Protein AF-0000000072272170 (afdb_homodimer)

InterPro domains:
  IPR011664 Abortive infection system protein AbiD/AbiF-like [PF07751] (44-247)

Nearest PDB structures (foldseek):
  5y6p-assembly1_iC  TM=2.190E-01  e=8.201E+00  Griffithsia pacifica

Organism: Corynebacterium diphtheriae (strain ATCC 700971 / NCTC 13129 / Biotype gravis) (NCBI:txid257309)

Structure (mmCIF, N/CA/C/O backbone):
data_AF-0000000072272170-model_v1
#
loop_
_entity.id
_entity.type
_entity.pdbx_description
1 polymer 'Abi family protein'
#
loop_
_atom_site.group_PDB
_atom_site.id
_atom_site.type_symbol
_atom_site.label_atom_id
_atom_site.label_alt_id
_atom_site.label_comp_id
_atom_site.label_asym_id
_atom_site.label_entity_id
_atom_site.label_seq_id
_atom_site.pdbx_PDB_ins_code
_atom_site.Cartn_x
_atom_site.Cartn_y
_atom_site.Cartn_z
_atom_site.occupancy
_atom_site.B_iso_or_equiv
_atom_site.auth_seq_id
_atom_site.auth_comp_id
_atom_site.auth_asym_id
_atom_site.auth_atom_id
_atom_site.pdbx_PDB_model_num
ATOM 1 N N . MET A 1 1 ? -13.836 -42.906 25.719 1 28.52 1 MET A N 1
ATOM 2 C CA . MET A 1 1 ? -12.555 -42.75 25.016 1 28.52 1 MET A CA 1
ATOM 3 C C . MET A 1 1 ? -12.773 -42.281 23.578 1 28.52 1 MET A C 1
ATOM 5 O O . MET A 1 1 ? -13.242 -43.062 22.734 1 28.52 1 MET A O 1
ATOM 9 N N . VAL A 1 2 ? -13.203 -41.062 23.328 1 31.36 2 VAL A N 1
ATOM 10 C CA . VAL A 1 2 ? -13.391 -40.406 22.047 1 31.36 2 VAL A CA 1
ATOM 11 C C . VAL A 1 2 ? -12.078 -40.375 21.281 1 31.36 2 VAL A C 1
ATOM 13 O O . VAL A 1 2 ? -11.086 -39.812 21.734 1 31.36 2 VAL A O 1
ATOM 16 N N . PHE A 1 3 ? -11.773 -41.438 20.578 1 33.62 3 PHE A N 1
ATOM 17 C CA . PHE A 1 3 ? -10.688 -41.406 19.609 1 33.62 3 PHE A CA 1
ATOM 18 C C . PHE A 1 3 ? -10.852 -40.219 18.656 1 33.62 3 PHE A C 1
ATOM 20 O O . PHE A 1 3 ? -11.828 -40.156 17.906 1 33.62 3 PHE A O 1
ATOM 27 N N . MET A 1 4 ? -10.57 -39.031 19.094 1 33.72 4 MET A N 1
ATOM 28 C CA . MET A 1 4 ? -10.367 -37.969 18.109 1 33.72 4 MET A CA 1
ATOM 29 C C . MET A 1 4 ? -9.477 -38.469 16.969 1 33.72 4 MET A C 1
ATOM 31 O O . MET A 1 4 ? -8.297 -38.781 17.188 1 33.72 4 MET A O 1
ATOM 35 N N . TYR A 1 5 ? -9.977 -39.25 16.062 1 34.12 5 TYR A N 1
ATOM 36 C CA . TYR A 1 5 ? -9.328 -39.469 14.773 1 34.12 5 TYR A CA 1
ATOM 37 C C . TYR A 1 5 ? -8.75 -38.188 14.227 1 34.12 5 TYR A C 1
ATOM 39 O O . TYR A 1 5 ? -9.492 -37.312 13.789 1 34.12 5 TYR A O 1
ATOM 47 N N . ILE A 1 6 ? -7.848 -37.594 14.938 1 40.59 6 ILE A N 1
ATOM 48 C CA . ILE A 1 6 ? -7.039 -36.625 14.195 1 40.59 6 ILE A CA 1
ATOM 49 C C . ILE A 1 6 ? -6.543 -37.25 12.898 1 40.59 6 ILE A C 1
ATOM 51 O O . ILE A 1 6 ? -5.641 -38.094 12.922 1 40.59 6 ILE A O 1
ATOM 55 N N . GLY A 1 7 ? -7.371 -37.781 12.039 1 39.81 7 GLY A N 1
ATOM 56 C CA . GLY A 1 7 ? -6.906 -38.188 10.727 1 39.81 7 GLY A CA 1
ATOM 57 C C . GLY A 1 7 ? -5.746 -37.344 10.211 1 39.81 7 GLY A C 1
ATOM 58 O O . GLY A 1 7 ? -5.844 -36.125 10.125 1 39.81 7 GLY A O 1
ATOM 59 N N . THR A 1 8 ? -4.562 -37.688 10.469 1 46.31 8 THR A N 1
ATOM 60 C CA . THR A 1 8 ? -3.342 -37.156 9.859 1 46.31 8 THR A CA 1
ATOM 61 C C . THR A 1 8 ? -3.543 -36.938 8.367 1 46.31 8 THR A C 1
ATOM 63 O O . THR A 1 8 ? -3.689 -37.875 7.594 1 46.31 8 THR A O 1
ATOM 66 N N . VAL A 1 9 ? -4.449 -36.156 7.93 1 52.56 9 VAL A N 1
ATOM 67 C CA . VAL A 1 9 ? -4.551 -35.875 6.504 1 52.56 9 VAL A CA 1
ATOM 68 C C . VAL A 1 9 ? -3.158 -35.812 5.883 1 52.56 9 VAL A C 1
ATOM 70 O O . VAL A 1 9 ? -2.311 -35.031 6.297 1 52.56 9 VAL A O 1
ATOM 73 N N . MET A 1 10 ? -2.6 -36.938 5.449 1 64.75 10 MET A N 1
ATOM 74 C CA . MET A 1 10 ? -1.31 -37.125 4.789 1 64.75 10 MET A CA 1
ATOM 75 C C . MET A 1 10 ? -1.121 -36.125 3.666 1 64.75 10 MET A C 1
ATOM 77 O O . MET A 1 10 ? -1.929 -36.062 2.736 1 64.75 10 MET A O 1
ATOM 81 N N . VAL A 1 11 ? -0.426 -35.031 3.918 1 79.62 11 VAL A N 1
ATOM 82 C CA . VAL A 1 11 ? -0.088 -34.031 2.91 1 79.62 11 VAL A CA 1
ATOM 83 C C . VAL A 1 11 ? 0.834 -34.656 1.859 1 79.62 11 VAL A C 1
ATOM 85 O O . VAL A 1 11 ? 1.677 -35.5 2.18 1 79.62 11 VAL A O 1
ATOM 88 N N . GLU A 1 12 ? 0.462 -34.531 0.597 1 90.62 12 GLU A N 1
ATOM 89 C CA . GLU A 1 12 ? 1.255 -34.969 -0.545 1 90.62 12 GLU A CA 1
ATOM 90 C C . GLU A 1 12 ? 2.504 -34.094 -0.717 1 90.62 12 GLU A C 1
ATOM 92 O O . GLU A 1 12 ? 2.494 -32.906 -0.397 1 90.62 12 GLU A O 1
ATOM 97 N N . LYS A 1 13 ? 3.543 -34.75 -1.091 1 92.56 13 LYS A N 1
ATOM 98 C CA . LYS A 1 13 ? 4.754 -34 -1.405 1 92.56 13 LYS A CA 1
ATOM 99 C C . LYS A 1 13 ? 4.586 -33.219 -2.695 1 92.56 13 LYS A C 1
ATOM 101 O O . LYS A 1 13 ? 4.109 -33.75 -3.701 1 92.56 13 LYS A O 1
ATOM 106 N N . TYR A 1 14 ? 4.941 -31.969 -2.629 1 94.44 14 TYR A N 1
ATOM 107 C CA . TYR A 1 14 ? 4.867 -31.125 -3.822 1 94.44 14 TYR A CA 1
ATOM 108 C C . TYR A 1 14 ? 6.055 -31.375 -4.742 1 94.44 14 TYR A C 1
ATOM 110 O O . TYR A 1 14 ? 7.195 -31.062 -4.395 1 94.44 14 TYR A O 1
ATOM 118 N N . ASN A 1 15 ? 5.785 -31.875 -6 1 92.44 15 ASN A N 1
ATOM 119 C CA . ASN A 1 15 ? 6.875 -32.25 -6.891 1 92.44 15 ASN A CA 1
ATOM 120 C C . ASN A 1 15 ? 6.656 -31.719 -8.305 1 92.44 15 ASN A C 1
ATOM 122 O O . ASN A 1 15 ? 7.238 -32.219 -9.266 1 92.44 15 ASN A O 1
ATOM 126 N N . LYS A 1 16 ? 5.812 -30.734 -8.43 1 92.94 16 LYS A N 1
ATOM 127 C CA . LYS A 1 16 ? 5.609 -30.172 -9.766 1 92.94 16 LYS A CA 1
ATOM 128 C C . LYS A 1 16 ? 6.906 -29.578 -10.312 1 92.94 16 LYS A C 1
ATOM 130 O O . LYS A 1 16 ? 7.602 -28.844 -9.602 1 92.94 16 LYS A O 1
ATOM 135 N N . PRO A 1 17 ? 7.23 -29.906 -11.523 1 93.88 17 PRO A N 1
ATOM 136 C CA . PRO A 1 17 ? 8.5 -29.453 -12.094 1 93.88 17 PRO A CA 1
ATOM 137 C C . PRO A 1 17 ? 8.453 -28 -12.562 1 93.88 17 PRO A C 1
ATOM 139 O O . PRO A 1 17 ? 7.367 -27.453 -12.773 1 93.88 17 PRO A O 1
ATOM 142 N N . HIS A 1 18 ? 9.648 -27.375 -12.594 1 96.31 18 HIS A N 1
ATOM 143 C CA . HIS A 1 18 ? 9.797 -26.125 -13.305 1 96.31 18 HIS A CA 1
ATOM 144 C C . HIS A 1 18 ? 9.516 -26.281 -14.797 1 96.31 18 HIS A C 1
ATOM 146 O O . HIS A 1 18 ? 9.938 -27.266 -15.406 1 96.31 18 HIS A O 1
ATOM 152 N N . LEU A 1 19 ? 8.727 -25.453 -15.359 1 97.75 19 LEU A N 1
ATOM 153 C CA . LEU A 1 19 ? 8.445 -25.438 -16.797 1 97.75 19 LEU A CA 1
ATOM 154 C C . LEU A 1 19 ? 8.93 -24.141 -17.438 1 97.75 19 LEU A C 1
ATOM 156 O O . LEU A 1 19 ? 8.789 -23.062 -16.844 1 97.75 19 LEU A O 1
ATOM 160 N N . THR A 1 20 ? 9.539 -24.266 -18.609 1 98.06 20 THR A N 1
ATOM 161 C CA . THR A 1 20 ? 9.828 -23.062 -19.391 1 98.06 20 THR A CA 1
ATOM 162 C C . THR A 1 20 ? 8.539 -22.375 -19.828 1 98.06 20 THR A C 1
ATOM 164 O O . THR A 1 20 ? 7.457 -22.969 -19.75 1 98.06 20 THR A O 1
ATOM 167 N N . PHE A 1 21 ? 8.688 -21.156 -20.266 1 98.19 21 PHE A N 1
ATOM 168 C CA . PHE A 1 21 ? 7.504 -20.453 -20.719 1 98.19 21 PHE A CA 1
ATOM 169 C C . PHE A 1 21 ? 6.875 -21.172 -21.906 1 98.19 21 PHE A C 1
ATOM 171 O O . PHE A 1 21 ? 5.648 -21.203 -22.031 1 98.19 21 PHE A O 1
ATOM 178 N N . GLY A 1 22 ? 7.734 -21.672 -22.766 1 98.19 22 GLY A N 1
ATOM 179 C CA . GLY A 1 22 ? 7.223 -22.484 -23.875 1 98.19 22 GLY A CA 1
ATOM 180 C C . GLY A 1 22 ? 6.484 -23.719 -23.406 1 98.19 22 GLY A C 1
ATOM 181 O O . GLY A 1 22 ? 5.406 -24.031 -23.906 1 98.19 22 GLY A O 1
ATOM 182 N N . ASP A 1 23 ? 7.055 -24.406 -22.438 1 98.38 23 ASP A N 1
ATOM 183 C CA . ASP A 1 23 ? 6.426 -25.609 -21.891 1 98.38 23 ASP A CA 1
ATOM 184 C C . ASP A 1 23 ? 5.109 -25.266 -21.203 1 98.38 23 ASP A C 1
ATOM 186 O O . ASP A 1 23 ? 4.164 -26.062 -21.234 1 98.38 23 ASP A O 1
ATOM 190 N N . GLN A 1 24 ? 5.047 -24.141 -20.516 1 98.5 24 GLN A N 1
ATOM 191 C CA . GLN A 1 24 ? 3.816 -23.672 -19.875 1 98.5 24 GLN A CA 1
ATOM 192 C C . GLN A 1 24 ? 2.703 -23.484 -20.906 1 98.5 24 GLN A C 1
ATOM 194 O O . GLN A 1 24 ? 1.579 -23.953 -20.688 1 98.5 24 GLN A O 1
ATOM 199 N N . ALA A 1 25 ? 3.064 -22.828 -21.984 1 98.56 25 ALA A N 1
ATOM 200 C CA . ALA A 1 25 ? 2.096 -22.609 -23.062 1 98.56 25 ALA A CA 1
ATOM 201 C C . ALA A 1 25 ? 1.614 -23.938 -23.625 1 98.56 25 ALA A C 1
ATOM 203 O O . ALA A 1 25 ? 0.417 -24.125 -23.859 1 98.56 25 ALA A O 1
ATOM 204 N N . ALA A 1 26 ? 2.545 -24.859 -23.859 1 98.31 26 ALA A N 1
ATOM 205 C CA . ALA A 1 26 ? 2.209 -26.172 -24.406 1 98.31 26 ALA A CA 1
ATOM 206 C C . ALA A 1 26 ? 1.273 -26.922 -23.469 1 98.31 26 ALA A C 1
ATOM 208 O O . ALA A 1 26 ? 0.347 -27.609 -23.922 1 98.31 26 ALA A O 1
ATOM 209 N N . GLN A 1 27 ? 1.529 -26.828 -22.203 1 98.12 27 GLN A N 1
ATOM 210 C CA . GLN A 1 27 ? 0.688 -27.484 -21.219 1 98.12 27 GLN A CA 1
ATOM 211 C C . GLN A 1 27 ? -0.739 -26.953 -21.25 1 98.12 27 GLN A C 1
ATOM 213 O O . GLN A 1 27 ? -1.701 -27.703 -21.141 1 98.12 27 GLN A O 1
ATOM 218 N N . LEU A 1 28 ? -0.874 -25.625 -21.344 1 98.38 28 LEU A N 1
ATOM 219 C CA . LEU A 1 28 ? -2.191 -25 -21.438 1 98.38 28 LEU A CA 1
ATOM 220 C C . LEU A 1 28 ? -2.951 -25.531 -22.656 1 98.38 28 LEU A C 1
ATOM 222 O O . LEU A 1 28 ? -4.141 -25.844 -22.562 1 98.38 28 LEU A O 1
ATOM 226 N N . GLN A 1 29 ? -2.256 -25.609 -23.719 1 97.81 29 GLN A N 1
ATOM 227 C CA . GLN A 1 29 ? -2.861 -26.125 -24.938 1 97.81 29 GLN A CA 1
ATOM 228 C C . GLN A 1 29 ? -3.264 -27.594 -24.781 1 97.81 29 GLN A C 1
ATOM 230 O O . GLN A 1 29 ? -4.348 -27.984 -25.219 1 97.81 29 GLN A O 1
ATOM 235 N N . LEU A 1 30 ? -2.377 -28.359 -24.234 1 97.62 30 LEU A N 1
ATOM 236 C CA . LEU A 1 30 ? -2.637 -29.781 -24.016 1 97.62 30 LEU A CA 1
ATOM 237 C C . LEU A 1 30 ? -3.881 -29.969 -23.156 1 97.62 30 LEU A C 1
ATOM 239 O O . LEU A 1 30 ? -4.629 -30.938 -23.344 1 97.62 30 LEU A O 1
ATOM 243 N N . ARG A 1 31 ? -4.109 -29.047 -22.266 1 98.06 31 ARG A N 1
ATOM 244 C CA . ARG A 1 31 ? -5.23 -29.109 -21.344 1 98.06 31 ARG A CA 1
ATOM 245 C C . ARG A 1 31 ? -6.496 -28.531 -21.953 1 98.06 31 ARG A C 1
ATOM 247 O O . ARG A 1 31 ? -7.543 -28.469 -21.312 1 98.06 31 ARG A O 1
ATOM 254 N N . GLY A 1 32 ? -6.379 -28 -23.156 1 98.06 32 GLY A N 1
ATOM 255 C CA . GLY A 1 32 ? -7.574 -27.672 -23.922 1 98.06 32 GLY A CA 1
ATOM 256 C C . GLY A 1 32 ? -7.801 -26.188 -24.062 1 98.06 32 GLY A C 1
ATOM 257 O O . GLY A 1 32 ? -8.828 -25.75 -24.594 1 98.06 32 GLY A O 1
ATOM 258 N N . LEU A 1 33 ? -6.906 -25.344 -23.578 1 98.5 33 LEU A N 1
ATOM 259 C CA . LEU A 1 33 ? -7.062 -23.906 -23.75 1 98.5 33 LEU A CA 1
ATOM 260 C C . LEU A 1 33 ? -6.652 -23.484 -25.141 1 98.5 33 LEU A C 1
ATOM 262 O O . LEU A 1 33 ? -5.562 -23.828 -25.609 1 98.5 33 LEU A O 1
ATOM 266 N N . ILE A 1 34 ? -7.52 -22.797 -25.844 1 98.5 34 ILE A N 1
ATOM 267 C CA . ILE A 1 34 ? -7.215 -22.312 -27.188 1 98.5 34 ILE A CA 1
ATOM 268 C C . ILE A 1 34 ? -6.219 -21.156 -27.109 1 98.5 34 ILE A C 1
ATOM 270 O O . ILE A 1 34 ? -6.406 -20.219 -26.344 1 98.5 34 ILE A O 1
ATOM 274 N N . ILE A 1 35 ? -5.129 -21.281 -27.859 1 98.38 35 ILE A N 1
ATOM 275 C CA . ILE A 1 35 ? -4.133 -20.219 -27.984 1 98.38 35 ILE A CA 1
ATOM 276 C C . ILE A 1 35 ? -4.035 -19.766 -29.438 1 98.38 35 ILE A C 1
ATOM 278 O O . ILE A 1 35 ? -3.492 -20.484 -30.281 1 98.38 35 ILE A O 1
ATOM 282 N N . ASN A 1 36 ? -4.551 -18.594 -29.703 1 97.88 36 ASN A N 1
ATOM 283 C CA . ASN A 1 36 ? -4.59 -18.094 -31.078 1 97.88 36 ASN A CA 1
ATOM 284 C C . ASN A 1 36 ? -3.217 -17.625 -31.547 1 97.88 36 ASN A C 1
ATOM 286 O O . ASN A 1 36 ? -2.885 -17.719 -32.719 1 97.88 36 ASN A O 1
ATOM 290 N N . ASN A 1 37 ? -2.463 -17.047 -30.688 1 97.81 37 ASN A N 1
ATOM 291 C CA . ASN A 1 37 ? -1.122 -16.547 -30.953 1 97.81 37 ASN A CA 1
ATOM 292 C C . ASN A 1 37 ? -0.114 -17.031 -29.922 1 97.81 37 ASN A C 1
ATOM 294 O O . ASN A 1 37 ? 0.056 -16.422 -28.875 1 97.81 37 ASN A O 1
ATOM 298 N N . PRO A 1 38 ? 0.562 -18.031 -30.234 1 97.25 38 PRO A N 1
ATOM 299 C CA . PRO A 1 38 ? 1.494 -18.625 -29.281 1 97.25 38 PRO A CA 1
ATOM 300 C C . PRO A 1 38 ? 2.562 -17.656 -28.797 1 97.25 38 PRO A C 1
ATOM 302 O O . PRO A 1 38 ? 2.947 -17.672 -27.625 1 97.25 38 PRO A O 1
ATOM 305 N N . ASP A 1 39 ? 3.049 -16.812 -29.672 1 97.5 39 ASP A N 1
ATOM 306 C CA . ASP A 1 39 ? 4.078 -15.844 -29.281 1 97.5 39 ASP A CA 1
ATOM 307 C C . ASP A 1 39 ? 3.551 -14.852 -28.25 1 97.5 39 ASP A C 1
ATOM 309 O O . ASP A 1 39 ? 4.246 -14.523 -27.297 1 97.5 39 ASP A O 1
ATOM 313 N N . ASP A 1 40 ? 2.357 -14.43 -28.469 1 98 40 ASP A N 1
ATOM 314 C CA . ASP A 1 40 ? 1.729 -13.531 -27.5 1 98 40 ASP A CA 1
ATOM 315 C C . ASP A 1 40 ? 1.498 -14.234 -26.172 1 98 40 ASP A C 1
ATOM 317 O O . ASP A 1 40 ? 1.616 -13.617 -25.109 1 98 40 ASP A O 1
ATOM 321 N N . CYS A 1 41 ? 1.111 -15.438 -26.281 1 98.62 41 CYS A N 1
ATOM 322 C CA . CYS A 1 41 ? 0.917 -16.234 -25.062 1 98.62 41 CYS A CA 1
ATOM 323 C C . CYS A 1 41 ? 2.203 -16.312 -24.25 1 98.62 41 CYS A C 1
ATOM 325 O O . CYS A 1 41 ? 2.209 -16 -23.062 1 98.62 41 CYS A O 1
ATOM 327 N N . ILE A 1 42 ? 3.283 -16.641 -24.922 1 98.56 42 ILE A N 1
ATOM 328 C CA . ILE A 1 42 ? 4.578 -16.75 -24.25 1 98.56 42 ILE A CA 1
ATOM 329 C C . ILE A 1 42 ? 4.98 -15.391 -23.672 1 98.56 42 ILE A C 1
ATOM 331 O O . ILE A 1 42 ? 5.449 -15.312 -22.531 1 98.56 42 ILE A O 1
ATOM 335 N N . GLY A 1 43 ? 4.754 -14.367 -24.438 1 98.25 43 GLY A N 1
ATOM 336 C CA . GLY A 1 43 ? 5.043 -13.031 -23.953 1 98.25 43 GLY A CA 1
ATOM 337 C C . GLY A 1 43 ? 4.277 -12.672 -22.688 1 98.25 43 GLY A C 1
ATOM 338 O O . GLY A 1 43 ? 4.84 -12.094 -21.75 1 98.25 43 GLY A O 1
ATOM 339 N N . ALA A 1 44 ? 3.018 -13.008 -22.641 1 98.69 44 ALA A N 1
ATOM 340 C CA . ALA A 1 44 ? 2.188 -12.734 -21.469 1 98.69 44 ALA A CA 1
ATOM 341 C C . ALA A 1 44 ? 2.66 -13.539 -20.266 1 98.69 44 ALA A C 1
ATOM 343 O O . ALA A 1 44 ? 2.721 -13.023 -19.156 1 98.69 44 ALA A O 1
ATOM 344 N N . LEU A 1 45 ? 3.008 -14.789 -20.516 1 98.75 45 LEU A N 1
ATOM 345 C CA . LEU A 1 45 ? 3.514 -15.633 -19.453 1 98.75 45 LEU A CA 1
ATOM 346 C C . LEU A 1 45 ? 4.82 -15.078 -18.891 1 98.75 45 LEU A C 1
ATOM 348 O O . LEU A 1 45 ? 5.051 -15.125 -17.672 1 98.75 45 LEU A O 1
ATOM 352 N N . GLU A 1 46 ? 5.613 -14.516 -19.719 1 98 46 GLU A N 1
ATOM 353 C CA . GLU A 1 46 ? 6.895 -13.945 -19.312 1 98 46 GLU A CA 1
ATOM 354 C C . GLU A 1 46 ? 6.703 -12.68 -18.484 1 98 46 GLU A C 1
ATOM 356 O O . GLU A 1 46 ? 7.496 -12.398 -17.578 1 98 46 GLU A O 1
ATOM 361 N N . LYS A 1 47 ? 5.707 -11.961 -18.75 1 97.56 47 LYS A N 1
ATOM 362 C CA . LYS A 1 47 ? 5.516 -10.648 -18.141 1 97.56 47 LYS A CA 1
ATOM 363 C C . LYS A 1 47 ? 4.613 -10.742 -16.906 1 97.56 47 LYS A C 1
ATOM 365 O O . LYS A 1 47 ? 4.812 -10.023 -15.93 1 97.56 47 LYS A O 1
ATOM 370 N N . ILE A 1 48 ? 3.625 -11.625 -16.938 1 98.19 48 ILE A N 1
ATOM 371 C CA . ILE A 1 48 ? 2.592 -11.664 -15.914 1 98.19 48 ILE A CA 1
ATOM 372 C C . ILE A 1 48 ? 2.807 -12.883 -15.008 1 98.19 48 ILE A C 1
ATOM 374 O O . ILE A 1 48 ? 2.631 -12.797 -13.797 1 98.19 48 ILE A O 1
ATOM 378 N N . GLY A 1 49 ? 3.297 -13.93 -15.609 1 98.06 49 GLY A N 1
ATOM 379 C CA . GLY A 1 49 ? 3.512 -15.156 -14.852 1 98.06 49 GLY A CA 1
ATOM 380 C C . GLY A 1 49 ? 2.375 -16.141 -14.992 1 98.06 49 GLY A C 1
ATOM 381 O O . GLY A 1 49 ? 1.209 -15.758 -15.078 1 98.06 49 GLY A O 1
ATOM 382 N N . TYR A 1 50 ? 2.738 -17.422 -15 1 98.25 50 TYR A N 1
ATOM 383 C CA . TYR A 1 50 ? 1.791 -18.516 -15.18 1 98.25 50 TYR A CA 1
ATOM 384 C C . TYR A 1 50 ? 0.821 -18.578 -14.008 1 98.25 50 TYR A C 1
ATOM 386 O O . TYR A 1 50 ? -0.396 -18.625 -14.203 1 98.25 50 TYR A O 1
ATOM 394 N N . TYR A 1 51 ? 1.367 -18.562 -12.82 1 97.25 51 TYR A N 1
ATOM 395 C CA . TYR A 1 51 ? 0.522 -18.766 -11.648 1 97.25 51 TYR A CA 1
ATOM 396 C C . TYR A 1 51 ? -0.465 -17.609 -11.477 1 97.25 51 TYR A C 1
ATOM 398 O O . TYR A 1 51 ? -1.639 -17.828 -11.172 1 97.25 51 TYR A O 1
ATOM 406 N N . ARG A 1 52 ? -0.032 -16.422 -11.633 1 97.25 52 ARG A N 1
ATOM 407 C CA . ARG A 1 52 ? -0.907 -15.258 -11.539 1 97.25 52 ARG A CA 1
ATOM 408 C C . ARG A 1 52 ? -2.021 -15.328 -12.578 1 97.25 52 ARG A C 1
ATOM 410 O O . ARG A 1 52 ? -3.193 -15.125 -12.258 1 97.25 52 ARG A O 1
ATOM 417 N N . LEU A 1 53 ? -1.688 -15.648 -13.797 1 97.94 53 LEU A N 1
ATOM 418 C CA . LEU A 1 53 ? -2.67 -15.719 -14.875 1 97.94 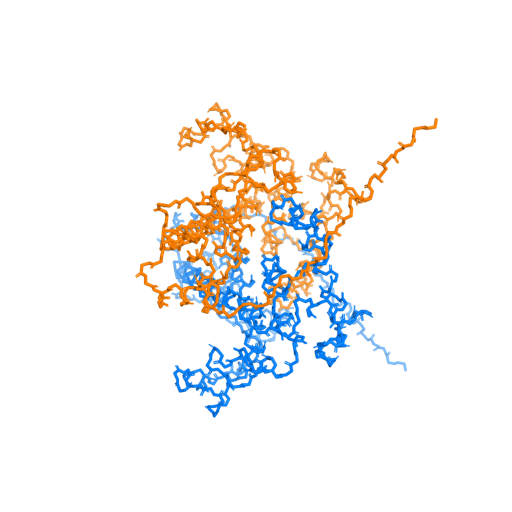53 LEU A CA 1
ATOM 419 C C . LEU A 1 53 ? -3.639 -16.875 -14.648 1 97.94 53 LEU A C 1
ATOM 421 O O . LEU A 1 53 ? -4.785 -16.828 -15.094 1 97.94 53 LEU A O 1
ATOM 425 N N . SER A 1 54 ? -3.145 -17.859 -13.945 1 97.06 54 SER A N 1
ATOM 426 C CA . SER A 1 54 ? -3.969 -19.047 -13.734 1 97.06 54 SER A CA 1
ATOM 427 C C . SER A 1 54 ? -5.258 -18.703 -12.992 1 97.06 54 SER A C 1
ATOM 429 O O . SER A 1 54 ? -6.281 -19.375 -13.172 1 97.06 54 SER A O 1
ATOM 431 N N . ALA A 1 55 ? -5.219 -17.672 -12.117 1 94.75 55 ALA A N 1
ATOM 432 C CA . ALA A 1 55 ? -6.422 -17.25 -11.414 1 94.75 55 ALA A CA 1
ATOM 433 C C . ALA A 1 55 ? -7.477 -16.734 -12.398 1 94.75 55 ALA A C 1
ATOM 435 O O . ALA A 1 55 ? -8.68 -16.812 -12.117 1 94.75 55 ALA A O 1
ATOM 436 N N . TYR A 1 56 ? -7.066 -16.312 -13.555 1 96.25 56 TYR A N 1
ATOM 437 C CA . TYR A 1 56 ? -7.98 -15.672 -14.484 1 96.25 56 TYR A CA 1
ATOM 438 C C . TYR A 1 56 ? -8.492 -16.656 -15.523 1 96.25 56 TYR A C 1
ATOM 440 O O . TYR A 1 56 ? -9.508 -16.422 -16.188 1 96.25 56 TYR A O 1
ATOM 448 N N . TRP A 1 57 ? -7.762 -17.766 -15.734 1 97.06 57 TRP A N 1
ATOM 449 C CA . TRP A 1 57 ? -8.328 -18.781 -16.594 1 97.06 57 TRP A CA 1
ATOM 450 C C . TRP A 1 57 ? -8.922 -19.922 -15.773 1 97.06 57 TRP A C 1
ATOM 452 O O . TRP A 1 57 ? -9.5 -20.859 -16.328 1 97.06 57 TRP A O 1
ATOM 462 N N . TYR A 1 58 ? -8.875 -19.828 -14.461 1 95 58 TYR A N 1
ATOM 463 C CA . TYR A 1 58 ? -9.43 -20.844 -13.578 1 95 58 TYR A CA 1
ATOM 464 C C . TYR A 1 58 ? -10.898 -21.094 -13.898 1 95 58 TYR A C 1
ATOM 466 O O . TYR A 1 58 ? -11.336 -22.25 -13.992 1 95 58 TYR A O 1
ATOM 474 N N . PRO A 1 59 ? -11.742 -20 -14.086 1 93.75 59 PRO A N 1
ATOM 475 C CA . PRO A 1 59 ? -13.164 -20.219 -14.383 1 93.75 59 PRO A CA 1
ATOM 476 C C . PRO A 1 59 ? -13.391 -20.906 -15.727 1 93.75 59 PRO A C 1
ATOM 478 O O . PRO A 1 59 ? -14.5 -21.359 -16 1 93.75 59 PRO A O 1
ATOM 481 N N . PHE A 1 60 ? -12.391 -20.969 -16.562 1 97.06 60 PHE A N 1
ATOM 482 C CA . PHE A 1 60 ? -12.523 -21.562 -17.891 1 97.06 60 PHE A CA 1
ATOM 483 C C . PHE A 1 60 ? -12.383 -23.078 -17.812 1 97.06 60 PHE A C 1
ATOM 485 O O . PHE A 1 60 ? -12.68 -23.781 -18.781 1 97.06 60 PHE A O 1
ATOM 492 N N . ARG A 1 61 ? -11.898 -23.625 -16.688 1 96.56 61 ARG A N 1
ATOM 493 C CA . ARG A 1 61 ? -11.656 -25.047 -16.516 1 96.56 61 ARG A CA 1
ATOM 494 C C . ARG A 1 61 ? -12.961 -25.812 -16.281 1 96.56 61 ARG A C 1
ATOM 496 O O . ARG A 1 61 ? -13.945 -25.219 -15.82 1 96.56 61 ARG A O 1
ATOM 503 N N . LYS A 1 62 ? -12.922 -27.062 -16.578 1 96.19 62 LYS A N 1
ATOM 504 C CA . LYS A 1 62 ? -14.094 -27.906 -16.359 1 96.19 62 LYS A CA 1
ATOM 505 C C . LYS A 1 62 ? -14.391 -28.047 -14.867 1 96.19 62 LYS A C 1
ATOM 507 O O . LYS A 1 62 ? -13.469 -28.188 -14.062 1 96.19 62 LYS A O 1
ATOM 512 N N . LYS A 1 63 ? -15.648 -28.047 -14.484 1 94 63 LYS A N 1
ATOM 513 C CA . LYS A 1 63 ? -16.062 -28.203 -13.094 1 94 63 LYS A CA 1
ATOM 514 C C . LYS A 1 63 ? -15.68 -29.578 -12.562 1 94 63 LYS A C 1
ATOM 516 O O . LYS A 1 63 ? -15.797 -30.578 -13.281 1 94 63 LYS A O 1
ATOM 521 N N . LYS A 1 64 ? -15.258 -29.578 -11.406 1 92.94 64 LYS A N 1
ATOM 522 C CA . LYS A 1 64 ? -14.938 -30.828 -10.719 1 92.94 64 LYS A CA 1
ATOM 523 C C . LYS A 1 64 ? -16.078 -31.234 -9.789 1 92.94 64 LYS A C 1
ATOM 525 O O . LYS A 1 64 ? -16.5 -30.469 -8.922 1 92.94 64 LYS A O 1
ATOM 530 N N . PRO A 1 65 ? -16.609 -32.438 -9.984 1 91.25 65 PRO A N 1
ATOM 531 C CA . PRO A 1 65 ? -17.625 -32.906 -9.047 1 91.25 65 PRO A CA 1
ATOM 532 C C . PRO A 1 65 ? -17.141 -32.938 -7.605 1 91.25 65 PRO A C 1
ATOM 534 O O . PRO A 1 65 ? -15.977 -33.281 -7.352 1 91.25 65 PRO A O 1
ATOM 537 N N . LYS A 1 66 ? -18 -32.5 -6.695 1 88.44 66 LYS A N 1
ATOM 538 C CA . LYS A 1 66 ? -17.672 -32.406 -5.277 1 88.44 66 LYS A CA 1
ATOM 539 C C . LYS A 1 66 ? -17 -33.719 -4.793 1 88.44 66 LYS A C 1
ATOM 541 O O . LYS A 1 66 ? -16.031 -33.656 -4.035 1 88.44 66 LYS A O 1
ATOM 546 N N . ALA A 1 67 ? -17.406 -34.875 -5.344 1 90.69 67 ALA A N 1
ATOM 547 C CA . ALA A 1 67 ? -16.938 -36.188 -4.914 1 90.69 67 ALA A CA 1
ATOM 548 C C . ALA A 1 67 ? -15.508 -36.406 -5.367 1 90.69 67 ALA A C 1
ATOM 550 O O . ALA A 1 67 ? -14.789 -37.219 -4.762 1 90.69 67 ALA A O 1
ATOM 551 N N . SER A 1 68 ? -15.102 -35.688 -6.332 1 90.5 68 SER A N 1
ATOM 552 C CA . SER A 1 68 ? -13.797 -35.938 -6.926 1 90.5 68 SER A CA 1
ATOM 553 C C . SER A 1 68 ? -12.789 -34.875 -6.516 1 90.5 68 SER A C 1
ATOM 555 O O . SER A 1 68 ? -11.656 -34.844 -7.008 1 90.5 68 SER A O 1
ATOM 557 N N . ARG A 1 69 ? -13.195 -34.031 -5.582 1 88.88 69 ARG A N 1
ATOM 558 C CA . ARG A 1 69 ? -12.312 -32.938 -5.199 1 88.88 69 ARG A CA 1
ATOM 559 C C . ARG A 1 69 ? -11.195 -33.406 -4.281 1 88.88 69 ARG A C 1
ATOM 561 O O . ARG A 1 69 ? -11.438 -34.219 -3.369 1 88.88 69 ARG A O 1
ATOM 568 N N . THR A 1 70 ? -9.977 -33 -4.57 1 88.81 70 THR A N 1
ATOM 569 C CA . THR A 1 70 ? -8.82 -33.375 -3.77 1 88.81 70 THR A CA 1
ATOM 570 C C . THR A 1 70 ? -8.797 -32.594 -2.449 1 88.81 70 THR A C 1
ATOM 572 O O . THR A 1 70 ? -8.25 -33.094 -1.455 1 88.81 70 THR A O 1
ATOM 575 N N . THR A 1 71 ? -9.273 -31.359 -2.424 1 90.69 71 THR A N 1
ATOM 576 C CA . THR A 1 71 ? -9.508 -30.531 -1.242 1 90.69 71 THR A CA 1
ATOM 577 C C . THR A 1 71 ? -10.859 -29.844 -1.329 1 90.69 71 THR A C 1
ATOM 579 O O . THR A 1 71 ? -11.453 -29.75 -2.408 1 90.69 71 THR A O 1
ATOM 582 N N . PRO A 1 72 ? -11.32 -29.344 -0.178 1 89.44 72 PRO A N 1
ATOM 583 C CA . PRO A 1 72 ? -12.602 -28.625 -0.214 1 89.44 72 PRO A CA 1
ATOM 584 C C . PRO A 1 72 ? -12.562 -27.375 -1.086 1 89.44 72 PRO A C 1
ATOM 586 O O . PRO A 1 72 ? -13.609 -26.812 -1.412 1 89.44 72 PRO A O 1
ATOM 589 N N . PHE A 1 73 ? -11.398 -27.016 -1.521 1 88.31 73 PHE A N 1
ATOM 590 C CA . PHE A 1 73 ? -11.25 -25.75 -2.23 1 88.31 73 PHE A CA 1
ATOM 591 C C . PHE A 1 73 ? -10.875 -25.984 -3.689 1 88.31 73 PHE A C 1
ATOM 593 O O . PHE A 1 73 ? -10.523 -25.047 -4.406 1 88.31 73 PHE A O 1
ATOM 600 N N . ASN A 1 74 ? -10.852 -27.219 -4.137 1 89.31 74 ASN A N 1
ATOM 601 C CA . ASN A 1 74 ? -10.531 -27.594 -5.512 1 89.31 74 ASN A CA 1
ATOM 602 C C . ASN A 1 74 ? -11.789 -27.766 -6.359 1 89.31 74 ASN A C 1
ATOM 604 O O . ASN A 1 74 ? -12.266 -28.875 -6.551 1 89.31 74 ASN A O 1
ATOM 608 N N . TYR A 1 75 ? -12.195 -26.688 -7.047 1 90.94 75 TYR A N 1
ATOM 609 C CA . TYR A 1 75 ? -13.531 -26.656 -7.637 1 90.94 75 TYR A CA 1
ATOM 610 C C . TYR A 1 75 ? -13.484 -27.047 -9.109 1 90.94 75 TYR A C 1
ATOM 612 O O . TYR A 1 75 ? -14.523 -27.312 -9.719 1 90.94 75 TYR A O 1
ATOM 620 N N . ARG A 1 76 ? -12.273 -27.078 -9.695 1 94.19 76 ARG A N 1
ATOM 621 C CA . ARG A 1 76 ? -12.188 -27.266 -11.141 1 94.19 76 ARG A CA 1
ATOM 622 C C . ARG A 1 76 ? -11.086 -28.25 -11.492 1 94.19 76 ARG A C 1
ATOM 624 O O . ARG A 1 76 ? -10.094 -28.375 -10.773 1 94.19 76 ARG A O 1
ATOM 631 N N . LEU A 1 77 ? -11.242 -28.953 -12.594 1 95.75 77 LEU A N 1
ATOM 632 C CA . LEU A 1 77 ? -10.234 -29.844 -13.148 1 95.75 77 LEU A CA 1
ATOM 633 C C . LEU A 1 77 ? -9.125 -29.047 -13.828 1 95.75 77 LEU A C 1
ATOM 635 O O . LEU A 1 77 ? -9.188 -27.812 -13.898 1 95.75 77 LEU A O 1
ATOM 639 N N . ASP A 1 78 ? -8.047 -29.734 -14.266 1 95.25 78 ASP A N 1
ATOM 640 C CA . ASP A 1 78 ? -6.961 -29.078 -14.984 1 95.25 78 ASP A CA 1
ATOM 641 C C . ASP A 1 78 ? -7.352 -28.812 -16.438 1 95.25 78 ASP A C 1
ATOM 643 O O . ASP A 1 78 ? -6.824 -27.891 -17.062 1 95.25 78 ASP A O 1
ATOM 647 N N . GLU A 1 79 ? -8.305 -29.578 -16.938 1 97.44 79 GLU A N 1
ATOM 648 C CA . GLU A 1 79 ? -8.75 -29.469 -18.312 1 97.44 79 GLU A CA 1
ATOM 649 C C . GLU A 1 79 ? -9.672 -28.266 -18.5 1 97.44 79 GLU A C 1
ATOM 651 O O . GLU A 1 79 ? -10.492 -27.969 -17.625 1 97.44 79 GLU A O 1
ATOM 656 N N . PHE A 1 80 ? -9.57 -27.672 -19.641 1 97.88 80 PHE A N 1
ATOM 657 C CA . PHE A 1 80 ? -10.383 -26.5 -19.953 1 97.88 80 PHE A CA 1
ATOM 658 C C . PHE A 1 80 ? -11.656 -26.906 -20.688 1 97.88 80 PHE A C 1
ATOM 660 O O . PHE A 1 80 ? -11.68 -27.938 -21.375 1 97.88 80 PHE A O 1
ATOM 667 N N . GLU A 1 81 ? -12.719 -26.094 -20.516 1 95.81 81 GLU A N 1
ATOM 668 C CA . GLU A 1 81 ? -13.852 -26.172 -21.438 1 95.81 81 GLU A CA 1
ATOM 669 C C . GLU A 1 81 ? -13.43 -25.797 -22.859 1 95.81 81 GLU A C 1
ATOM 671 O O . GLU A 1 81 ? -12.633 -24.891 -23.047 1 95.81 81 GLU A O 1
ATOM 676 N N . PRO A 1 82 ? -13.93 -26.531 -23.859 1 92 82 PRO A N 1
ATOM 677 C CA . PRO A 1 82 ? -13.438 -26.375 -25.219 1 92 82 PRO A CA 1
ATOM 678 C C . PRO A 1 82 ? -13.906 -25.078 -25.875 1 92 82 PRO A C 1
ATOM 680 O O . PRO A 1 82 ? -14.383 -25.094 -27.016 1 92 82 PRO A O 1
ATOM 683 N N . LYS A 1 83 ? -13.977 -23.938 -25.234 1 94.12 83 LYS A N 1
ATOM 684 C CA . LYS A 1 83 ? -14.508 -22.734 -25.875 1 94.12 83 LYS A CA 1
ATOM 685 C C . LYS A 1 83 ? -13.688 -21.516 -25.5 1 94.12 83 LYS A C 1
ATOM 687 O O . LYS A 1 83 ? -13.781 -20.469 -26.156 1 94.12 83 LYS A O 1
ATOM 692 N N . HIS A 1 84 ? -12.859 -21.625 -24.516 1 96.56 84 HIS A N 1
ATOM 693 C CA . HIS A 1 84 ? -12.188 -20.438 -24 1 96.56 84 HIS A CA 1
ATOM 694 C C . HIS A 1 84 ? -10.797 -20.281 -24.594 1 96.56 84 HIS A C 1
ATOM 696 O O . HIS A 1 84 ? -10.18 -21.281 -25 1 96.56 84 HIS A O 1
ATOM 702 N N . THR A 1 85 ? -10.344 -19.047 -24.75 1 98.44 85 THR A N 1
ATOM 703 C CA . THR A 1 85 ? -9.023 -18.734 -25.312 1 98.44 85 THR A CA 1
ATOM 704 C C . THR A 1 85 ? -8.117 -18.141 -24.234 1 98.44 85 THR A C 1
ATOM 706 O O . THR A 1 85 ? -8.602 -17.578 -23.25 1 98.44 85 THR A O 1
ATOM 709 N N . PHE A 1 86 ? -6.797 -18.266 -24.469 1 98.44 86 PHE A N 1
ATOM 710 C CA . PHE A 1 86 ? -5.812 -17.625 -23.609 1 98.44 86 PHE A CA 1
ATOM 711 C C . PHE A 1 86 ? -6.008 -16.109 -23.609 1 98.44 86 PHE A C 1
ATOM 713 O O . PHE A 1 86 ? -5.891 -15.477 -22.562 1 98.44 86 PHE A O 1
ATOM 720 N N . GLU A 1 87 ? -6.344 -15.594 -24.75 1 98.31 87 GLU A N 1
ATOM 721 C CA . GLU A 1 87 ? -6.543 -14.156 -24.922 1 98.31 87 GLU A CA 1
ATOM 722 C C . GLU A 1 87 ? -7.68 -13.656 -24.031 1 98.31 87 GLU A C 1
ATOM 724 O O . GLU A 1 87 ? -7.617 -12.539 -23.5 1 98.31 87 GLU A O 1
ATOM 729 N N . GLU A 1 88 ? -8.664 -14.469 -23.859 1 98 88 GLU A N 1
ATOM 730 C CA . GLU A 1 88 ? -9.766 -14.109 -22.953 1 98 88 GLU A CA 1
ATOM 731 C C . GLU A 1 88 ? -9.281 -13.977 -21.516 1 98 88 GLU A C 1
ATOM 733 O O . GLU A 1 88 ? -9.727 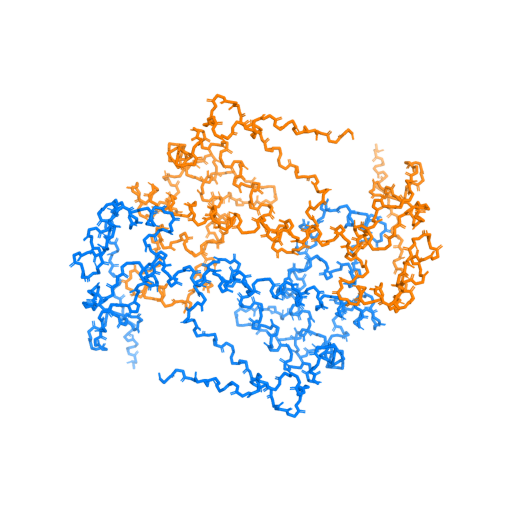-13.094 -20.781 1 98 88 GLU A O 1
ATOM 738 N N . ALA A 1 89 ? -8.422 -14.867 -21.094 1 97.56 89 ALA A N 1
ATOM 739 C CA . ALA A 1 89 ? -7.871 -14.82 -19.75 1 97.56 89 ALA A CA 1
ATOM 740 C C . ALA A 1 89 ? -7.039 -13.555 -19.531 1 97.56 89 ALA A C 1
ATOM 742 O O . ALA A 1 89 ? -7.141 -12.906 -18.5 1 97.56 89 ALA A O 1
ATOM 743 N N . VAL A 1 90 ? -6.242 -13.234 -20.531 1 98.56 90 VAL A N 1
ATOM 744 C CA . VAL A 1 90 ? -5.422 -12.031 -20.453 1 98.56 90 VAL A CA 1
ATOM 745 C C . VAL A 1 90 ? -6.316 -10.797 -20.406 1 98.56 90 VAL A C 1
ATOM 747 O O . VAL A 1 90 ? -6.039 -9.844 -19.672 1 98.56 90 VAL A O 1
ATOM 750 N N . ALA A 1 91 ? -7.363 -10.859 -21.188 1 98 91 ALA A N 1
ATOM 751 C CA . ALA A 1 91 ? -8.312 -9.75 -21.188 1 98 91 ALA A CA 1
ATOM 752 C C . ALA A 1 91 ? -8.945 -9.578 -19.797 1 98 91 ALA A C 1
ATOM 754 O O . ALA A 1 91 ? -9.125 -8.453 -19.328 1 98 91 ALA A O 1
ATOM 755 N N . LEU A 1 92 ? -9.305 -10.656 -19.172 1 97.38 92 LEU A N 1
ATOM 756 C CA . LEU A 1 92 ? -9.859 -10.609 -17.828 1 97.38 92 LEU A CA 1
ATOM 757 C C . LEU A 1 92 ? -8.844 -10.047 -16.844 1 97.38 92 LEU A C 1
ATOM 759 O O . LEU A 1 92 ? -9.195 -9.242 -15.977 1 97.38 92 LEU A O 1
ATOM 763 N N . TYR A 1 93 ? -7.625 -10.469 -17 1 97.69 93 TYR A N 1
ATOM 764 C CA . TYR A 1 93 ? -6.539 -9.953 -16.188 1 97.69 93 TYR A CA 1
ATOM 765 C C . TYR A 1 93 ? -6.406 -8.438 -16.344 1 97.69 93 TYR A C 1
ATOM 767 O O . TYR A 1 93 ? -6.32 -7.711 -15.352 1 97.69 93 TYR A O 1
ATOM 775 N N . ARG A 1 94 ? -6.434 -7.984 -17.547 1 98.12 94 ARG A N 1
ATOM 776 C CA . ARG A 1 94 ? -6.289 -6.562 -17.844 1 98.12 94 ARG A CA 1
ATOM 777 C C . ARG A 1 94 ? -7.48 -5.77 -17.312 1 98.12 94 ARG A C 1
ATOM 779 O O . ARG A 1 94 ? -7.324 -4.641 -16.844 1 98.12 94 ARG A O 1
ATOM 786 N N . PHE A 1 95 ? -8.625 -6.34 -17.469 1 97.56 95 PHE A N 1
ATOM 787 C CA . PHE A 1 95 ? -9.82 -5.723 -16.891 1 97.56 95 PHE A CA 1
ATOM 788 C C . PHE A 1 95 ? -9.656 -5.523 -15.391 1 97.56 95 PHE A C 1
ATOM 790 O O . PHE A 1 95 ? -9.93 -4.438 -14.875 1 97.56 95 PHE A O 1
ATOM 797 N N . ASP A 1 96 ? -9.234 -6.613 -14.711 1 96.88 96 ASP A N 1
ATOM 798 C CA . ASP A 1 96 ? -9.047 -6.566 -13.266 1 96.88 96 ASP A CA 1
ATOM 799 C C . ASP A 1 96 ? -8 -5.52 -12.883 1 96.88 96 ASP A C 1
ATOM 801 O O . ASP A 1 96 ? -8.156 -4.82 -11.883 1 96.88 96 ASP A O 1
ATOM 805 N N . GLU A 1 97 ? -6.949 -5.441 -13.625 1 97.38 97 GLU A N 1
ATOM 806 C CA . GLU A 1 97 ? -5.914 -4.434 -13.414 1 97.38 97 GLU A CA 1
ATOM 807 C C . GLU A 1 97 ? -6.492 -3.025 -13.5 1 97.38 97 GLU A C 1
ATOM 809 O O . GLU A 1 97 ? -6.191 -2.172 -12.664 1 97.38 97 GLU A O 1
ATOM 814 N N . SER A 1 98 ? -7.309 -2.842 -14.516 1 97.19 98 SER A N 1
ATOM 815 C CA . SER A 1 98 ? -7.941 -1.54 -14.695 1 97.19 98 SER A CA 1
ATOM 816 C C . SER A 1 98 ? -8.891 -1.224 -13.547 1 97.19 98 SER A C 1
ATOM 818 O O . SER A 1 98 ? -8.953 -0.082 -13.086 1 97.19 98 SER A O 1
ATOM 820 N N . LEU A 1 99 ? -9.609 -2.232 -13.141 1 96.81 99 LEU A N 1
ATOM 821 C CA . LEU A 1 99 ? -10.523 -2.07 -12.016 1 96.81 99 LEU A CA 1
ATOM 822 C C . LEU A 1 99 ? -9.766 -1.668 -10.758 1 96.81 99 LEU A C 1
ATOM 824 O O . LEU A 1 99 ? -10.164 -0.729 -10.062 1 96.81 99 LEU A O 1
ATOM 828 N N . ARG A 1 100 ? -8.672 -2.344 -10.422 1 96.94 100 ARG A N 1
ATOM 829 C CA . ARG A 1 100 ? -7.852 -2.035 -9.258 1 96.94 100 ARG A CA 1
ATOM 830 C C . ARG A 1 100 ? -7.305 -0.612 -9.336 1 96.94 100 ARG A C 1
ATOM 832 O O . ARG A 1 100 ? -7.289 0.105 -8.328 1 96.94 100 ARG A O 1
ATOM 839 N N . ARG A 1 101 ? -6.91 -0.208 -10.531 1 96.5 101 ARG A N 1
ATOM 840 C CA . ARG A 1 101 ? -6.379 1.139 -10.727 1 96.5 101 ARG A CA 1
ATOM 841 C C . ARG A 1 101 ? -7.441 2.191 -10.43 1 96.5 101 ARG A C 1
ATOM 843 O O . ARG A 1 101 ? -7.176 3.174 -9.734 1 96.5 101 ARG A O 1
ATOM 850 N N . LEU A 1 102 ? -8.602 1.974 -10.977 1 96.62 102 LEU A N 1
ATOM 851 C CA . LEU A 1 102 ? -9.711 2.904 -10.773 1 96.62 102 LEU A CA 1
ATOM 852 C C . LEU A 1 102 ? -10.086 2.994 -9.297 1 96.62 102 LEU A C 1
ATOM 854 O O . LEU A 1 102 ? -10.32 4.086 -8.773 1 96.62 102 LEU A O 1
ATOM 858 N N . LEU A 1 103 ? -10.102 1.872 -8.641 1 96.38 103 LEU A N 1
ATOM 859 C CA . LEU A 1 103 ? -10.461 1.836 -7.23 1 96.38 103 LEU A CA 1
ATOM 860 C C . LEU A 1 103 ? -9.398 2.518 -6.379 1 96.38 103 LEU A C 1
ATOM 862 O O . LEU A 1 103 ? -9.719 3.24 -5.434 1 96.38 103 LEU A O 1
ATOM 866 N N . LEU A 1 104 ? -8.117 2.297 -6.691 1 97.12 104 LEU A N 1
ATOM 867 C CA . LEU A 1 104 ? -7.039 2.945 -5.949 1 97.12 104 LEU A CA 1
ATOM 868 C C . LEU A 1 104 ? -7.133 4.465 -6.074 1 97.12 104 LEU A C 1
ATOM 870 O O . LEU A 1 104 ? -6.922 5.184 -5.098 1 97.12 104 LEU A O 1
ATOM 874 N N . GLU A 1 105 ? -7.484 4.883 -7.223 1 96.31 105 GLU A N 1
ATOM 875 C CA . GLU A 1 105 ? -7.641 6.32 -7.445 1 96.31 105 GLU A CA 1
ATOM 876 C C . GLU A 1 105 ? -8.781 6.887 -6.605 1 96.31 105 GLU A C 1
ATOM 878 O O . GLU A 1 105 ? -8.602 7.887 -5.906 1 96.31 105 GLU A O 1
ATOM 883 N N . ALA A 1 106 ? -9.898 6.238 -6.66 1 96.56 106 ALA A N 1
ATOM 884 C CA . ALA A 1 106 ? -11.078 6.691 -5.922 1 96.56 106 ALA A CA 1
ATOM 885 C C . ALA A 1 106 ? -10.836 6.633 -4.418 1 96.56 106 ALA A C 1
ATOM 887 O O . ALA A 1 106 ? -11.18 7.57 -3.689 1 96.56 106 ALA A O 1
ATOM 888 N N . LEU A 1 107 ? -10.258 5.582 -3.996 1 97.25 107 LEU A N 1
ATOM 889 C CA . LEU A 1 107 ? -10.031 5.391 -2.568 1 97.25 107 LEU A CA 1
ATOM 890 C C . LEU A 1 107 ? -8.977 6.363 -2.049 1 97.25 107 LEU A C 1
ATOM 892 O O . LEU A 1 107 ? -9.008 6.746 -0.877 1 97.25 107 LEU A O 1
ATOM 896 N N . GLY A 1 108 ? -8.039 6.75 -2.918 1 97.38 108 GLY A N 1
ATOM 897 C CA . GLY A 1 108 ? -7.102 7.793 -2.535 1 97.38 108 GLY A CA 1
ATOM 898 C C . GLY A 1 108 ? -7.777 9.102 -2.174 1 97.38 108 GLY A C 1
ATOM 899 O O . GLY A 1 108 ? -7.422 9.742 -1.182 1 97.38 108 GLY A O 1
ATOM 900 N N . VAL A 1 109 ? -8.742 9.469 -2.912 1 96.5 109 VAL A N 1
ATOM 901 C CA . VAL A 1 109 ? -9.508 10.688 -2.654 1 96.5 109 VAL A CA 1
ATOM 902 C C . VAL A 1 109 ? -10.258 10.562 -1.328 1 96.5 109 VAL A C 1
ATOM 904 O O . VAL A 1 109 ? -10.227 11.477 -0.502 1 96.5 109 VAL A O 1
ATOM 907 N N . ILE A 1 110 ? -10.844 9.422 -1.14 1 96.62 110 ILE A N 1
ATOM 908 C CA . ILE A 1 110 ? -11.609 9.172 0.074 1 96.62 110 ILE A CA 1
ATOM 909 C C . ILE A 1 110 ? -10.688 9.219 1.289 1 96.62 110 ILE A C 1
ATOM 911 O O . ILE A 1 110 ? -11.031 9.805 2.316 1 96.62 110 ILE A O 1
ATOM 915 N N . GLU A 1 111 ? -9.594 8.586 1.156 1 97.88 111 GLU A N 1
ATOM 916 C CA . GLU A 1 111 ? -8.641 8.523 2.258 1 97.88 111 GLU A CA 1
ATOM 917 C C . GLU A 1 111 ? -8.211 9.922 2.695 1 97.88 111 GLU A C 1
ATOM 919 O O . GLU A 1 111 ? -8.219 10.234 3.887 1 97.88 111 GLU A O 1
ATOM 924 N N . ILE A 1 112 ? -7.875 10.773 1.762 1 98.19 112 ILE A N 1
ATOM 925 C CA . ILE A 1 112 ? -7.398 12.117 2.061 1 98.19 112 ILE A CA 1
ATOM 926 C C . ILE A 1 112 ? -8.516 12.93 2.705 1 98.19 112 ILE A C 1
ATOM 928 O O . ILE A 1 112 ? -8.289 13.641 3.689 1 98.19 112 ILE A O 1
ATOM 932 N N . GLN A 1 113 ? -9.68 12.805 2.18 1 97.88 113 GLN A N 1
ATOM 933 C CA . GLN A 1 113 ? -10.805 13.523 2.762 1 97.88 113 GLN A CA 1
ATOM 934 C C . GLN A 1 113 ? -11.102 13.039 4.18 1 97.88 113 GLN A C 1
ATOM 936 O O . GLN A 1 113 ? -11.406 13.836 5.066 1 97.88 113 GLN A O 1
ATOM 941 N N . LEU A 1 114 ? -11.031 11.766 4.336 1 98.19 114 LEU A N 1
ATOM 942 C CA . LEU A 1 114 ? -11.258 11.203 5.664 1 98.19 114 LEU A CA 1
ATOM 943 C C . LEU A 1 114 ? -10.234 11.742 6.66 1 98.19 114 LEU A C 1
ATOM 945 O O . LEU A 1 114 ? -10.594 12.133 7.773 1 98.19 114 LEU A O 1
ATOM 949 N N . ARG A 1 115 ? -8.977 11.75 6.25 1 98.56 115 ARG A N 1
ATOM 950 C CA . ARG A 1 115 ? -7.934 12.328 7.082 1 98.56 115 ARG A CA 1
ATOM 951 C C . ARG A 1 115 ? -8.281 13.766 7.477 1 98.56 115 ARG A C 1
ATOM 953 O O . ARG A 1 115 ? -8.211 14.125 8.656 1 98.56 115 ARG A O 1
ATOM 960 N N . THR A 1 116 ? -8.672 14.492 6.512 1 98.56 116 THR A N 1
ATOM 961 C CA . THR A 1 116 ? -8.953 15.914 6.703 1 98.56 116 THR A CA 1
ATOM 962 C C . THR A 1 116 ? -10.141 16.109 7.645 1 98.56 116 THR A C 1
ATOM 964 O O . THR A 1 116 ? -10.086 16.922 8.562 1 98.56 116 THR A O 1
ATOM 967 N N . LYS A 1 117 ? -11.172 15.32 7.457 1 98.44 117 LYS A N 1
ATOM 968 C CA . LYS A 1 117 ? -12.367 15.453 8.289 1 98.44 117 LYS A CA 1
ATOM 969 C C . LYS A 1 117 ? -12.094 15.016 9.719 1 98.44 117 LYS A C 1
ATOM 971 O O . LYS A 1 117 ? -12.547 15.656 10.672 1 98.44 117 LYS A O 1
ATOM 976 N N . ILE A 1 118 ? -11.359 13.945 9.883 1 98.69 118 ILE A N 1
ATOM 977 C CA . ILE A 1 118 ? -10.984 13.508 11.219 1 98.69 118 ILE A CA 1
ATOM 978 C C . ILE A 1 118 ? -10.172 14.602 11.914 1 98.69 118 ILE A C 1
ATOM 980 O O . ILE A 1 118 ? -10.477 14.984 13.039 1 98.69 118 ILE A O 1
ATOM 984 N N . ALA A 1 119 ? -9.172 15.102 11.211 1 98.56 119 ALA A N 1
ATOM 985 C CA . ALA A 1 119 ? -8.32 16.156 11.758 1 98.56 119 ALA A CA 1
ATOM 986 C C . ALA A 1 119 ? -9.148 17.375 12.164 1 98.56 119 ALA A C 1
ATOM 988 O O . ALA A 1 119 ? -8.953 17.922 13.242 1 98.56 119 ALA A O 1
ATOM 989 N N . TYR A 1 120 ? -10.086 17.734 11.352 1 98.38 120 TYR A N 1
ATOM 990 C CA . TYR A 1 120 ? -10.867 18.938 11.562 1 98.38 120 TYR A CA 1
ATOM 991 C C . TYR A 1 120 ? -11.852 18.766 12.719 1 98.38 120 TYR A C 1
ATOM 993 O O . TYR A 1 120 ? -11.812 19.531 13.695 1 98.38 120 TYR A O 1
ATOM 1001 N N . PHE A 1 121 ? -12.656 17.766 12.703 1 98.25 121 PHE A N 1
ATOM 1002 C CA . PHE A 1 121 ? -13.742 17.625 13.672 1 98.25 121 PHE A CA 1
ATOM 1003 C C . PHE A 1 121 ? -13.211 17.109 15.008 1 98.25 121 PHE A C 1
ATOM 1005 O O . PHE A 1 121 ? -13.602 17.609 16.062 1 98.25 121 PHE A O 1
ATOM 1012 N N . ALA A 1 122 ? -12.336 16.109 14.961 1 98.31 122 ALA A N 1
ATOM 1013 C CA . ALA A 1 122 ? -11.773 15.594 16.203 1 98.31 122 ALA A CA 1
ATOM 1014 C C . ALA A 1 122 ? -10.805 16.594 16.828 1 98.31 122 ALA A C 1
ATOM 1016 O O . ALA A 1 122 ? -10.75 16.734 18.047 1 98.31 122 ALA A O 1
ATOM 1017 N N . GLY A 1 123 ? -10.039 17.281 15.938 1 97.94 123 GLY A N 1
ATOM 1018 C CA . GLY A 1 123 ? -9.125 18.297 16.422 1 97.94 123 GLY A CA 1
ATOM 1019 C C . GLY A 1 123 ? -9.828 19.438 17.125 1 97.94 123 GLY A C 1
ATOM 1020 O O . GLY A 1 123 ? -9.266 20.047 18.047 1 97.94 123 GLY A O 1
ATOM 1021 N N . LYS A 1 124 ? -11.023 19.75 16.672 1 97.88 124 LYS A N 1
ATOM 1022 C CA . LYS A 1 124 ? -11.812 20.781 17.328 1 97.88 124 LYS A CA 1
ATOM 1023 C C . LYS A 1 124 ? -12.117 20.406 18.781 1 97.88 124 LYS A C 1
ATOM 1025 O O . LYS A 1 124 ? -12.133 21.266 19.656 1 97.88 124 LYS A O 1
ATOM 1030 N N . GLN A 1 125 ? -12.32 19.156 19.031 1 97.44 125 GLN A N 1
ATOM 1031 C CA . GLN A 1 125 ? -12.586 18.672 20.375 1 97.44 125 GLN A CA 1
ATOM 1032 C C . GLN A 1 125 ? -11.32 18.672 21.234 1 97.44 125 GLN A C 1
ATOM 1034 O O . GLN A 1 125 ? -11.336 19.109 22.375 1 97.44 125 GLN A O 1
ATOM 1039 N N . ASP A 1 126 ? -10.281 18.125 20.672 1 98.06 126 ASP A N 1
ATOM 1040 C CA . ASP A 1 126 ? -8.977 18.094 21.344 1 98.06 126 ASP A CA 1
ATOM 1041 C C . ASP A 1 126 ? -7.863 17.812 20.328 1 98.06 126 ASP A C 1
ATOM 1043 O O . ASP A 1 126 ? -7.922 16.828 19.594 1 98.06 126 ASP A O 1
ATOM 1047 N N . ARG A 1 127 ? -6.793 18.625 20.375 1 97.5 127 ARG A N 1
ATOM 1048 C CA . ARG A 1 127 ? -5.715 18.531 19.391 1 97.5 127 ARG A CA 1
ATOM 1049 C C . ARG A 1 127 ? -4.938 17.219 19.547 1 97.5 127 ARG A C 1
ATOM 1051 O O . ARG A 1 127 ? -4.219 16.812 18.641 1 97.5 127 ARG A O 1
ATOM 1058 N N . PHE A 1 128 ? -5.062 16.531 20.75 1 98.31 128 PHE A N 1
ATOM 1059 C CA . PHE A 1 128 ? -4.352 15.289 21.016 1 98.31 128 PHE A CA 1
ATOM 1060 C C . PHE A 1 128 ? -5.332 14.156 21.312 1 98.31 128 PHE A C 1
ATOM 1062 O O . PHE A 1 128 ? -5.008 13.227 22.062 1 98.31 128 PHE A O 1
ATOM 1069 N N . ILE A 1 129 ? -6.484 14.227 20.734 1 98.62 129 ILE A N 1
ATOM 1070 C CA . ILE A 1 129 ? -7.574 13.32 21.078 1 98.62 129 ILE A CA 1
ATOM 1071 C C . ILE A 1 129 ? -7.148 11.883 20.828 1 98.62 129 ILE A C 1
ATOM 1073 O O . ILE A 1 129 ? -7.5 10.977 21.594 1 98.62 129 ILE A O 1
ATOM 1077 N N . HIS A 1 130 ? -6.391 11.617 19.812 1 98.69 130 HIS A N 1
ATOM 1078 C CA . HIS A 1 130 ? -6 10.266 19.438 1 98.69 130 HIS A CA 1
ATOM 1079 C C . HIS A 1 130 ? -5.055 9.656 20.469 1 98.69 130 HIS A C 1
ATOM 1081 O O . HIS A 1 130 ? -4.848 8.438 20.484 1 98.69 130 HIS A O 1
ATOM 1087 N N . LEU A 1 131 ? -4.492 10.508 21.328 1 98.56 131 LEU A N 1
ATOM 1088 C CA . LEU A 1 131 ? -3.57 10.039 22.359 1 98.56 131 LEU A CA 1
ATOM 1089 C C . LEU A 1 131 ? -4.262 9.969 23.719 1 98.56 131 LEU A C 1
ATOM 1091 O O . LEU A 1 131 ? -3.66 9.539 24.703 1 98.56 131 LEU A O 1
ATOM 1095 N N . LYS A 1 132 ? -5.449 10.406 23.781 1 98.56 132 LYS A N 1
ATOM 1096 C CA . LYS A 1 132 ? -6.207 10.445 25.031 1 98.56 132 LYS A CA 1
ATOM 1097 C C . LYS A 1 132 ? -7.355 9.445 25.016 1 98.56 132 LYS A C 1
ATOM 1099 O O . LYS A 1 132 ? -8.492 9.797 24.703 1 98.56 132 LYS A O 1
ATOM 1104 N N . ARG A 1 133 ? -7.098 8.336 25.469 1 97.94 133 ARG A N 1
ATOM 1105 C CA . ARG A 1 133 ? -8.023 7.207 25.422 1 97.94 133 ARG A CA 1
ATOM 1106 C C . ARG A 1 133 ? -9.359 7.566 26.062 1 97.94 133 ARG A C 1
ATOM 1108 O O . ARG A 1 133 ? -10.414 7.098 25.625 1 97.94 133 ARG A O 1
ATOM 1115 N N . GLU A 1 134 ? -9.352 8.367 27.078 1 98 134 GLU A N 1
ATOM 1116 C CA . GLU A 1 134 ? -10.547 8.727 27.844 1 98 134 GLU A CA 1
ATOM 1117 C C . GLU A 1 134 ? -11.516 9.539 26.984 1 98 134 GLU A C 1
ATOM 1119 O O . GLU A 1 134 ? -12.695 9.672 27.328 1 98 134 GLU A O 1
ATOM 1124 N N . LEU A 1 135 ? -11.07 10.086 25.891 1 98.5 135 LEU A N 1
ATOM 1125 C CA . LEU A 1 135 ? -11.914 10.898 25.016 1 98.5 135 LEU A CA 1
ATOM 1126 C C . LEU A 1 135 ? -12.453 10.07 23.859 1 98.5 135 LEU A C 1
ATOM 1128 O O . LEU A 1 135 ? -13.234 10.562 23.031 1 98.5 135 LEU A O 1
ATOM 1132 N N . LEU A 1 136 ? -12.062 8.789 23.797 1 98.69 136 LEU A N 1
ATOM 1133 C CA . LEU A 1 136 ? -12.414 7.922 22.672 1 98.69 136 LEU A CA 1
ATOM 1134 C C . LEU A 1 136 ? -13.523 6.953 23.062 1 98.69 136 LEU A C 1
ATOM 1136 O O . LEU A 1 136 ? -13.938 6.91 24.219 1 98.69 136 LEU A O 1
ATOM 1140 N N . ASP A 1 137 ? -14.062 6.289 22.094 1 98.19 137 ASP A N 1
ATOM 1141 C CA . ASP A 1 137 ? -15.109 5.297 22.312 1 98.19 137 ASP A CA 1
ATOM 1142 C C . ASP A 1 137 ? -14.57 4.105 23.109 1 98.19 137 ASP A C 1
ATOM 1144 O O . ASP A 1 137 ? -13.781 3.312 22.594 1 98.19 137 ASP A O 1
ATOM 1148 N N . PRO A 1 138 ? -15.023 3.941 24.344 1 97.62 138 PRO A N 1
ATOM 1149 C CA . PRO A 1 138 ? -14.453 2.883 25.172 1 97.62 138 PRO A CA 1
ATOM 1150 C C . PRO A 1 138 ? -14.727 1.485 24.625 1 97.62 138 PRO A C 1
ATOM 1152 O O . PRO A 1 138 ? -13.891 0.589 24.766 1 97.62 138 PRO A O 1
ATOM 1155 N N . ILE A 1 139 ? -15.828 1.309 24.047 1 96.94 139 ILE A N 1
ATOM 1156 C CA . ILE A 1 139 ? -16.188 -0.011 23.547 1 96.94 139 ILE A CA 1
ATOM 1157 C C . ILE A 1 139 ? -15.242 -0.41 22.422 1 96.94 139 ILE A C 1
ATOM 1159 O O . ILE A 1 139 ? -14.672 -1.506 22.438 1 96.94 139 ILE A O 1
ATOM 1163 N N . ALA A 1 140 ? -15.047 0.487 21.5 1 97 140 ALA A N 1
ATOM 1164 C CA . ALA A 1 140 ? -14.164 0.207 20.375 1 97 140 ALA A CA 1
ATOM 1165 C C . ALA A 1 140 ? -12.719 0.034 20.844 1 97 140 ALA A C 1
ATOM 1167 O O . ALA A 1 140 ? -12.016 -0.861 20.375 1 97 140 ALA A O 1
ATOM 1168 N N . CYS A 1 141 ? -12.32 0.864 21.734 1 98.06 141 CYS A N 1
ATOM 1169 C CA . CYS A 1 141 ? -10.953 0.852 22.234 1 98.06 141 CYS A CA 1
ATOM 1170 C C . CYS A 1 141 ? -10.656 -0.43 23 1 98.06 141 CYS A C 1
ATOM 1172 O O . CYS A 1 141 ? -9.562 -0.981 22.906 1 98.06 141 CYS A O 1
ATOM 1174 N N . CYS A 1 142 ? -11.617 -0.99 23.641 1 97.44 142 CYS A N 1
ATOM 1175 C CA . CYS A 1 142 ? -11.398 -2.088 24.578 1 97.44 142 CYS A CA 1
ATOM 1176 C C . CYS A 1 142 ? -11.57 -3.436 23.891 1 97.44 142 CYS A C 1
ATOM 1178 O O . CYS A 1 142 ? -11.305 -4.48 24.484 1 97.44 142 CYS A O 1
ATOM 1180 N N . ARG A 1 143 ? -11.992 -3.371 22.672 1 96.38 143 ARG A N 1
ATOM 1181 C CA . ARG A 1 143 ? -12.109 -4.629 21.938 1 96.38 143 ARG A CA 1
ATOM 1182 C C . ARG A 1 143 ? -10.773 -5.363 21.891 1 96.38 143 ARG A C 1
ATOM 1184 O O . ARG A 1 143 ? -9.742 -4.766 21.594 1 96.38 143 ARG A O 1
ATOM 1191 N N . VAL A 1 144 ? -10.836 -6.652 22.172 1 95.69 144 VAL A N 1
ATOM 1192 C CA . VAL A 1 144 ? -9.625 -7.469 22.125 1 95.69 144 VAL A CA 1
ATOM 1193 C C . VAL A 1 144 ? -9.703 -8.445 20.953 1 95.69 144 VAL A C 1
ATOM 1195 O O . VAL A 1 144 ? -10.508 -9.383 20.984 1 95.69 144 VAL A O 1
ATOM 1198 N N . PRO A 1 145 ? -8.961 -8.188 19.891 1 91.25 145 PRO A N 1
ATOM 1199 C CA . PRO A 1 145 ? -8.953 -9.141 18.781 1 91.25 145 PRO A CA 1
ATOM 1200 C C . PRO A 1 145 ? -8.609 -10.562 19.219 1 91.25 145 PRO A C 1
ATOM 1202 O O . PRO A 1 145 ? -7.969 -10.75 20.25 1 91.25 145 PRO A O 1
ATOM 1205 N N . LYS A 1 146 ? -8.938 -11.469 18.25 1 84.12 146 LYS A N 1
ATOM 1206 C CA . LYS A 1 146 ? -8.648 -12.867 18.516 1 84.12 146 LYS A CA 1
ATOM 1207 C C . LYS A 1 146 ? -7.145 -13.117 18.609 1 84.12 146 LYS A C 1
ATOM 1209 O O . LYS A 1 146 ? -6.371 -12.555 17.844 1 84.12 146 LYS A O 1
ATOM 1214 N N . ASN A 1 147 ? -6.617 -13.656 19.656 1 84.44 147 ASN A N 1
ATOM 1215 C CA . ASN A 1 147 ? -5.242 -14.094 19.859 1 84.44 147 ASN A CA 1
ATOM 1216 C C . ASN A 1 147 ? -4.34 -12.945 20.297 1 84.44 147 ASN A C 1
ATOM 1218 O O . ASN A 1 147 ? -3.178 -12.867 19.906 1 84.44 147 ASN A O 1
ATOM 1222 N N . SER A 1 148 ? -4.992 -11.898 20.781 1 89.75 148 SER A N 1
ATOM 1223 C CA . SER A 1 148 ? -4.203 -10.805 21.328 1 89.75 148 SER A CA 1
ATOM 1224 C C . SER A 1 148 ? -4.473 -10.617 22.812 1 89.75 148 SER A C 1
ATOM 1226 O O . SER A 1 148 ? -5.539 -10.984 23.312 1 89.75 148 SER A O 1
ATOM 1228 N N . THR A 1 149 ? -3.48 -10.188 23.531 1 94.38 149 THR A N 1
ATOM 1229 C CA . THR A 1 149 ? -3.658 -9.82 24.922 1 94.38 149 THR A CA 1
ATOM 1230 C C . THR A 1 149 ? -3.842 -8.312 25.078 1 94.38 149 THR A C 1
ATOM 1232 O O . THR A 1 149 ? -4.172 -7.828 26.156 1 94.38 149 THR A O 1
ATOM 1235 N N . GLN A 1 150 ? -3.611 -7.621 24.062 1 97.25 150 GLN A N 1
ATOM 1236 C CA . GLN A 1 150 ? -3.779 -6.172 24.047 1 97.25 150 GLN A CA 1
ATOM 1237 C C . GLN A 1 150 ? -5.109 -5.781 23.406 1 97.25 150 GLN A C 1
ATOM 1239 O O . GLN A 1 150 ? -5.617 -6.488 22.531 1 97.25 150 GLN A O 1
ATOM 1244 N N . ASP A 1 151 ? -5.656 -4.727 23.906 1 97.38 151 ASP A N 1
ATOM 1245 C CA . ASP A 1 151 ? -6.906 -4.277 23.297 1 97.38 151 ASP A CA 1
ATOM 1246 C C . ASP A 1 151 ? -6.641 -3.477 22.016 1 97.38 151 ASP A C 1
ATOM 1248 O O . ASP A 1 151 ? -5.484 -3.223 21.672 1 97.38 151 ASP A O 1
ATOM 1252 N N . SER A 1 152 ? -7.648 -3.129 21.312 1 97.81 152 SER A N 1
ATOM 1253 C CA . SER A 1 152 ? -7.559 -2.518 20 1 97.81 152 SER A CA 1
ATOM 1254 C C . SER A 1 152 ? -6.828 -1.18 20.047 1 97.81 152 SER A C 1
ATOM 1256 O O . SER A 1 152 ? -6.066 -0.843 19.141 1 97.81 152 SER A O 1
ATOM 1258 N N . TYR A 1 153 ? -7.051 -0.422 21.062 1 98.56 153 TYR A N 1
ATOM 1259 C CA . TYR A 1 153 ? -6.387 0.872 21.188 1 98.56 153 TYR A CA 1
ATOM 1260 C C . TYR A 1 153 ? -4.895 0.697 21.438 1 98.56 153 TYR A C 1
ATOM 1262 O O . TYR A 1 153 ? -4.07 1.398 20.844 1 98.56 153 TYR A O 1
ATOM 1270 N N . GLN A 1 154 ? -4.547 -0.196 22.297 1 98.38 154 GLN A N 1
ATOM 1271 C CA . GLN A 1 154 ? -3.141 -0.466 22.578 1 98.38 154 GLN A CA 1
ATOM 1272 C C . GLN A 1 154 ? -2.408 -0.914 21.312 1 98.38 154 GLN A C 1
ATOM 1274 O O . GLN A 1 154 ? -1.292 -0.463 21.047 1 98.38 154 GLN A O 1
ATOM 1279 N N . ILE A 1 155 ? -3.051 -1.765 20.625 1 97.94 155 ILE A N 1
ATOM 1280 C CA . ILE A 1 155 ? -2.471 -2.26 19.375 1 97.94 155 ILE A CA 1
ATOM 1281 C C . ILE A 1 155 ? -2.287 -1.103 18.406 1 97.94 155 ILE A C 1
ATOM 1283 O O . ILE A 1 155 ? -1.222 -0.958 17.797 1 97.94 155 ILE A O 1
ATOM 1287 N N . TRP A 1 156 ? -3.309 -0.287 18.281 1 98.44 156 TRP A N 1
ATOM 1288 C CA . TRP A 1 156 ? -3.264 0.867 17.391 1 98.44 156 TRP A CA 1
ATOM 1289 C C . TRP A 1 156 ? -2.16 1.834 17.812 1 98.44 156 TRP A C 1
ATOM 1291 O O . TRP A 1 156 ? -1.405 2.324 16.969 1 98.44 156 TRP A O 1
ATOM 1301 N N . LEU A 1 157 ? -2.061 2.082 19.078 1 98.5 157 LEU A N 1
ATOM 1302 C CA . LEU A 1 157 ? -1.088 3.033 19.594 1 98.5 157 LEU A CA 1
ATOM 1303 C C . LEU A 1 157 ? 0.336 2.57 19.312 1 98.5 157 LEU A C 1
ATOM 1305 O O . LEU A 1 157 ? 1.201 3.383 18.969 1 98.5 157 LEU A O 1
ATOM 1309 N N . HIS A 1 158 ? 0.552 1.298 19.484 1 97.69 158 HIS A N 1
ATOM 1310 C CA . HIS A 1 158 ? 1.858 0.736 19.156 1 97.69 158 HIS A CA 1
ATOM 1311 C C . HIS A 1 158 ? 2.199 0.957 17.688 1 97.69 158 HIS A C 1
ATOM 1313 O O . HIS A 1 158 ? 3.314 1.372 17.359 1 97.69 158 HIS A O 1
ATOM 1319 N N . LYS A 1 159 ? 1.272 0.654 16.828 1 97.31 159 LYS A N 1
ATOM 1320 C CA . LYS A 1 159 ? 1.466 0.851 15.391 1 97.31 159 LYS A CA 1
ATOM 1321 C C . LYS A 1 159 ? 1.66 2.328 15.062 1 97.31 159 LYS A C 1
ATOM 1323 O O . LYS A 1 159 ? 2.477 2.676 14.203 1 97.31 159 LYS A O 1
ATOM 1328 N N . TYR A 1 160 ? 0.92 3.156 15.734 1 98 160 TYR A N 1
ATOM 1329 C CA . TYR A 1 160 ? 1.03 4.602 15.57 1 98 160 TYR A CA 1
ATOM 1330 C C . TYR A 1 160 ? 2.443 5.078 15.883 1 98 160 TYR A C 1
ATOM 1332 O O . TYR A 1 160 ? 3.059 5.785 15.078 1 98 160 TYR A O 1
ATOM 1340 N N . HIS A 1 161 ? 2.973 4.652 16.969 1 97.5 161 HIS A N 1
ATOM 1341 C CA . HIS A 1 161 ? 4.309 5.07 17.359 1 97.5 161 HIS A CA 1
ATOM 1342 C C . HIS A 1 161 ? 5.367 4.539 16.406 1 97.5 161 HIS A C 1
ATOM 1344 O O . HIS A 1 161 ? 6.371 5.207 16.141 1 97.5 161 HIS A O 1
ATOM 1350 N N . LYS A 1 162 ? 5.121 3.365 15.93 1 96 162 LYS A N 1
ATOM 1351 C CA . LYS A 1 162 ? 6.031 2.816 14.922 1 96 162 LYS A CA 1
ATOM 1352 C C . LYS A 1 162 ? 6.027 3.662 13.656 1 96 162 LYS A C 1
ATOM 1354 O O . LYS A 1 162 ? 7.078 3.902 13.062 1 96 162 LYS A O 1
ATOM 1359 N N . 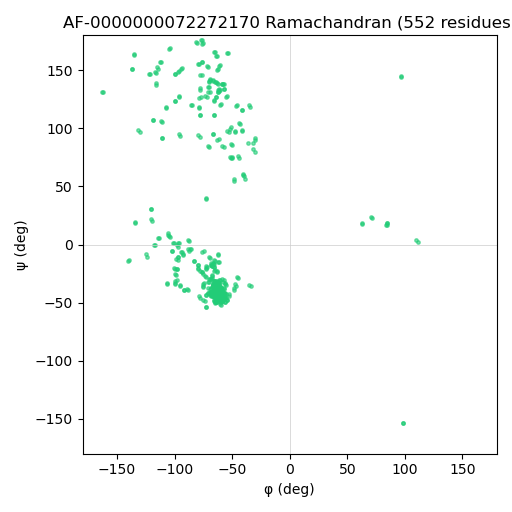GLN A 1 163 ? 4.867 4.113 13.242 1 96.38 163 GLN A N 1
ATOM 1360 C CA . GLN A 1 163 ? 4.758 4.938 12.047 1 96.38 163 GLN A CA 1
ATOM 1361 C C . GLN A 1 163 ? 5.41 6.305 12.25 1 96.38 163 GLN A C 1
ATOM 1363 O O . GLN A 1 163 ? 6.043 6.84 11.344 1 96.38 163 GLN A O 1
ATOM 1368 N N . ILE A 1 164 ? 5.281 6.852 13.445 1 96.06 164 ILE A N 1
ATOM 1369 C CA . ILE A 1 164 ? 5.941 8.109 13.758 1 96.06 164 ILE A CA 1
ATOM 1370 C C . ILE A 1 164 ? 7.453 7.941 13.672 1 96.06 164 ILE A C 1
ATOM 1372 O O . ILE A 1 164 ? 8.148 8.797 13.125 1 96.06 164 ILE A O 1
ATOM 1376 N N . LYS A 1 165 ? 7.91 6.832 14.234 1 94.12 165 LYS A N 1
ATOM 1377 C CA . LYS A 1 165 ? 9.344 6.551 14.195 1 94.12 165 LYS A CA 1
ATOM 1378 C C . LYS A 1 165 ? 9.836 6.426 12.758 1 94.12 165 LYS A C 1
ATOM 1380 O O . LYS A 1 165 ? 10.906 6.941 12.414 1 94.12 165 LYS A O 1
ATOM 1385 N N . ARG A 1 166 ? 9.078 5.797 11.945 1 92 166 ARG A N 1
ATOM 1386 C CA . ARG A 1 166 ? 9.438 5.625 10.539 1 92 166 ARG A CA 1
ATOM 1387 C C . ARG A 1 166 ? 9.484 6.965 9.82 1 92 166 ARG A C 1
ATOM 1389 O O . ARG A 1 166 ? 10.305 7.168 8.922 1 92 166 ARG A O 1
ATOM 1396 N N . ALA A 1 167 ? 8.656 7.875 10.258 1 92.62 167 ALA A N 1
ATOM 1397 C CA . ALA A 1 167 ? 8.562 9.188 9.617 1 92.62 167 ALA A CA 1
ATOM 1398 C C . ALA A 1 167 ? 9.57 10.164 10.219 1 92.62 167 ALA A C 1
ATOM 1400 O O . ALA A 1 167 ? 9.602 11.344 9.859 1 92.62 167 ALA A O 1
ATOM 1401 N N . GLY A 1 168 ? 10.383 9.703 11.117 1 90.69 168 GLY A N 1
ATOM 1402 C CA . GLY A 1 168 ? 11.258 10.555 11.906 1 90.69 168 GLY A CA 1
ATOM 1403 C C . GLY A 1 168 ? 12.273 11.305 11.07 1 90.69 168 GLY A C 1
ATOM 1404 O O . GLY A 1 168 ? 12.867 12.289 11.531 1 90.69 168 GLY A O 1
ATOM 1405 N N . ARG A 1 169 ? 12.484 10.922 9.812 1 87.69 169 ARG A N 1
ATOM 1406 C CA . ARG A 1 169 ? 13.453 11.602 8.961 1 87.69 169 ARG A CA 1
ATOM 1407 C C . ARG A 1 169 ? 12.789 12.703 8.141 1 87.69 169 ARG A C 1
ATOM 1409 O O . ARG A 1 169 ? 13.469 13.492 7.48 1 87.69 169 ARG A O 1
ATOM 1416 N N . GLU A 1 170 ? 11.516 12.742 8.195 1 89.69 170 GLU A N 1
ATOM 1417 C CA . GLU A 1 170 ? 10.797 13.82 7.512 1 89.69 170 GLU A CA 1
ATOM 1418 C C . GLU A 1 170 ? 11 15.156 8.219 1 89.69 170 GLU A C 1
ATOM 1420 O O . GLU A 1 170 ? 10.859 15.242 9.438 1 89.69 170 GLU A O 1
ATOM 1425 N N . ASP A 1 171 ? 11.25 16.188 7.477 1 88.31 171 ASP A N 1
ATOM 1426 C CA . ASP A 1 171 ? 11.578 17.5 8.023 1 88.31 171 ASP A CA 1
ATOM 1427 C C . ASP A 1 171 ? 10.453 18.016 8.922 1 88.31 171 ASP A C 1
ATOM 1429 O O . ASP A 1 171 ? 10.711 18.594 9.977 1 88.31 171 ASP A O 1
ATOM 1433 N N . PHE A 1 172 ? 9.188 17.844 8.492 1 91.62 172 PHE A N 1
ATOM 1434 C CA . PHE A 1 172 ? 8.086 18.391 9.273 1 91.62 172 PHE A CA 1
ATOM 1435 C C . PHE A 1 172 ? 7.969 17.688 10.617 1 91.62 172 PHE A C 1
ATOM 1437 O O . PHE A 1 172 ? 7.625 18.312 11.625 1 91.62 172 PHE A O 1
ATOM 1444 N N . ILE A 1 173 ? 8.273 16.375 10.68 1 94.62 173 ILE A N 1
ATOM 1445 C CA . ILE A 1 173 ? 8.242 15.633 11.945 1 94.62 173 ILE A CA 1
ATOM 1446 C C . I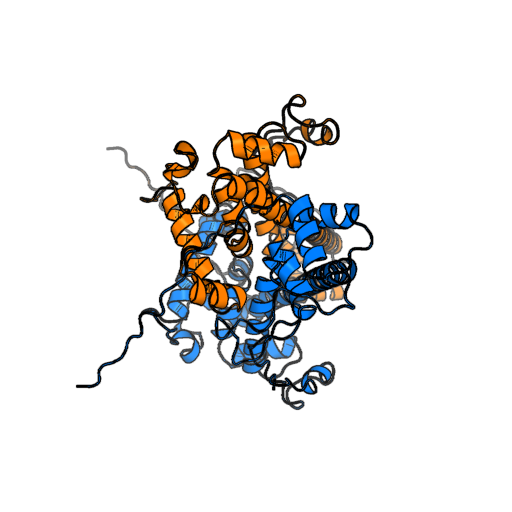LE A 1 173 ? 9.438 16.047 12.805 1 94.62 173 ILE A C 1
ATOM 1448 O O . ILE A 1 173 ? 9.281 16.312 14 1 94.62 173 ILE A O 1
ATOM 1452 N N . ARG A 1 174 ? 10.625 16.156 12.164 1 93.44 174 ARG A N 1
ATOM 1453 C CA . ARG A 1 174 ? 11.82 16.578 12.883 1 93.44 174 ARG A CA 1
ATOM 1454 C C . ARG A 1 174 ? 11.641 17.969 13.477 1 93.44 174 ARG A C 1
ATOM 1456 O O . ARG A 1 174 ? 11.992 18.219 14.633 1 93.44 174 ARG A O 1
ATOM 1463 N N . HIS A 1 175 ? 11.117 18.828 12.688 1 93.5 175 HIS A N 1
ATOM 1464 C CA . HIS A 1 175 ? 10.867 20.188 13.156 1 93.5 175 HIS A CA 1
ATOM 1465 C C . HIS A 1 175 ? 9.898 20.203 14.336 1 93.5 175 HIS A C 1
ATOM 1467 O O . HIS A 1 175 ? 10.164 20.828 15.359 1 93.5 175 HIS A O 1
ATOM 1473 N N . TYR A 1 176 ? 8.812 19.516 14.195 1 95.56 176 TYR A N 1
ATOM 1474 C CA . TYR A 1 176 ? 7.805 19.5 15.242 1 95.56 176 TYR A CA 1
ATOM 1475 C C . TYR A 1 176 ? 8.375 18.953 16.547 1 95.56 176 TYR A C 1
ATOM 1477 O O . TYR A 1 176 ? 8.227 19.562 17.609 1 95.56 176 TYR A O 1
ATOM 1485 N N . GLN A 1 177 ? 8.992 17.781 16.422 1 95.75 177 GLN A N 1
ATOM 1486 C CA . GLN A 1 177 ? 9.477 17.109 17.625 1 95.75 177 GLN A CA 1
ATOM 1487 C C . GLN A 1 177 ? 10.578 17.922 18.297 1 95.75 177 GLN A C 1
ATOM 1489 O O . GLN A 1 177 ? 10.664 17.969 19.531 1 95.75 177 GLN A O 1
ATOM 1494 N N . ALA A 1 178 ? 11.414 18.562 17.5 1 94.19 178 ALA A N 1
ATOM 1495 C CA . ALA A 1 178 ? 12.461 19.422 18.062 1 94.19 178 ALA A CA 1
ATOM 1496 C C . ALA A 1 178 ? 11.852 20.609 18.812 1 94.19 178 ALA A C 1
ATOM 1498 O O . ALA A 1 178 ? 12.391 21.031 19.828 1 94.19 178 ALA A O 1
ATOM 1499 N N . ARG A 1 179 ? 10.789 21.062 18.344 1 94.25 179 ARG A N 1
ATOM 1500 C CA . ARG A 1 179 ? 10.195 22.281 18.891 1 94.25 179 ARG A CA 1
ATOM 1501 C C . ARG A 1 179 ? 9.195 21.953 20 1 94.25 179 ARG A C 1
ATOM 1503 O O . ARG A 1 179 ? 9.125 22.656 21.016 1 94.25 179 ARG A O 1
ATOM 1510 N N . TYR A 1 180 ? 8.406 20.891 19.828 1 95.69 180 TYR A N 1
ATOM 1511 C CA . TYR A 1 180 ? 7.234 20.719 20.688 1 95.69 180 TYR A CA 1
ATOM 1512 C C . TYR A 1 180 ? 7.277 19.359 21.375 1 95.69 180 TYR A C 1
ATOM 1514 O O . TYR A 1 180 ? 6.434 19.062 22.234 1 95.69 180 TYR A O 1
ATOM 1522 N N . GLY A 1 181 ? 8.195 18.484 21.016 1 94.25 181 GLY A N 1
ATOM 1523 C CA . GLY A 1 181 ? 8.281 17.188 21.656 1 94.25 181 GLY A CA 1
ATOM 1524 C C . GLY A 1 181 ? 7.598 16.094 20.859 1 94.25 181 GLY A C 1
ATOM 1525 O O . GLY A 1 181 ? 7.512 16.156 19.641 1 94.25 181 GLY A O 1
ATOM 1526 N N . ASN A 1 182 ? 7.156 15.062 21.594 1 94.25 182 ASN A N 1
ATOM 1527 C CA . ASN A 1 182 ? 6.84 13.82 20.891 1 94.25 182 ASN A CA 1
ATOM 1528 C C . ASN A 1 182 ? 5.336 13.672 20.672 1 94.25 182 ASN A C 1
ATOM 1530 O O . ASN A 1 182 ? 4.906 12.867 19.844 1 94.25 182 ASN A O 1
ATOM 1534 N N . ASP A 1 183 ? 4.535 14.383 21.453 1 95.75 183 ASP A N 1
ATOM 1535 C CA . ASP A 1 183 ? 3.094 14.297 21.25 1 95.75 183 ASP A CA 1
ATOM 1536 C C . ASP A 1 183 ? 2.654 15.133 20.047 1 95.75 183 ASP A C 1
ATOM 1538 O O . ASP A 1 183 ? 2.645 16.359 20.109 1 95.75 183 ASP A O 1
ATOM 1542 N N . ILE A 1 184 ? 2.238 14.453 19.047 1 97.5 184 ILE A N 1
ATOM 1543 C CA . ILE A 1 184 ? 1.919 15.078 17.766 1 97.5 184 ILE A CA 1
ATOM 1544 C C . ILE A 1 184 ? 0.419 15.352 17.688 1 97.5 184 ILE A C 1
ATOM 1546 O O . ILE A 1 184 ? -0.396 14.477 18 1 97.5 184 ILE A O 1
ATOM 1550 N N . PRO A 1 185 ? 0.03 16.562 17.391 1 98.06 185 PRO A N 1
ATOM 1551 C CA . PRO A 1 185 ? -1.403 16.844 17.266 1 98.06 185 PRO A CA 1
ATOM 1552 C C . PRO A 1 185 ? -2.064 16.078 16.125 1 98.06 185 PRO A C 1
ATOM 1554 O O . PRO A 1 185 ? -1.384 15.656 15.195 1 98.06 185 PRO A O 1
ATOM 1557 N N . ILE A 1 186 ? -3.357 15.984 16.156 1 98.31 186 ILE A N 1
ATOM 1558 C CA . ILE A 1 186 ? -4.102 15.047 15.312 1 98.31 186 ILE A CA 1
ATOM 1559 C C . ILE A 1 186 ? -3.969 15.453 13.844 1 98.31 186 ILE A C 1
ATOM 1561 O O . ILE A 1 186 ? -3.949 14.602 12.961 1 98.31 186 ILE A O 1
ATOM 1565 N N . TRP A 1 187 ? -3.904 16.797 13.492 1 97.94 187 TRP A N 1
ATOM 1566 C CA . TRP A 1 187 ? -3.861 17.203 12.094 1 97.94 187 TRP A CA 1
ATOM 1567 C C . TRP A 1 187 ? -2.506 16.891 11.477 1 97.94 187 TRP A C 1
ATOM 1569 O O . TRP A 1 187 ? -2.379 16.812 10.25 1 97.94 187 TRP A O 1
ATOM 1579 N N . ILE A 1 188 ? -1.426 16.672 12.281 1 97.75 188 ILE A N 1
ATOM 1580 C CA . ILE A 1 188 ? -0.146 16.172 11.789 1 97.75 188 ILE A CA 1
ATOM 1581 C C . ILE A 1 188 ? -0.145 14.641 11.82 1 97.75 188 ILE A C 1
ATOM 1583 O O . ILE A 1 188 ? 0.328 13.992 10.875 1 97.75 188 ILE A O 1
ATOM 1587 N N . ALA A 1 189 ? -0.745 14.047 12.875 1 98.31 189 ALA A N 1
ATOM 1588 C CA . ALA A 1 189 ? -0.773 12.594 13.07 1 98.31 189 ALA A CA 1
ATOM 1589 C C . ALA A 1 189 ? -1.446 11.898 11.898 1 98.31 189 ALA A C 1
ATOM 1591 O O . ALA A 1 189 ? -0.973 10.859 11.43 1 98.31 189 ALA A O 1
ATOM 1592 N N . THR A 1 190 ? -2.568 12.461 11.383 1 98 190 THR A N 1
ATOM 1593 C CA . THR A 1 190 ? -3.324 11.828 10.305 1 98 190 THR A CA 1
ATOM 1594 C C . THR A 1 190 ? -2.504 11.781 9.023 1 98 190 THR A C 1
ATOM 1596 O O . THR A 1 190 ? -2.789 10.984 8.125 1 98 190 THR A O 1
ATOM 1599 N N . GLU A 1 191 ? -1.457 12.617 8.898 1 96.5 191 GLU A N 1
ATOM 1600 C CA . GLU A 1 191 ? -0.614 12.641 7.711 1 96.5 191 GLU A CA 1
ATOM 1601 C C . GLU A 1 191 ? 0.404 11.508 7.734 1 96.5 191 GLU A C 1
ATOM 1603 O O . GLU A 1 191 ? 0.983 11.164 6.703 1 96.5 191 GLU A O 1
ATOM 1608 N N . ILE A 1 192 ? 0.604 10.969 8.883 1 96 192 ILE A N 1
ATOM 1609 C CA . ILE A 1 192 ? 1.614 9.93 9.055 1 96 192 ILE A CA 1
ATOM 1610 C C . ILE A 1 192 ? 0.95 8.555 9.039 1 96 192 ILE A C 1
ATOM 1612 O O . ILE A 1 192 ? 1.557 7.566 8.617 1 96 192 ILE A O 1
ATOM 1616 N N . LEU A 1 193 ? -0.315 8.5 9.406 1 97.56 193 LEU A N 1
ATOM 1617 C CA . LEU A 1 193 ? -1.047 7.242 9.508 1 97.56 193 LEU A CA 1
ATOM 1618 C C . LEU A 1 193 ? -1.297 6.648 8.125 1 97.56 193 LEU A C 1
ATOM 1620 O O . LEU A 1 193 ? -1.591 7.383 7.172 1 97.56 193 LEU A O 1
ATOM 1624 N N . ASP A 1 194 ? -1.169 5.344 7.98 1 96.5 194 ASP A N 1
ATOM 1625 C CA . ASP A 1 194 ? -1.67 4.684 6.777 1 96.5 194 ASP A CA 1
ATOM 1626 C C . ASP A 1 194 ? -3.189 4.539 6.824 1 96.5 194 ASP A C 1
ATOM 1628 O O . ASP A 1 194 ? -3.824 4.918 7.812 1 96.5 194 ASP A O 1
ATOM 1632 N N . PHE A 1 195 ? -3.74 4.062 5.809 1 97.31 195 PHE A N 1
ATOM 1633 C CA . PHE A 1 195 ? -5.191 4.016 5.703 1 97.31 195 PHE A CA 1
ATOM 1634 C C . PHE A 1 195 ? -5.789 3.137 6.797 1 97.31 195 PHE A C 1
ATOM 1636 O O . PHE A 1 195 ? -6.859 3.436 7.328 1 97.31 195 PHE A O 1
ATOM 1643 N N . GLY A 1 196 ? -5.129 2.012 7.113 1 97.06 196 GLY A N 1
ATOM 1644 C CA . GLY A 1 196 ? -5.582 1.17 8.211 1 97.06 196 GLY A CA 1
ATOM 1645 C C . GLY A 1 196 ? -5.602 1.887 9.547 1 97.06 196 GLY A C 1
ATOM 1646 O O . GLY A 1 196 ? -6.551 1.743 10.32 1 97.06 196 GLY A O 1
ATOM 1647 N N . GLY A 1 197 ? -4.562 2.656 9.797 1 98.12 197 GLY A N 1
ATOM 1648 C CA . GLY A 1 197 ? -4.508 3.459 11.008 1 98.12 197 GLY A CA 1
ATOM 1649 C C . GLY A 1 197 ? -5.605 4.504 11.086 1 98.12 197 GLY A C 1
ATOM 1650 O O . GLY A 1 197 ? -6.203 4.707 12.141 1 98.12 197 GLY A O 1
ATOM 1651 N N . VAL A 1 198 ? -5.879 5.121 9.961 1 98.44 198 VAL A N 1
ATOM 1652 C CA . VAL A 1 198 ? -6.934 6.133 9.891 1 98.44 198 VAL A CA 1
ATOM 1653 C C . VAL A 1 198 ? -8.297 5.473 10.102 1 98.44 198 VAL A C 1
ATOM 1655 O O . VAL A 1 198 ? -9.148 6.012 10.812 1 98.44 198 VAL A O 1
ATOM 1658 N N . SER A 1 199 ? -8.469 4.363 9.469 1 97.75 199 SER A N 1
ATOM 1659 C CA . SER A 1 199 ? -9.711 3.6 9.602 1 97.75 199 SER A CA 1
ATOM 1660 C C . SER A 1 199 ? -9.984 3.252 11.062 1 97.75 199 SER A C 1
ATOM 1662 O O . SER A 1 199 ? -11.094 3.473 11.555 1 97.75 199 SER A O 1
ATOM 1664 N N . LYS A 1 200 ? -8.984 2.787 11.781 1 98 200 LYS A N 1
ATOM 1665 C CA . LYS A 1 200 ? -9.141 2.412 13.18 1 98 200 LYS A CA 1
ATOM 1666 C C . LYS A 1 200 ? -9.391 3.641 14.055 1 98 200 LYS A C 1
ATOM 1668 O O . LYS A 1 200 ? -10.203 3.598 14.977 1 98 200 LYS A O 1
ATOM 1673 N N . LEU A 1 201 ? -8.633 4.688 13.758 1 98.69 201 LEU A N 1
ATOM 1674 C CA . LEU A 1 201 ? -8.836 5.93 14.492 1 98.69 201 LEU A CA 1
ATOM 1675 C C . LEU A 1 201 ? -10.281 6.406 14.367 1 98.69 201 LEU A C 1
ATOM 1677 O O . LEU A 1 201 ? -10.898 6.801 15.359 1 98.69 201 LEU A O 1
ATOM 1681 N N . PHE A 1 202 ? -10.82 6.383 13.156 1 98.62 202 PHE A N 1
ATOM 1682 C CA . PHE A 1 202 ? -12.227 6.738 12.961 1 98.62 202 PHE A CA 1
ATOM 1683 C C . PHE A 1 202 ? -13.133 5.863 13.828 1 98.62 202 PHE A C 1
ATOM 1685 O O . PHE A 1 202 ? -14.062 6.363 14.461 1 98.62 202 PHE A O 1
ATOM 1692 N N . ASP A 1 203 ? -12.781 4.605 13.852 1 97.88 203 ASP A N 1
ATOM 1693 C CA . ASP A 1 203 ? -13.562 3.65 14.625 1 97.88 203 ASP A CA 1
ATOM 1694 C C . ASP A 1 203 ? -13.523 3.982 16.109 1 97.88 203 ASP A C 1
ATOM 1696 O O . ASP A 1 203 ? -14.484 3.725 16.844 1 97.88 203 ASP A O 1
ATOM 1700 N N . PHE A 1 204 ? -12.461 4.535 16.594 1 98.5 204 PHE A N 1
ATOM 1701 C CA . PHE A 1 204 ? -12.266 4.832 18 1 98.5 204 PHE A CA 1
ATOM 1702 C C . PHE A 1 204 ? -12.992 6.113 18.391 1 98.5 204 PHE A C 1
ATOM 1704 O O . PHE A 1 204 ? -13.164 6.402 19.578 1 98.5 204 PHE A O 1
ATOM 1711 N N . LEU A 1 205 ? -13.305 6.957 17.453 1 98.62 205 LEU A N 1
ATOM 1712 C CA . LEU A 1 205 ? -13.906 8.242 17.781 1 98.62 205 LEU A CA 1
ATOM 1713 C C . LEU A 1 205 ? -15.258 8.047 18.469 1 98.62 205 LEU A C 1
ATOM 1715 O O . LEU A 1 205 ? -15.961 7.066 18.203 1 98.62 205 LEU A O 1
ATOM 1719 N N . PRO A 1 206 ? -15.656 9 19.344 1 97.69 206 PRO A N 1
ATOM 1720 C CA . PRO A 1 206 ? -17 8.938 19.938 1 97.69 206 PRO A CA 1
ATOM 1721 C C . PRO A 1 206 ? -18.109 9.016 18.891 1 97.69 206 PRO A C 1
ATOM 1723 O O . PRO A 1 206 ? -17.922 9.617 17.828 1 97.69 206 PRO A O 1
ATOM 1726 N N . LYS A 1 207 ? -19.203 8.453 19.266 1 96.56 207 LYS A N 1
ATOM 1727 C CA . LYS A 1 207 ? -20.328 8.328 18.344 1 96.56 207 LYS A CA 1
ATOM 1728 C C . LYS A 1 207 ? -20.703 9.68 17.734 1 96.56 207 LYS A C 1
ATOM 1730 O O . LYS A 1 207 ? -20.938 9.781 16.531 1 96.56 207 LYS A O 1
ATOM 1735 N N . GLN A 1 208 ? -20.719 10.688 18.5 1 96.12 208 GLN A N 1
ATOM 1736 C CA . GLN A 1 208 ? -21.125 12.016 18.031 1 96.12 208 GLN A CA 1
ATOM 1737 C C . GLN A 1 208 ? -20.172 12.523 16.953 1 96.12 208 GLN A C 1
ATOM 1739 O O . GLN A 1 208 ? -20.609 13.086 15.953 1 96.12 208 GLN A O 1
ATOM 1744 N N . LEU A 1 209 ? -18.891 12.328 17.156 1 97.62 209 LEU A N 1
ATOM 1745 C CA . LEU A 1 209 ? -17.891 12.758 16.172 1 97.62 209 LEU A CA 1
ATOM 1746 C C . LEU A 1 209 ? -17.984 11.93 14.898 1 97.62 209 LEU A C 1
ATOM 1748 O O . LEU A 1 209 ? -17.875 12.461 13.797 1 97.62 209 LEU A O 1
ATOM 1752 N N . LYS A 1 210 ? -18.188 10.602 15.07 1 97.69 210 LYS A N 1
ATOM 1753 C CA . LYS A 1 210 ? -18.375 9.742 13.898 1 97.69 210 LYS A CA 1
ATOM 1754 C C . LYS A 1 210 ? -19.562 10.211 13.055 1 97.69 210 LYS A C 1
ATOM 1756 O O . LYS A 1 210 ? -19.469 10.273 11.828 1 97.69 210 LYS A O 1
ATOM 1761 N N . ASN A 1 211 ? -20.594 10.547 13.75 1 97.12 211 ASN A N 1
ATOM 1762 C CA . ASN A 1 211 ? -21.797 11 13.047 1 97.12 211 ASN A CA 1
ATOM 1763 C C . ASN A 1 211 ? -21.562 12.32 12.32 1 97.12 211 ASN A C 1
ATOM 1765 O O . ASN A 1 211 ? -22 12.5 11.188 1 97.12 211 ASN A O 1
ATOM 1769 N N . GLN A 1 212 ? -20.859 13.172 12.984 1 96.69 212 GLN A N 1
ATOM 1770 C CA . GLN A 1 212 ? -20.562 14.461 12.383 1 96.69 212 GLN A CA 1
ATOM 1771 C C . GLN A 1 212 ? -19.719 14.297 11.117 1 96.69 212 GLN A C 1
ATOM 1773 O O . GLN A 1 212 ? -20 14.922 10.094 1 96.69 212 GLN A O 1
ATOM 1778 N N . ILE A 1 213 ? -18.75 13.469 11.141 1 97.19 213 ILE A N 1
ATOM 1779 C CA . ILE A 1 213 ? -17.891 13.211 9.992 1 97.19 213 ILE A CA 1
ATOM 1780 C C . ILE A 1 213 ? -18.688 12.508 8.898 1 97.19 213 ILE A C 1
ATOM 1782 O O . ILE A 1 213 ? -18.562 12.836 7.719 1 97.19 213 ILE A O 1
ATOM 1786 N N . ALA A 1 214 ? -19.5 11.555 9.32 1 95.5 214 ALA A N 1
ATOM 1787 C CA . ALA A 1 214 ? -20.328 10.82 8.383 1 95.5 214 ALA A CA 1
ATOM 1788 C C . ALA A 1 214 ? -21.219 11.766 7.582 1 95.5 214 ALA A C 1
ATOM 1790 O O . ALA A 1 214 ? -21.422 11.578 6.383 1 95.5 214 ALA A O 1
ATOM 1791 N N . LEU A 1 215 ? -21.719 12.805 8.211 1 93.88 215 LEU A N 1
ATOM 1792 C CA . LEU A 1 215 ? -22.578 13.781 7.562 1 93.88 215 LEU A CA 1
ATOM 1793 C C . LEU A 1 215 ? -21.844 14.484 6.422 1 93.88 215 LEU A C 1
ATOM 1795 O O . LEU A 1 215 ? -22.453 14.812 5.398 1 93.88 215 LEU A O 1
ATOM 1799 N N . SER A 1 216 ? -20.578 14.664 6.605 1 90.44 216 SER A N 1
ATOM 1800 C CA . SER A 1 216 ? -19.781 15.32 5.566 1 90.44 216 SER A CA 1
ATOM 1801 C C . SER A 1 216 ? -19.656 14.438 4.328 1 90.44 216 SER A C 1
ATOM 1803 O O . SER A 1 216 ? -19.328 14.922 3.246 1 90.44 216 SER A O 1
ATOM 1805 N N . PHE A 1 217 ? -19.938 13.172 4.484 1 90.56 217 PHE A N 1
ATOM 1806 C CA . PHE A 1 217 ? -19.906 12.234 3.367 1 90.56 217 PHE A CA 1
ATOM 1807 C C . PHE A 1 217 ? -21.312 11.883 2.902 1 90.56 217 PHE A C 1
ATOM 1809 O O . PHE A 1 217 ? -21.484 10.945 2.117 1 90.56 217 PHE A O 1
ATOM 1816 N N . GLY A 1 218 ? -22.266 12.531 3.447 1 87.69 218 GLY A N 1
ATOM 1817 C CA . GLY A 1 218 ? -23.641 12.32 3.031 1 87.69 218 GLY A CA 1
ATOM 1818 C C . GLY A 1 218 ? -24.297 11.141 3.73 1 87.69 218 GLY A C 1
ATOM 1819 O O . GLY A 1 218 ? -25.297 10.617 3.254 1 87.69 218 GLY A O 1
ATOM 1820 N N . ALA A 1 219 ? -23.766 10.672 4.781 1 88 219 ALA A N 1
ATOM 1821 C CA . ALA A 1 219 ? -24.312 9.594 5.586 1 88 219 ALA A CA 1
ATOM 1822 C C . ALA A 1 219 ? -24.703 10.086 6.977 1 88 219 ALA A C 1
ATOM 1824 O O . ALA A 1 219 ? -24.109 11.031 7.496 1 88 219 ALA A O 1
ATOM 1825 N N . LYS A 1 220 ? -25.672 9.477 7.57 1 85.69 220 LYS A N 1
ATOM 1826 C CA . LYS A 1 220 ? -26.156 9.953 8.867 1 85.69 220 LYS A CA 1
ATOM 1827 C C . LYS A 1 220 ? -25.547 9.148 10.008 1 85.69 220 LYS A C 1
ATOM 1829 O O . LYS A 1 220 ? -25.3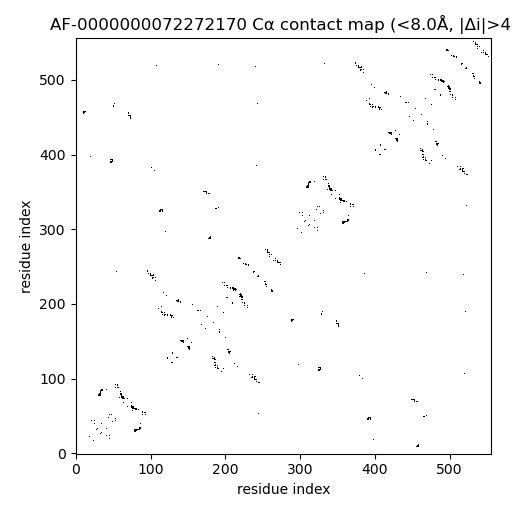59 9.672 11.109 1 85.69 220 LYS A O 1
ATOM 1834 N N . GLU A 1 221 ? -25.266 7.938 9.758 1 90.94 221 GLU A N 1
ATOM 1835 C CA . GLU A 1 221 ? -24.797 7.082 10.852 1 90.94 221 GLU A CA 1
ATOM 1836 C C . GLU A 1 221 ? -23.312 6.785 10.711 1 90.94 221 GLU A C 1
ATOM 1838 O O . GLU A 1 221 ? -22.891 6.098 9.781 1 90.94 221 GLU A O 1
ATOM 1843 N N . GLY A 1 222 ? -22.578 7.219 11.688 1 93.5 222 GLY A N 1
ATOM 1844 C CA . GLY A 1 222 ? -21.141 7.023 11.703 1 93.5 222 GLY A CA 1
ATOM 1845 C C . GLY A 1 222 ? -20.734 5.562 11.734 1 93.5 222 GLY A C 1
ATOM 1846 O O . GLY A 1 222 ? -19.703 5.184 11.172 1 93.5 222 GLY A O 1
ATOM 1847 N N . THR A 1 223 ? -21.531 4.723 12.375 1 90.38 223 THR A N 1
ATOM 1848 C CA . THR A 1 223 ? -21.234 3.301 12.492 1 90.38 223 THR A CA 1
ATOM 1849 C C . THR A 1 223 ? -21.266 2.621 11.133 1 90.38 223 THR A C 1
ATOM 1851 O O . THR A 1 223 ? -20.453 1.739 10.844 1 90.38 223 THR A O 1
ATOM 1854 N N . VAL A 1 224 ? -22.188 3.039 10.344 1 89.69 224 VAL A N 1
ATOM 1855 C CA . VAL A 1 224 ? -22.297 2.504 8.984 1 89.69 224 VAL A CA 1
ATOM 1856 C C . VAL A 1 224 ? -21.078 2.914 8.172 1 89.69 224 VAL A C 1
ATOM 1858 O O . VAL A 1 224 ? -20.484 2.086 7.477 1 89.69 224 VAL A O 1
ATOM 1861 N N . VAL A 1 225 ? -20.719 4.156 8.305 1 94.06 225 VAL A N 1
ATOM 1862 C CA . VAL A 1 225 ? -19.578 4.68 7.578 1 94.06 225 VAL A CA 1
ATOM 1863 C C . VAL A 1 225 ? -18.297 3.957 8.023 1 94.06 225 VAL A C 1
ATOM 1865 O O . VAL A 1 225 ? -17.422 3.662 7.203 1 94.06 225 VAL A O 1
ATOM 1868 N N . ALA A 1 226 ? -18.234 3.668 9.305 1 94.69 226 ALA A N 1
ATOM 1869 C CA . ALA A 1 226 ? -17.094 2.902 9.812 1 94.69 226 ALA A CA 1
ATOM 1870 C C . ALA A 1 226 ? -16.984 1.554 9.102 1 94.69 226 ALA A C 1
ATOM 1872 O O . ALA A 1 226 ? -15.883 1.103 8.781 1 94.69 226 ALA A O 1
ATOM 1873 N N . GLY A 1 227 ? -18.125 0.927 8.898 1 92 227 GLY A N 1
ATOM 1874 C CA . GLY A 1 227 ? -18.141 -0.323 8.156 1 92 227 GLY A CA 1
ATOM 1875 C C . GLY A 1 227 ? -17.656 -0.175 6.727 1 92 227 GLY A C 1
ATOM 1876 O O . GLY A 1 227 ? -16.891 -1.004 6.234 1 92 227 GLY A O 1
ATOM 1877 N N . TRP A 1 228 ? -18.094 0.919 6.035 1 93.62 228 TRP A N 1
ATOM 1878 C CA . TRP A 1 228 ? -17.641 1.196 4.676 1 93.62 228 TRP 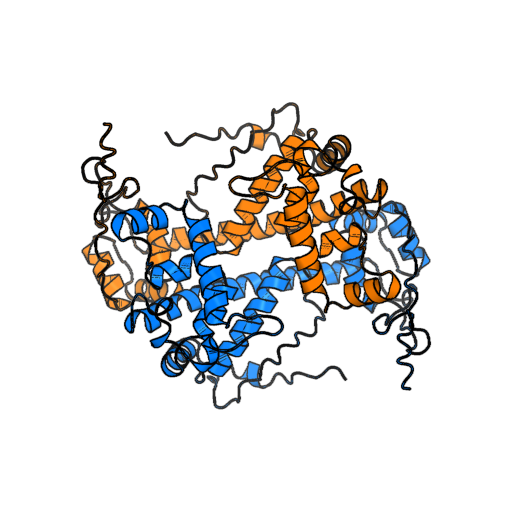A CA 1
ATOM 1879 C C . TRP A 1 228 ? -16.125 1.392 4.637 1 93.62 228 TRP A C 1
ATOM 1881 O O . TRP A 1 228 ? -15.445 0.852 3.762 1 93.62 228 TRP A O 1
ATOM 1891 N N . ILE A 1 229 ? -15.625 2.15 5.598 1 96.38 229 ILE A N 1
ATOM 1892 C CA . ILE A 1 229 ? -14.203 2.494 5.633 1 96.38 229 ILE A CA 1
ATOM 1893 C C . ILE A 1 229 ? -13.367 1.227 5.809 1 96.38 229 ILE A C 1
ATOM 1895 O O . ILE A 1 229 ? -12.32 1.076 5.18 1 96.38 229 ILE A O 1
ATOM 1899 N N . ARG A 1 230 ? -13.844 0.343 6.625 1 95.12 230 ARG A N 1
ATOM 1900 C CA . ARG A 1 230 ? -13.156 -0.93 6.801 1 95.12 230 ARG A CA 1
ATOM 1901 C C . ARG A 1 230 ? -13.094 -1.704 5.488 1 95.12 230 ARG A C 1
ATOM 1903 O O . ARG A 1 230 ? -12.055 -2.277 5.145 1 95.12 230 ARG A O 1
ATOM 1910 N N . ASN A 1 231 ? -14.148 -1.724 4.805 1 93.44 231 ASN A N 1
ATOM 1911 C CA . ASN A 1 231 ? -14.188 -2.385 3.504 1 93.44 231 ASN A CA 1
ATOM 1912 C C . ASN A 1 231 ? -13.273 -1.695 2.496 1 93.44 231 ASN A C 1
ATOM 1914 O O . ASN A 1 231 ? -12.594 -2.359 1.713 1 93.44 231 ASN A O 1
ATOM 1918 N N . PHE A 1 232 ? -13.312 -0.356 2.506 1 96.44 232 PHE A N 1
ATOM 1919 C CA . PHE A 1 232 ? -12.422 0.406 1.635 1 96.44 232 PHE A CA 1
ATOM 1920 C C . PHE A 1 232 ? -10.969 0.051 1.901 1 96.44 232 PHE A C 1
ATOM 1922 O O . PHE A 1 232 ? -10.18 -0.097 0.966 1 96.44 232 PHE A O 1
ATOM 1929 N N . ASN A 1 233 ? -10.648 -0.057 3.191 1 96.19 233 ASN A N 1
ATOM 1930 C CA . ASN A 1 233 ? -9.281 -0.431 3.549 1 96.19 233 ASN A CA 1
ATOM 1931 C C . ASN A 1 233 ? -8.898 -1.788 2.963 1 96.19 233 ASN A C 1
ATOM 1933 O O . ASN A 1 233 ? -7.801 -1.955 2.434 1 96.19 233 ASN A O 1
ATOM 1937 N N . TYR A 1 234 ? -9.82 -2.709 3.006 1 94 234 TYR A N 1
ATOM 1938 C CA . TYR A 1 234 ? -9.586 -4.039 2.457 1 94 234 TYR A CA 1
ATOM 1939 C C . TYR A 1 234 ? -9.367 -3.979 0.951 1 94 234 TYR A C 1
ATOM 1941 O O . TYR A 1 234 ? -8.383 -4.52 0.438 1 94 234 TYR A O 1
ATOM 1949 N N . ILE A 1 235 ? -10.234 -3.303 0.259 1 95.69 235 ILE A N 1
ATOM 1950 C CA . ILE A 1 235 ? -10.164 -3.201 -1.194 1 95.69 235 ILE A CA 1
ATOM 1951 C C . ILE A 1 235 ? -8.875 -2.479 -1.598 1 95.69 235 ILE A C 1
ATOM 1953 O O . ILE A 1 235 ? -8.211 -2.873 -2.559 1 95.69 235 ILE A O 1
ATOM 1957 N N . ARG A 1 236 ? -8.578 -1.469 -0.851 1 96.44 236 ARG A N 1
ATOM 1958 C CA . ARG A 1 236 ? -7.359 -0.714 -1.113 1 96.44 236 ARG A CA 1
ATOM 1959 C C . ARG A 1 236 ? -6.129 -1.61 -1.01 1 96.44 236 ARG A C 1
ATOM 1961 O O . ARG A 1 236 ? -5.246 -1.563 -1.869 1 96.44 236 ARG A O 1
ATOM 1968 N N . ASN A 1 237 ? -6.074 -2.395 0.004 1 94.44 237 ASN A N 1
ATOM 1969 C CA . ASN A 1 237 ? -4.941 -3.291 0.213 1 94.44 237 ASN A CA 1
ATOM 1970 C C . ASN A 1 237 ? -4.859 -4.355 -0.878 1 94.44 237 ASN A C 1
ATOM 1972 O O . ASN A 1 237 ? -3.779 -4.629 -1.402 1 94.44 237 ASN A O 1
ATOM 1976 N N . VAL A 1 238 ? -6.016 -4.934 -1.202 1 94.81 238 VAL A N 1
ATOM 1977 C CA . VAL A 1 238 ? -6.074 -5.93 -2.268 1 94.81 238 VAL A CA 1
ATOM 1978 C C . VAL A 1 238 ? -5.551 -5.324 -3.568 1 94.81 238 VAL A C 1
ATOM 1980 O O . VAL A 1 238 ? -4.734 -5.938 -4.262 1 94.81 238 VAL A O 1
ATOM 1983 N N . SER A 1 239 ? -5.977 -4.109 -3.844 1 96.62 239 SER A N 1
ATOM 1984 C CA . SER A 1 239 ? -5.613 -3.432 -5.086 1 96.62 239 SER A CA 1
ATOM 1985 C C . SER A 1 239 ? -4.141 -3.033 -5.09 1 96.62 239 SER A C 1
ATOM 1987 O O . SER A 1 239 ? -3.449 -3.209 -6.094 1 96.62 239 SER A O 1
ATOM 1989 N N . ALA A 1 240 ? -3.686 -2.537 -3.967 1 96.31 240 ALA A N 1
ATOM 1990 C CA . ALA A 1 240 ? -2.312 -2.049 -3.855 1 96.31 240 ALA A CA 1
ATOM 1991 C C . ALA A 1 240 ? -1.312 -3.197 -3.955 1 96.31 240 ALA A C 1
ATOM 1993 O O . ALA A 1 240 ? -0.186 -3.008 -4.422 1 96.31 240 ALA A O 1
ATOM 1994 N N . HIS A 1 241 ? -1.674 -4.328 -3.57 1 95.12 241 HIS A N 1
ATOM 1995 C CA . HIS A 1 241 ? -0.792 -5.492 -3.605 1 95.12 241 HIS A CA 1
ATOM 1996 C C . HIS A 1 241 ? -1.03 -6.324 -4.859 1 95.12 241 HIS A C 1
ATOM 1998 O O . HIS A 1 241 ? -0.428 -7.391 -5.023 1 95.12 241 HIS A O 1
ATOM 2004 N N . HIS A 1 242 ? -1.905 -5.922 -5.723 1 96.06 242 HIS A N 1
ATOM 2005 C CA . HIS A 1 242 ? -2.162 -6.484 -7.047 1 96.06 242 HIS A CA 1
ATOM 2006 C C . HIS A 1 242 ? -2.834 -7.852 -6.941 1 96.06 242 HIS A C 1
ATOM 2008 O O . HIS A 1 242 ? -2.648 -8.703 -7.812 1 96.06 242 HIS A O 1
ATOM 2014 N N . SER A 1 243 ? -3.484 -8.117 -5.855 1 94.5 243 SER A N 1
ATOM 2015 C CA . SER A 1 243 ? -4.27 -9.344 -5.734 1 94.5 243 SER A CA 1
ATOM 2016 C C . SER A 1 243 ? -5.531 -9.273 -6.586 1 94.5 243 SER A C 1
ATOM 2018 O O . SER A 1 243 ? -6.035 -8.188 -6.875 1 94.5 243 SER A O 1
ATOM 2020 N N . ARG A 1 244 ? -6.008 -10.414 -6.992 1 93.56 244 ARG A N 1
ATOM 2021 C CA . ARG A 1 244 ? -7.215 -10.492 -7.812 1 93.56 244 ARG A CA 1
ATOM 2022 C C . ARG A 1 244 ? -8.414 -9.906 -7.078 1 93.56 244 ARG A C 1
ATOM 2024 O O . ARG A 1 244 ? -8.758 -10.352 -5.98 1 93.56 244 ARG A O 1
ATOM 2031 N N . LEU A 1 245 ? -8.969 -8.914 -7.68 1 93.06 245 LEU A N 1
ATOM 2032 C CA . LEU A 1 245 ? -10.156 -8.273 -7.137 1 93.06 245 LEU A CA 1
ATOM 2033 C C . LEU A 1 245 ? -11.414 -8.781 -7.836 1 93.06 245 LEU A C 1
ATOM 2035 O O . LEU A 1 245 ? -12.461 -8.93 -7.199 1 93.06 245 LEU A O 1
ATOM 2039 N N . TRP A 1 246 ? -11.195 -9.062 -9.07 1 85.19 246 TRP A N 1
ATOM 2040 C CA . TRP A 1 246 ? -12.281 -9.602 -9.875 1 85.19 246 TRP A CA 1
ATOM 2041 C C . TRP A 1 246 ? -12.781 -10.922 -9.305 1 85.19 246 TRP A C 1
ATOM 2043 O O . TRP A 1 246 ? -11.977 -11.789 -8.938 1 85.19 246 TRP A O 1
ATOM 2053 N N . ASN A 1 247 ? -14.203 -11.055 -9.195 1 76.31 247 ASN A N 1
ATOM 2054 C CA . ASN A 1 247 ? -14.828 -12.289 -8.734 1 76.31 247 ASN A CA 1
ATOM 2055 C C . ASN A 1 247 ? -14.422 -12.625 -7.301 1 76.31 247 ASN A C 1
ATOM 2057 O O . ASN A 1 247 ? -14.281 -13.797 -6.949 1 76.31 247 ASN A O 1
ATOM 2061 N N . ARG A 1 248 ? -13.906 -11.641 -6.574 1 80 248 ARG A N 1
ATOM 2062 C CA . ARG A 1 248 ? -13.609 -11.812 -5.156 1 80 248 ARG A CA 1
ATOM 2063 C C . ARG A 1 248 ? -14.844 -11.555 -4.301 1 80 248 ARG A C 1
ATOM 2065 O O . ARG A 1 248 ? -15.609 -10.625 -4.574 1 80 248 ARG A O 1
ATOM 2072 N N . LEU A 1 249 ? -15.234 -12.586 -3.557 1 61.19 249 LEU A N 1
ATOM 2073 C CA . LEU A 1 249 ? -16.328 -12.359 -2.609 1 61.19 249 LEU A CA 1
ATOM 2074 C C . LEU A 1 249 ? -15.883 -11.398 -1.504 1 61.19 249 LEU A C 1
ATOM 2076 O O . LEU A 1 249 ? -14.945 -11.695 -0.759 1 61.19 249 LEU A O 1
ATOM 2080 N N . VAL A 1 250 ? -16.156 -10.164 -1.662 1 56.31 250 VAL A N 1
ATOM 2081 C CA . VAL A 1 250 ? -15.797 -9.219 -0.611 1 56.31 250 VAL A CA 1
ATOM 2082 C C . VAL A 1 250 ? -16.688 -9.438 0.607 1 56.31 250 VAL A C 1
ATOM 2084 O O . VAL A 1 250 ? -17.906 -9.32 0.516 1 56.31 250 VAL A O 1
ATOM 2087 N N . ILE A 1 251 ? -16.359 -10.359 1.449 1 47.25 251 ILE A N 1
ATOM 2088 C CA . ILE A 1 251 ? -17.125 -10.781 2.625 1 47.25 251 ILE A CA 1
ATOM 2089 C C . ILE A 1 251 ? -17.547 -9.547 3.42 1 47.25 251 ILE A C 1
ATOM 2091 O O . ILE A 1 251 ? -18.469 -9.625 4.238 1 47.25 251 ILE A O 1
ATOM 2095 N N . THR A 1 252 ? -16.766 -8.508 3.551 1 46.91 252 THR A N 1
ATOM 2096 C CA . THR A 1 252 ? -17.344 -7.602 4.539 1 46.91 252 THR A CA 1
ATOM 2097 C C . THR A 1 252 ? -18.688 -7.07 4.07 1 46.91 252 THR A C 1
ATOM 2099 O O . THR A 1 252 ? -18.797 -6.48 2.994 1 46.91 252 THR A O 1
ATOM 2102 N N . ARG A 1 253 ? -19.781 -7.797 4.406 1 43.31 253 ARG A N 1
ATOM 2103 C CA . ARG A 1 253 ? -21.156 -7.395 4.188 1 43.31 253 ARG A CA 1
ATOM 2104 C C . ARG A 1 253 ? -21.312 -5.879 4.281 1 43.31 253 ARG A C 1
ATOM 2106 O O . ARG A 1 253 ? -21.031 -5.285 5.32 1 43.31 253 ARG A O 1
ATOM 2113 N N . ILE A 1 254 ? -21.016 -5.246 3.248 1 45.41 254 ILE A N 1
ATOM 2114 C CA . ILE A 1 254 ? -21.391 -3.84 3.27 1 45.41 254 ILE A CA 1
ATOM 2115 C C . ILE A 1 254 ? -22.859 -3.705 3.67 1 45.41 254 ILE A C 1
ATOM 2117 O O . ILE A 1 254 ? -23.75 -4.281 3.025 1 45.41 254 ILE A O 1
ATOM 2121 N N . GLN A 1 255 ? -23.156 -3.66 4.859 1 42.97 255 GLN A N 1
ATOM 2122 C CA . GLN A 1 255 ? -24.547 -3.365 5.188 1 42.97 255 GLN A CA 1
ATOM 2123 C C . GLN A 1 255 ? -25.094 -2.27 4.285 1 42.97 255 GLN A C 1
ATOM 2125 O O . GLN A 1 255 ? -24.547 -1.174 4.207 1 42.97 255 GLN A O 1
ATOM 2130 N N . ALA A 1 256 ? -25.766 -2.738 3.311 1 45.38 256 ALA A N 1
ATOM 2131 C CA . ALA A 1 256 ? -26.5 -1.742 2.529 1 45.38 256 ALA A CA 1
ATOM 2132 C C . ALA A 1 256 ? -27.156 -0.705 3.439 1 45.38 256 ALA A C 1
ATOM 2134 O O . ALA A 1 256 ? -27.734 -1.051 4.469 1 45.38 256 ALA A O 1
ATOM 2135 N N . PRO A 1 257 ? -26.719 0.523 3.318 1 43.28 257 PRO A N 1
ATOM 2136 C CA . PRO A 1 257 ? -27.391 1.495 4.184 1 43.28 257 PRO A CA 1
ATOM 2137 C C . PRO A 1 257 ? -28.906 1.495 4 1 43.28 257 PRO A C 1
ATOM 2139 O O . PRO A 1 257 ? -29.406 1.148 2.926 1 43.28 257 PRO A O 1
ATOM 2142 N N . ASN A 1 258 ? -29.562 1.355 5.086 1 41.88 258 ASN A N 1
ATOM 2143 C CA . ASN A 1 258 ? -30.984 1.678 5.004 1 41.88 258 ASN A CA 1
ATOM 2144 C C . ASN A 1 258 ? -31.219 2.996 4.27 1 41.88 258 ASN A C 1
ATOM 2146 O O . ASN A 1 258 ? -30.469 3.959 4.465 1 41.88 258 ASN A O 1
ATOM 2150 N N . ARG A 1 259 ? -31.938 2.898 3.203 1 45.81 259 ARG A N 1
ATOM 2151 C CA . ARG A 1 259 ? -32.281 4.078 2.424 1 45.81 259 ARG A CA 1
ATOM 2152 C C . ARG A 1 259 ? -32.5 5.289 3.326 1 45.81 259 ARG A C 1
ATOM 2154 O O . ARG A 1 259 ? -32.25 6.422 2.922 1 45.81 259 ARG A O 1
ATOM 2161 N N . ASN A 1 260 ? -33 5.07 4.414 1 46.91 260 ASN A N 1
ATOM 2162 C CA . ASN A 1 260 ? -33.406 6.176 5.27 1 46.91 260 ASN A CA 1
ATOM 2163 C C . ASN A 1 260 ? -32.219 6.867 5.922 1 46.91 260 ASN A C 1
ATOM 2165 O O . ASN A 1 260 ? -32.375 7.949 6.492 1 46.91 260 ASN A O 1
ATOM 2169 N N . VAL A 1 261 ? -31.078 6.312 5.723 1 47.22 261 VAL A N 1
ATOM 2170 C CA . VAL A 1 261 ? -29.969 6.855 6.508 1 47.22 261 VAL A CA 1
ATOM 2171 C C . VAL A 1 261 ? -28.922 7.457 5.582 1 47.22 261 VAL A C 1
ATOM 2173 O O . VAL A 1 261 ? -27.828 7.832 6.027 1 47.22 261 VAL A O 1
ATOM 2176 N N . VAL A 1 262 ? -29.188 7.371 4.297 1 51.84 262 VAL A N 1
ATOM 2177 C CA . VAL A 1 262 ? -28.203 7.895 3.346 1 51.84 262 VAL A CA 1
ATOM 2178 C C . VAL A 1 262 ? -28.859 8.961 2.467 1 51.84 262 VAL A C 1
ATOM 2180 O O . VAL A 1 262 ? -30.078 8.953 2.279 1 51.84 262 VAL A O 1
ATOM 2183 N N . ASP A 1 263 ? -28.125 9.953 2.068 1 52.09 263 ASP A N 1
ATOM 2184 C CA . ASP A 1 263 ? -28.609 10.953 1.114 1 52.09 263 ASP A CA 1
ATOM 2185 C C . ASP A 1 263 ? -29.031 10.305 -0.201 1 52.09 263 ASP A C 1
ATOM 2187 O O . ASP A 1 263 ? -28.438 9.305 -0.626 1 52.09 263 ASP A O 1
ATOM 2191 N N . PRO A 1 264 ? -30.062 10.75 -0.686 1 51.56 264 PRO A N 1
ATOM 2192 C CA . PRO A 1 264 ? -30.641 10.219 -1.926 1 51.56 264 PRO A CA 1
ATOM 2193 C C . PRO A 1 264 ? -29.594 10.023 -3.02 1 51.56 264 PRO A C 1
ATOM 2195 O O . PRO A 1 264 ? -29.766 9.172 -3.896 1 51.56 264 PRO A O 1
ATOM 2198 N N . SER A 1 265 ? -28.531 10.781 -3.027 1 50.34 265 SER A N 1
ATOM 2199 C CA . SER A 1 265 ? -27.562 10.719 -4.105 1 50.34 265 SER A CA 1
ATOM 2200 C C . SER A 1 265 ? -26.781 9.406 -4.074 1 50.34 265 SER A C 1
ATOM 2202 O O . SER A 1 265 ? -26.172 9.016 -5.07 1 50.34 265 SER A O 1
ATOM 2204 N N . ILE A 1 266 ? -27 8.797 -3.008 1 50.44 266 ILE A N 1
ATOM 2205 C CA . ILE A 1 266 ? -26.266 7.539 -2.916 1 50.44 266 ILE A CA 1
ATOM 2206 C C . ILE A 1 266 ? -27.25 6.383 -2.76 1 50.44 266 ILE A C 1
ATOM 2208 O O . ILE A 1 266 ? -26.875 5.289 -2.328 1 50.44 266 ILE A O 1
ATOM 2212 N N . PHE A 1 267 ? -28.422 6.508 -3.117 1 48.09 267 PHE A N 1
ATOM 2213 C CA . PHE A 1 267 ?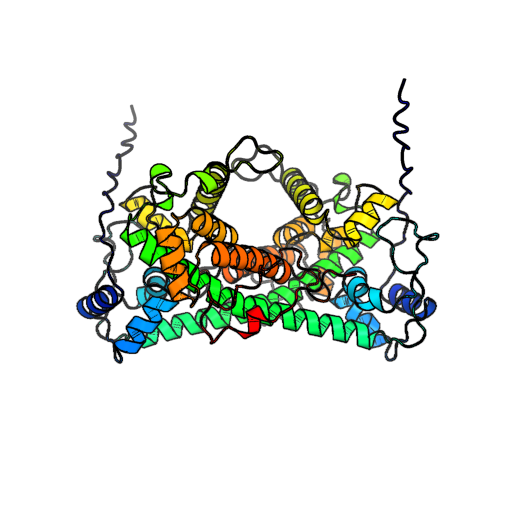 -29.484 5.516 -3.02 1 48.09 267 PHE A CA 1
ATOM 2214 C C . PHE A 1 267 ? -29.125 4.246 -3.777 1 48.09 267 PHE A C 1
ATOM 2216 O O . PHE A 1 267 ? -29.562 3.152 -3.42 1 48.09 267 PHE A O 1
ATOM 2223 N N . HIS A 1 268 ? -28.422 4.422 -4.699 1 49.38 268 HIS A N 1
ATOM 2224 C CA . HIS A 1 268 ? -28.109 3.258 -5.52 1 49.38 268 HIS A CA 1
ATOM 2225 C C . HIS A 1 268 ? -27.297 2.234 -4.742 1 49.38 268 HIS A C 1
ATOM 2227 O O . HIS A 1 268 ? -27.297 1.048 -5.074 1 49.38 268 HIS A O 1
ATOM 2233 N N . LEU A 1 269 ? -26.719 2.66 -3.809 1 51.31 269 LEU A N 1
ATOM 2234 C CA . LEU A 1 269 ? -25.938 1.748 -2.982 1 51.31 269 LEU A CA 1
ATOM 2235 C C . LEU A 1 269 ? -26.844 0.922 -2.074 1 51.31 269 LEU A C 1
ATOM 2237 O O . LEU A 1 269 ? -26.453 -0.157 -1.621 1 51.31 269 LEU A O 1
ATOM 2241 N N . ALA A 1 270 ? -27.938 1.45 -1.849 1 47.25 270 ALA A N 1
ATOM 2242 C CA . ALA A 1 270 ? -28.906 0.757 -0.996 1 47.25 270 ALA A CA 1
ATOM 2243 C C . ALA A 1 270 ? -29.531 -0.428 -1.726 1 47.25 270 ALA A C 1
ATOM 2245 O O . ALA A 1 270 ? -30.016 -1.366 -1.094 1 47.25 270 ALA A O 1
ATOM 2246 N N . ASP A 1 271 ? -29.594 -0.37 -2.977 1 45.81 271 ASP A N 1
ATOM 2247 C CA . ASP A 1 271 ? -30.312 -1.372 -3.756 1 45.81 271 ASP A CA 1
ATOM 2248 C C . ASP A 1 271 ? -29.406 -2.559 -4.09 1 45.81 271 ASP A C 1
ATOM 2250 O O . ASP A 1 271 ? -29.844 -3.504 -4.754 1 45.81 271 ASP A O 1
ATOM 2254 N N . VAL A 1 272 ? -28.219 -2.432 -3.746 1 47.97 272 VAL A N 1
ATOM 2255 C CA . VAL A 1 272 ? -27.359 -3.531 -4.172 1 47.97 272 VAL A CA 1
ATOM 2256 C C . VAL A 1 272 ? -27.562 -4.73 -3.246 1 47.97 272 VAL A C 1
ATOM 2258 O O . VAL A 1 272 ? -27.359 -4.629 -2.035 1 47.97 272 VAL A O 1
ATOM 2261 N N . LYS A 1 273 ? -28.422 -5.566 -3.6 1 41.62 273 LYS A N 1
ATOM 2262 C CA . LYS A 1 273 ? -28.609 -6.867 -2.963 1 41.62 273 LYS A CA 1
ATOM 2263 C C . LYS A 1 273 ? -27.297 -7.641 -2.887 1 41.62 273 LYS A C 1
ATOM 2265 O O . LYS A 1 273 ? -26.594 -7.789 -3.893 1 41.62 273 LYS A O 1
ATOM 2270 N N . ASN A 1 274 ? -26.625 -7.605 -1.811 1 42.47 274 ASN A N 1
ATOM 2271 C CA . ASN A 1 274 ? -25.5 -8.5 -1.587 1 42.47 274 ASN A CA 1
ATOM 2272 C C . ASN A 1 274 ? -25.875 -9.953 -1.877 1 42.47 274 ASN A C 1
ATOM 2274 O O . ASN A 1 274 ? -26.766 -10.516 -1.231 1 42.47 274 ASN A O 1
ATOM 2278 N N . ARG A 1 275 ? -26.031 -10.438 -2.93 1 34.69 275 ARG A N 1
ATOM 2279 C CA . ARG A 1 275 ? -26.281 -11.859 -3.143 1 34.69 275 ARG A CA 1
ATOM 2280 C C . ARG A 1 275 ? -25.234 -12.719 -2.441 1 34.69 275 ARG A C 1
ATOM 2282 O O . ARG A 1 275 ? -24.031 -12.523 -2.637 1 34.69 275 ARG A O 1
ATOM 2289 N N . LYS A 1 276 ? -25.5 -13.266 -1.297 1 37.53 276 LYS A N 1
ATOM 2290 C CA . LYS A 1 276 ? -24.828 -14.438 -0.745 1 37.53 276 LYS A CA 1
ATOM 2291 C C . LYS A 1 276 ? -24.656 -15.516 -1.809 1 37.53 276 LYS A C 1
ATOM 2293 O O . LYS A 1 276 ? -25.562 -15.773 -2.604 1 37.53 276 LYS A O 1
ATOM 2298 N N . SER A 1 277 ? -23.422 -15.664 -2.305 1 28.78 277 SER A N 1
ATOM 2299 C CA . SER A 1 277 ? -23.25 -16.797 -3.199 1 28.78 277 SER A CA 1
ATOM 2300 C C . SER A 1 277 ? -24.109 -17.984 -2.752 1 28.78 277 SER A C 1
ATOM 2302 O O . SER A 1 277 ? -24.141 -18.328 -1.567 1 28.78 277 SER A O 1
ATOM 2304 N N . PRO A 1 278 ? -24.953 -18.359 -3.617 1 28.12 278 PRO A N 1
ATOM 2305 C CA . PRO A 1 278 ? -25.656 -19.594 -3.221 1 28.12 278 PRO A CA 1
ATOM 2306 C C . PRO A 1 278 ? -24.703 -20.703 -2.814 1 28.12 278 PRO A C 1
ATOM 2308 O O . PRO A 1 278 ? -23.562 -20.766 -3.287 1 28.12 278 PRO A O 1
ATOM 2311 N N . MET B 1 1 ? 35.75 15.414 34.219 1 28.95 1 MET B N 1
ATOM 2312 C CA . MET B 1 1 ? 34.312 15.492 34.469 1 28.95 1 MET B CA 1
ATOM 2313 C C . MET B 1 1 ? 33.594 16.25 33.344 1 28.95 1 MET B C 1
ATOM 2315 O O . MET B 1 1 ? 33.719 17.469 33.25 1 28.95 1 MET B O 1
ATOM 2319 N N . VAL B 1 2 ? 33.531 15.742 32.125 1 30.64 2 VAL B N 1
ATOM 2320 C CA . VAL B 1 2 ? 32.844 16.25 30.953 1 30.64 2 VAL B CA 1
ATOM 2321 C C . VAL B 1 2 ? 31.359 16.422 31.25 1 30.64 2 VAL B C 1
ATOM 2323 O O . VAL B 1 2 ? 30.656 15.453 31.562 1 30.64 2 VAL B O 1
ATOM 2326 N N . PHE B 1 3 ? 30.984 17.531 31.828 1 33.66 3 PHE B N 1
ATOM 2327 C CA . PHE B 1 3 ? 29.578 17.891 31.906 1 33.66 3 PHE B CA 1
ATOM 2328 C C . PHE B 1 3 ? 28.922 17.797 30.547 1 33.66 3 PHE B C 1
ATOM 2330 O O . PHE B 1 3 ? 29.266 18.547 29.625 1 33.66 3 PHE B O 1
ATOM 2337 N N . MET B 1 4 ? 28.656 16.625 30.047 1 33.41 4 MET B N 1
ATOM 2338 C CA . MET B 1 4 ? 27.688 16.562 28.953 1 33.41 4 MET B CA 1
ATOM 2339 C C . MET B 1 4 ? 26.469 17.438 29.234 1 33.41 4 MET B C 1
ATOM 2341 O O . MET B 1 4 ? 25.703 17.156 30.156 1 33.41 4 MET B O 1
ATOM 2345 N N . TYR B 1 5 ? 26.594 18.719 29.125 1 33.94 5 TYR B N 1
ATOM 2346 C CA . TYR B 1 5 ? 25.422 19.578 29.016 1 33.94 5 TYR B CA 1
ATOM 2347 C C . TYR B 1 5 ? 24.359 18.953 28.109 1 33.94 5 TYR B C 1
ATOM 2349 O O . TYR B 1 5 ? 24.531 18.891 26.891 1 33.94 5 TYR B O 1
ATOM 2357 N N . ILE B 1 6 ? 23.891 17.797 28.484 1 40.25 6 ILE B N 1
ATOM 2358 C CA . ILE B 1 6 ? 22.625 17.453 27.844 1 40.25 6 ILE B CA 1
ATOM 2359 C C . ILE B 1 6 ? 21.656 18.641 27.953 1 40.25 6 ILE B C 1
ATOM 2361 O O . ILE B 1 6 ? 21.125 18.938 29.016 1 40.25 6 ILE B O 1
ATOM 2365 N N . GLY B 1 7 ? 22 19.828 27.484 1 39.88 7 GLY B N 1
ATOM 2366 C CA . GLY B 1 7 ? 21.016 20.891 27.406 1 39.88 7 GLY B CA 1
ATOM 2367 C C . GLY B 1 7 ? 19.594 20.375 27.172 1 39.88 7 GLY B C 1
ATOM 2368 O O . GLY B 1 7 ? 19.344 19.641 26.234 1 39.88 7 GLY B O 1
ATOM 2369 N N . THR B 1 8 ? 18.859 20.141 28.141 1 46.53 8 THR B N 1
ATOM 2370 C CA . THR B 1 8 ? 17.422 19.891 28.125 1 46.53 8 THR B CA 1
ATOM 2371 C C . THR B 1 8 ? 16.734 20.797 27.109 1 46.53 8 THR B C 1
ATOM 2373 O O . THR B 1 8 ? 16.672 22.016 27.297 1 46.53 8 THR B O 1
ATOM 2376 N N . VAL B 1 9 ? 17.078 20.797 25.891 1 52.72 9 VAL B N 1
ATOM 2377 C CA . VAL B 1 9 ? 16.328 21.609 24.922 1 52.72 9 VAL B CA 1
ATOM 2378 C C . VAL B 1 9 ? 14.867 21.688 25.328 1 52.72 9 VAL B C 1
ATOM 2380 O O . VAL B 1 9 ? 14.203 20.641 25.453 1 52.72 9 VAL B O 1
ATOM 2383 N N . MET B 1 10 ? 14.461 22.609 26.156 1 64.88 10 MET B N 1
ATOM 2384 C CA . MET B 1 10 ? 13.109 22.875 26.641 1 64.88 10 MET B CA 1
ATOM 2385 C C . MET B 1 10 ? 12.117 22.891 25.484 1 64.88 10 MET B C 1
ATOM 2387 O O . MET B 1 10 ? 12.266 23.672 24.547 1 64.88 10 MET B O 1
ATOM 2391 N N . VAL B 1 11 ? 11.43 21.812 25.234 1 79.88 11 VAL B N 1
ATOM 2392 C CA . VAL B 1 11 ? 10.383 21.719 24.234 1 79.88 11 VAL B CA 1
ATOM 2393 C C . VAL B 1 11 ? 9.219 22.641 24.609 1 79.88 11 VAL B C 1
ATOM 2395 O O . VAL B 1 11 ? 8.906 22.797 25.781 1 79.88 11 VAL B O 1
ATOM 2398 N N . GLU B 1 12 ? 8.82 23.5 23.672 1 90.75 12 GLU B N 1
ATOM 2399 C CA . GLU B 1 12 ? 7.672 24.391 23.812 1 90.75 12 GLU B CA 1
ATOM 2400 C C . GLU B 1 12 ? 6.363 23.609 23.812 1 90.75 12 GLU B C 1
ATOM 2402 O O . GLU B 1 12 ? 6.254 22.562 23.156 1 90.75 12 GLU B O 1
ATOM 2407 N N . LYS B 1 13 ? 5.488 24.062 24.641 1 92.69 13 LYS B N 1
ATOM 2408 C CA . LYS B 1 13 ? 4.16 23.453 24.625 1 92.69 13 LYS B CA 1
ATOM 2409 C C . LYS B 1 13 ? 3.408 23.812 23.344 1 92.69 13 LYS B C 1
ATOM 2411 O O . LYS B 1 13 ? 3.377 24.984 22.953 1 92.69 13 LYS B O 1
ATOM 2416 N N . TYR B 1 14 ? 2.848 22.812 22.719 1 94.56 14 TYR B N 1
ATOM 2417 C CA . TYR B 1 14 ? 2.066 23.062 21.516 1 94.56 14 TYR B CA 1
ATOM 2418 C C . TYR B 1 14 ? 0.672 23.578 21.859 1 94.56 14 TYR B C 1
ATOM 2420 O O . TYR B 1 14 ? -0.136 22.844 22.438 1 94.56 14 TYR B O 1
ATOM 2428 N N . ASN B 1 15 ? 0.344 24.812 21.422 1 92.56 15 ASN B N 1
ATOM 2429 C CA . ASN B 1 15 ? -0.923 25.422 21.828 1 92.56 15 ASN B CA 1
ATOM 2430 C C . ASN B 1 15 ? -1.636 26.062 20.641 1 92.56 15 ASN B C 1
ATOM 2432 O O . ASN B 1 15 ? -2.504 26.922 20.812 1 92.56 15 ASN B O 1
ATOM 2436 N N . LYS B 1 16 ? -1.261 25.672 19.438 1 93.12 16 LYS B N 1
ATOM 2437 C CA . LYS B 1 16 ? -1.952 26.234 18.281 1 93.12 16 LYS B CA 1
ATOM 2438 C C . LYS B 1 16 ? -3.434 25.859 18.297 1 93.12 16 LYS B C 1
ATOM 2440 O O . LYS B 1 16 ? -3.789 24.703 18.531 1 93.12 16 LYS B O 1
ATOM 2445 N N . PRO B 1 17 ? -4.273 26.828 18.078 1 94.06 17 PRO B N 1
ATOM 2446 C CA . PRO B 1 17 ? -5.715 26.578 18.172 1 94.06 17 PRO B CA 1
ATOM 2447 C C . PRO B 1 17 ? -6.27 25.906 16.922 1 94.06 17 PRO B C 1
ATOM 2449 O O . PRO B 1 17 ? -5.633 25.938 15.859 1 94.06 17 PRO B O 1
ATOM 2452 N N . HIS B 1 18 ? -7.402 25.203 17.125 1 96.44 18 HIS B N 1
ATOM 2453 C CA . HIS B 1 18 ? -8.203 24.766 15.984 1 96.44 18 HIS B CA 1
ATOM 2454 C C . HIS B 1 18 ? -8.742 25.953 15.195 1 96.44 18 HIS B C 1
ATOM 2456 O O . HIS B 1 18 ? -9.18 26.953 15.789 1 96.44 18 HIS B O 1
ATOM 2462 N N . LEU B 1 19 ? -8.594 25.953 13.922 1 97.81 19 LEU B N 1
ATOM 2463 C CA . LEU B 1 19 ? -9.133 27 13.047 1 97.81 19 LEU B CA 1
ATOM 2464 C C . LEU B 1 19 ? -10.18 26.406 12.102 1 97.81 19 LEU B C 1
ATOM 2466 O O . LEU B 1 19 ? -10.008 25.297 11.586 1 97.81 19 LEU B O 1
ATOM 2470 N N . THR B 1 20 ? -11.273 27.156 11.914 1 98.12 20 THR B N 1
ATOM 2471 C CA . THR B 1 20 ? -12.211 26.766 10.867 1 98.12 20 THR B CA 1
ATOM 2472 C C . THR B 1 20 ? -11.57 26.906 9.492 1 98.12 20 THR B C 1
ATOM 2474 O O . THR B 1 20 ? -10.516 27.531 9.352 1 98.12 20 THR B O 1
ATOM 2477 N N . PHE B 1 21 ? -12.211 26.312 8.531 1 98.19 21 PHE B N 1
ATOM 2478 C CA . PHE B 1 21 ? -11.68 26.406 7.18 1 98.19 21 PHE B CA 1
ATOM 2479 C C . PHE B 1 21 ? -11.633 27.859 6.73 1 98.19 21 PHE B C 1
ATOM 2481 O O . PHE B 1 21 ? -10.703 28.281 6.039 1 98.19 21 PHE B O 1
ATOM 2488 N N . GLY B 1 22 ? -12.664 28.594 7.098 1 98.25 22 GLY B N 1
ATOM 2489 C CA . GLY B 1 22 ? -12.648 30.031 6.82 1 98.25 22 GLY B CA 1
ATOM 2490 C C . GLY B 1 22 ? -11.5 30.75 7.5 1 98.25 22 GLY B C 1
ATOM 2491 O O . GLY B 1 22 ? -10.828 31.578 6.879 1 98.25 22 GLY B O 1
ATOM 2492 N N . ASP B 1 23 ? -11.281 30.438 8.766 1 98.38 23 ASP B N 1
ATOM 2493 C CA . ASP B 1 23 ? -10.188 31.062 9.508 1 98.38 23 ASP B CA 1
ATOM 2494 C C . ASP B 1 23 ? -8.828 30.672 8.93 1 98.38 23 ASP B C 1
ATOM 2496 O O . ASP B 1 23 ? -7.895 31.469 8.938 1 98.38 23 ASP B O 1
ATOM 2500 N N . GLN B 1 24 ? -8.695 29.422 8.469 1 98.5 24 GLN B N 1
ATOM 2501 C CA . GLN B 1 24 ? -7.469 28.969 7.816 1 98.5 24 GLN B CA 1
ATOM 2502 C C . GLN B 1 24 ? -7.164 29.812 6.574 1 98.5 24 GLN B C 1
ATOM 2504 O O . GLN B 1 24 ? -6.031 30.266 6.387 1 98.5 24 GLN B O 1
ATOM 2509 N N . ALA B 1 25 ? -8.195 29.984 5.773 1 98.56 25 ALA B N 1
ATOM 2510 C CA . ALA B 1 25 ? -8.047 30.797 4.57 1 98.56 25 ALA B CA 1
ATOM 2511 C C . ALA B 1 25 ? -7.641 32.219 4.922 1 98.56 25 ALA B C 1
ATOM 2513 O O . ALA B 1 25 ? -6.75 32.812 4.289 1 98.56 25 ALA B O 1
ATOM 2514 N N . ALA B 1 26 ? -8.289 32.781 5.926 1 98.31 26 ALA B N 1
ATOM 2515 C CA . ALA B 1 26 ? -7.992 34.156 6.359 1 98.31 26 ALA B CA 1
ATOM 2516 C C . ALA B 1 26 ? -6.551 34.281 6.844 1 98.31 26 ALA B C 1
ATOM 2518 O O . ALA B 1 26 ? -5.879 35.281 6.578 1 98.31 26 ALA B O 1
ATOM 2519 N N . GLN B 1 27 ? -6.102 33.281 7.547 1 98.12 27 GLN B N 1
ATOM 2520 C CA . GLN B 1 27 ? -4.73 33.281 8.039 1 98.12 27 GLN B CA 1
ATOM 2521 C C . GLN B 1 27 ? -3.73 33.281 6.891 1 98.12 27 GLN B C 1
ATOM 2523 O O . GLN B 1 27 ? -2.707 33.969 6.949 1 98.12 27 GLN B O 1
ATOM 2528 N N . LEU B 1 28 ? -4 32.469 5.875 1 98.38 28 LEU B N 1
ATOM 2529 C CA . LEU B 1 28 ? -3.133 32.406 4.699 1 98.38 28 LEU B CA 1
ATOM 2530 C C . LEU B 1 28 ? -3.049 33.781 4.031 1 98.38 28 LEU B C 1
ATOM 2532 O O . LEU B 1 28 ? -1.962 34.219 3.654 1 98.38 28 LEU B O 1
ATOM 2536 N N . GLN B 1 29 ? -4.152 34.406 3.941 1 97.75 29 GLN B N 1
ATOM 2537 C CA . GLN B 1 29 ? -4.199 35.719 3.348 1 97.75 29 GLN B CA 1
ATOM 2538 C C . GLN B 1 29 ? -3.436 36.75 4.199 1 97.75 29 GLN B C 1
ATOM 2540 O O . GLN B 1 29 ? -2.697 37.562 3.674 1 97.75 29 GLN B O 1
ATOM 2545 N N . LEU B 1 30 ? -3.672 36.688 5.469 1 97.62 30 LEU B N 1
ATOM 2546 C CA . LEU B 1 30 ? -3 37.562 6.402 1 97.62 30 LEU B CA 1
ATOM 2547 C C . LEU B 1 30 ? -1.484 37.438 6.301 1 97.62 30 LEU B C 1
ATOM 2549 O O . LEU B 1 30 ? -0.75 38.406 6.461 1 97.62 30 LEU B O 1
ATOM 2553 N N . ARG B 1 31 ? -1.057 36.25 6 1 98.06 31 ARG B N 1
ATOM 2554 C CA . ARG B 1 31 ? 0.367 35.938 5.914 1 98.06 31 ARG B CA 1
ATOM 2555 C C . ARG B 1 31 ? 0.914 36.25 4.527 1 98.06 31 ARG B C 1
ATOM 2557 O O . ARG B 1 31 ? 2.096 36.031 4.25 1 98.06 31 ARG B O 1
ATOM 2564 N N . GLY B 1 32 ? 0.058 36.656 3.623 1 98.06 32 GLY B N 1
ATOM 2565 C CA . GLY B 1 32 ? 0.536 37.25 2.377 1 98.06 32 GLY B CA 1
ATOM 2566 C C . GLY B 1 32 ? 0.275 36.375 1.17 1 98.06 32 GLY B C 1
ATOM 2567 O O . GLY B 1 32 ? 0.716 36.688 0.062 1 98.06 32 GLY B O 1
ATOM 2568 N N . LEU B 1 33 ? -0.382 35.219 1.337 1 98.44 33 LEU B N 1
ATOM 2569 C CA . LEU B 1 33 ? -0.695 34.375 0.192 1 98.44 33 LEU B CA 1
ATOM 2570 C C . LEU B 1 33 ? -1.884 34.938 -0.586 1 98.44 33 LEU B C 1
ATOM 2572 O O . LEU B 1 33 ? -2.93 35.219 -0.004 1 98.44 33 LEU B O 1
ATOM 2576 N N . ILE B 1 34 ? -1.716 35.125 -1.87 1 98.5 34 ILE B N 1
ATOM 2577 C CA . ILE B 1 34 ? -2.797 35.656 -2.707 1 98.5 34 ILE B CA 1
ATOM 2578 C C . ILE B 1 34 ? -3.844 34.562 -2.918 1 98.5 34 ILE B C 1
ATOM 2580 O O . ILE B 1 34 ? -3.504 33.406 -3.264 1 98.5 34 ILE B O 1
ATOM 2584 N N . ILE B 1 35 ? -5.102 34.875 -2.641 1 98.38 35 ILE B N 1
ATOM 2585 C CA . ILE B 1 35 ? -6.223 33.969 -2.883 1 98.38 35 ILE B CA 1
ATOM 2586 C C . ILE B 1 35 ? -7.191 34.594 -3.877 1 98.38 35 ILE B C 1
ATOM 2588 O O . ILE B 1 35 ? -7.91 35.562 -3.535 1 98.38 35 ILE B O 1
ATOM 2592 N N . ASN B 1 36 ? -7.203 34.094 -5.078 1 97.88 36 ASN B N 1
ATOM 2593 C CA . ASN B 1 36 ? -8.023 34.688 -6.133 1 97.88 36 ASN B CA 1
ATOM 2594 C C . ASN B 1 36 ? -9.5 34.344 -5.949 1 97.88 36 ASN B C 1
ATOM 2596 O O . ASN B 1 36 ? -10.375 35.125 -6.301 1 97.88 36 ASN B O 1
ATOM 2600 N N . ASN B 1 37 ? -9.781 33.188 -5.488 1 97.81 37 ASN B N 1
ATOM 2601 C CA . ASN B 1 37 ? -11.141 32.719 -5.242 1 97.81 37 ASN B CA 1
ATOM 2602 C C . ASN B 1 37 ? -11.281 32.094 -3.848 1 97.81 37 ASN B C 1
ATOM 2604 O O . ASN B 1 37 ? -11.008 30.922 -3.648 1 97.81 37 ASN B O 1
ATOM 2608 N N . PRO B 1 38 ? -11.766 32.844 -2.973 1 97.31 38 PRO B N 1
ATOM 2609 C CA . PRO B 1 38 ? -11.859 32.406 -1.585 1 97.31 38 PRO B CA 1
ATOM 2610 C C . PRO B 1 38 ? -12.703 31.125 -1.438 1 97.31 38 PRO B C 1
ATOM 2612 O O . PRO B 1 38 ? -12.375 30.25 -0.627 1 97.31 38 PRO B O 1
ATOM 2615 N N . ASP B 1 39 ? -13.758 31.016 -2.18 1 97.5 39 ASP B N 1
ATOM 2616 C CA . ASP B 1 39 ? -14.617 29.844 -2.09 1 97.5 39 ASP B CA 1
ATOM 2617 C C . ASP B 1 39 ? -13.875 28.578 -2.523 1 97.5 39 ASP B C 1
ATOM 2619 O O . ASP B 1 39 ? -14.008 27.531 -1.893 1 97.5 39 ASP B O 1
ATOM 2623 N N . ASP B 1 40 ? -13.125 28.719 -3.555 1 98 40 ASP B N 1
ATOM 2624 C CA . ASP B 1 40 ? -12.312 27.594 -4.012 1 98 40 ASP B CA 1
ATOM 2625 C C . ASP B 1 40 ? -11.242 27.234 -2.986 1 98 40 ASP B C 1
ATOM 2627 O O . ASP B 1 40 ? -10.914 26.062 -2.805 1 98 40 ASP B O 1
ATOM 2631 N N . CYS B 1 41 ? -10.703 28.234 -2.438 1 98.62 41 CYS B N 1
ATOM 2632 C CA . CYS B 1 41 ? -9.703 28.016 -1.397 1 98.62 41 CYS B CA 1
ATOM 2633 C C . CYS B 1 41 ? -10.289 27.219 -0.243 1 98.62 41 CYS B C 1
ATOM 2635 O O . CYS B 1 41 ? -9.727 26.188 0.156 1 98.62 41 CYS B O 1
ATOM 2637 N N . ILE B 1 42 ? -11.445 27.625 0.223 1 98.56 42 ILE B N 1
ATOM 2638 C CA . ILE B 1 42 ? -12.109 26.938 1.327 1 98.56 42 ILE B CA 1
ATOM 2639 C C . ILE B 1 42 ? -12.453 25.516 0.916 1 98.56 42 ILE B C 1
ATOM 2641 O O . ILE B 1 42 ? -12.242 24.562 1.685 1 98.56 42 ILE B O 1
ATOM 2645 N N . GLY B 1 43 ? -12.914 25.375 -0.28 1 98.25 43 GLY B N 1
ATOM 2646 C CA . GLY B 1 43 ? -13.211 24.047 -0.788 1 98.25 43 GLY B CA 1
ATOM 2647 C C . GLY B 1 43 ? -12 23.125 -0.803 1 98.25 43 GLY B C 1
ATOM 2648 O O . GLY B 1 43 ? -12.094 21.953 -0.423 1 98.25 43 GLY B O 1
ATOM 2649 N N . ALA B 1 44 ? -10.883 23.625 -1.229 1 98.69 44 ALA B N 1
ATOM 2650 C CA . ALA B 1 44 ? -9.648 22.844 -1.267 1 98.69 44 ALA B CA 1
ATOM 2651 C C . ALA B 1 44 ? -9.188 22.484 0.141 1 98.69 44 ALA B C 1
ATOM 2653 O O . ALA B 1 44 ? -8.758 21.344 0.386 1 98.69 44 ALA B O 1
ATOM 2654 N N . LEU B 1 45 ? -9.305 23.438 1.04 1 98.75 45 LEU B N 1
ATOM 2655 C CA . LEU B 1 45 ? -8.93 23.172 2.426 1 98.75 45 LEU B CA 1
ATOM 2656 C C . LEU B 1 45 ? -9.82 22.094 3.035 1 98.75 45 LEU B C 1
ATOM 2658 O O . LEU B 1 45 ? -9.344 21.25 3.801 1 98.75 45 LEU B O 1
ATOM 2662 N N . GLU B 1 46 ? -11.047 22.062 2.656 1 98 46 GLU B N 1
ATOM 2663 C CA . GLU B 1 46 ? -12.008 21.078 3.16 1 98 46 GLU B CA 1
ATOM 2664 C C . GLU B 1 46 ? -11.703 19.688 2.625 1 98 46 GLU B C 1
ATOM 2666 O O . GLU B 1 46 ? -11.93 18.688 3.314 1 98 46 GLU B O 1
ATOM 2671 N N . LYS B 1 47 ? -11.211 19.609 1.479 1 97.56 47 LYS B N 1
ATOM 2672 C CA . LYS B 1 47 ? -11.047 18.328 0.799 1 97.56 47 LYS B CA 1
ATOM 2673 C C . LYS B 1 47 ? -9.633 17.781 0.997 1 97.56 47 LYS B C 1
ATOM 2675 O O . LYS B 1 47 ? -9.445 16.578 1.122 1 97.56 47 LYS B O 1
ATOM 2680 N N . ILE B 1 48 ? -8.641 18.672 1.045 1 98.19 48 ILE B N 1
ATOM 2681 C CA . ILE B 1 48 ? -7.242 18.25 1.036 1 98.19 48 ILE B CA 1
ATOM 2682 C C . ILE B 1 48 ? -6.641 18.438 2.428 1 98.19 48 ILE B C 1
ATOM 2684 O O . ILE B 1 48 ? -5.863 17.594 2.891 1 98.19 48 ILE B O 1
ATOM 2688 N N . GLY B 1 49 ? -7.105 19.453 3.096 1 98.06 49 GLY B N 1
ATOM 2689 C CA . GLY B 1 49 ? -6.578 19.734 4.422 1 98.06 49 GLY B CA 1
ATOM 2690 C C . GLY B 1 49 ? -5.492 20.797 4.414 1 98.06 49 GLY B C 1
ATOM 2691 O O . GLY B 1 49 ? -4.688 20.859 3.484 1 98.06 49 GLY B O 1
ATOM 2692 N N . TYR B 1 50 ? -5.492 21.594 5.449 1 98.25 50 TYR B N 1
ATOM 2693 C CA . TYR B 1 50 ? -4.555 22.703 5.594 1 98.25 50 TYR B CA 1
ATOM 2694 C C . TYR B 1 50 ? -3.125 22.203 5.715 1 98.25 50 TYR B C 1
ATOM 2696 O O . TYR B 1 50 ? -2.232 22.656 5 1 98.25 50 TYR B O 1
ATOM 2704 N N . TYR B 1 51 ? -2.936 21.25 6.59 1 97.25 51 TYR B N 1
ATOM 2705 C CA . TYR B 1 51 ? -1.576 20.797 6.867 1 97.25 51 TYR B CA 1
ATOM 2706 C C . TYR B 1 51 ? -0.967 20.125 5.641 1 97.25 51 TYR B C 1
ATOM 2708 O O . TYR B 1 51 ? 0.203 20.344 5.32 1 97.25 51 TYR B O 1
ATOM 2716 N N . ARG B 1 52 ? -1.683 19.297 4.988 1 97.25 52 ARG B N 1
ATOM 2717 C CA . ARG B 1 52 ? -1.206 18.641 3.779 1 97.25 52 ARG B CA 1
ATOM 2718 C C . ARG B 1 52 ? -0.847 19.656 2.703 1 97.25 52 ARG B C 1
ATOM 2720 O O . ARG B 1 52 ? 0.226 19.578 2.102 1 97.25 52 ARG B O 1
ATOM 2727 N N . LEU B 1 53 ? -1.69 20.625 2.49 1 97.94 53 LEU B N 1
ATOM 2728 C CA . LEU B 1 53 ? -1.457 21.641 1.469 1 97.94 53 LEU B CA 1
ATOM 2729 C C . LEU B 1 53 ? -0.274 22.531 1.844 1 97.94 53 LEU B C 1
ATOM 2731 O O . LEU B 1 53 ? 0.405 23.062 0.968 1 97.94 53 LEU B O 1
ATOM 2735 N N . SER B 1 54 ? -0.056 22.609 3.137 1 97.06 54 SER B N 1
ATOM 2736 C CA . SER B 1 54 ? 1.011 23.5 3.604 1 97.06 54 SER B CA 1
ATOM 2737 C C . SER B 1 54 ? 2.365 23.062 3.051 1 97.06 54 SER B C 1
ATOM 2739 O O . SER B 1 54 ? 3.258 23.891 2.863 1 97.06 54 SER B O 1
ATOM 2741 N N . ALA B 1 55 ? 2.553 21.75 2.814 1 94.75 55 ALA B N 1
ATOM 2742 C CA . ALA B 1 55 ? 3.799 21.266 2.23 1 94.75 55 ALA B CA 1
ATOM 2743 C C . ALA B 1 55 ? 4.004 21.828 0.828 1 94.75 55 ALA B C 1
ATOM 2745 O O . ALA B 1 55 ? 5.141 21.969 0.372 1 94.75 55 ALA B O 1
ATOM 2746 N N . TYR B 1 56 ? 2.943 22.219 0.182 1 96.25 56 TYR B N 1
ATOM 2747 C CA . TYR B 1 56 ? 3.027 22.625 -1.218 1 96.25 56 TYR B CA 1
ATOM 2748 C C . TYR B 1 56 ? 3.121 24.141 -1.347 1 96.25 56 TYR B C 1
ATOM 2750 O O . TYR B 1 56 ? 3.529 24.656 -2.391 1 96.25 56 TYR B O 1
ATOM 2758 N N . TRP B 1 57 ? 2.697 24.859 -0.314 1 97.06 57 TRP B N 1
ATOM 2759 C CA . TRP B 1 57 ? 2.939 26.297 -0.36 1 97.06 57 TRP B CA 1
ATOM 2760 C C . TRP B 1 57 ? 4.133 26.672 0.51 1 97.06 57 TRP B C 1
ATOM 2762 O O . TRP B 1 57 ? 4.535 27.844 0.552 1 97.06 57 TRP B O 1
ATOM 2772 N N . TYR B 1 58 ? 4.773 25.688 1.131 1 94.94 58 TYR B N 1
ATOM 2773 C CA . TYR B 1 58 ? 5.941 25.953 1.967 1 94.94 58 TYR B CA 1
ATOM 2774 C C . TYR B 1 58 ? 7.02 26.688 1.188 1 94.94 58 TYR B C 1
ATOM 2776 O O . TYR B 1 58 ? 7.598 27.656 1.687 1 94.94 58 TYR B O 1
ATOM 2784 N N . PRO B 1 59 ? 7.332 26.266 -0.104 1 93.69 59 PRO B N 1
ATOM 2785 C CA . PRO B 1 59 ? 8.375 26.953 -0.866 1 93.69 59 PRO B CA 1
ATOM 2786 C C . PRO B 1 59 ? 8 28.406 -1.199 1 93.69 59 PRO B C 1
ATOM 2788 O O . PRO B 1 59 ? 8.859 29.188 -1.624 1 93.69 59 PRO B O 1
ATOM 2791 N N . PHE B 1 60 ? 6.773 28.781 -1.035 1 97.06 60 PHE B N 1
ATOM 2792 C CA . PHE B 1 60 ? 6.309 30.109 -1.369 1 97.06 60 PHE B CA 1
ATOM 2793 C C . PHE B 1 60 ? 6.602 31.094 -0.235 1 97.06 60 PHE B C 1
ATOM 2795 O O . PHE B 1 60 ? 6.484 32.312 -0.408 1 97.06 60 PHE B O 1
ATOM 2802 N N . ARG B 1 61 ? 6.934 30.594 0.954 1 96.5 61 ARG B N 1
ATOM 2803 C CA . ARG B 1 61 ? 7.172 31.406 2.137 1 96.5 61 ARG B CA 1
ATOM 2804 C C . ARG B 1 61 ? 8.539 32.094 2.068 1 96.5 61 ARG B C 1
ATOM 2806 O O . ARG B 1 61 ? 9.438 31.609 1.373 1 96.5 61 ARG B O 1
ATOM 2813 N N . LYS B 1 62 ? 8.648 33.156 2.785 1 96.06 62 LYS B N 1
ATOM 2814 C CA . LYS B 1 62 ? 9.922 33.875 2.844 1 96.06 62 LYS B CA 1
ATOM 2815 C C . LYS B 1 62 ? 10.992 33.031 3.537 1 96.06 62 LYS B C 1
ATOM 2817 O O . LYS B 1 62 ? 10.711 32.375 4.527 1 96.06 62 LYS B O 1
ATOM 2822 N N . LYS B 1 63 ? 12.227 33.062 3.051 1 93.94 63 LYS B N 1
ATOM 2823 C CA . LYS B 1 63 ? 13.336 32.344 3.643 1 93.94 63 LYS B CA 1
ATOM 2824 C C . LYS B 1 63 ? 13.648 32.844 5.047 1 93.94 63 LYS B C 1
ATOM 2826 O O . LYS B 1 63 ? 13.602 34.062 5.297 1 93.94 63 LYS B O 1
ATOM 2831 N N . LYS B 1 64 ? 13.922 31.953 5.844 1 92.56 64 LYS B N 1
ATOM 2832 C CA . LYS B 1 64 ? 14.336 32.281 7.207 1 92.56 64 LYS B CA 1
ATOM 2833 C C . LYS B 1 64 ? 15.852 32.219 7.348 1 92.56 64 LYS B C 1
ATOM 2835 O O . LYS B 1 64 ? 16.469 31.188 7.039 1 92.56 64 LYS B O 1
ATOM 2840 N N . PRO B 1 65 ? 16.469 33.344 7.789 1 90.81 65 PRO B N 1
ATOM 2841 C CA . PRO B 1 65 ? 17.906 33.281 8.031 1 90.81 65 PRO B CA 1
ATOM 2842 C C . PRO B 1 65 ? 18.297 32.188 9.047 1 90.81 65 PRO B C 1
ATOM 2844 O O . PRO B 1 65 ? 17.578 31.984 10.016 1 90.81 65 PRO B O 1
ATOM 2847 N N . LYS B 1 66 ? 19.375 31.484 8.734 1 88.31 66 LYS B N 1
ATOM 2848 C CA . LYS B 1 66 ? 19.859 30.375 9.578 1 88.31 66 LYS B CA 1
ATOM 2849 C C . LYS B 1 66 ? 19.891 30.797 11.047 1 88.31 66 LYS B C 1
ATOM 2851 O O . LYS B 1 66 ? 19.5 30.016 11.922 1 88.31 66 LYS B O 1
ATOM 2856 N N . ALA B 1 67 ? 20.219 32.062 11.328 1 90.44 67 ALA B N 1
ATOM 2857 C CA . ALA B 1 67 ? 20.391 32.562 12.688 1 90.44 67 ALA B CA 1
ATOM 2858 C C . ALA B 1 67 ? 19.047 32.688 13.398 1 90.44 67 ALA B C 1
ATOM 2860 O O . ALA B 1 67 ? 18.969 32.656 14.633 1 90.44 67 ALA B O 1
ATOM 2861 N N . SER B 1 68 ? 18 32.75 12.625 1 90.06 68 SER B N 1
ATOM 2862 C CA . SER B 1 68 ? 16.688 33 13.203 1 90.06 68 SER B CA 1
ATOM 2863 C C . SER B 1 68 ? 15.836 31.734 13.219 1 90.06 68 SER B C 1
ATOM 2865 O O . SER B 1 68 ? 14.656 31.781 13.57 1 90.06 68 SER B O 1
ATOM 2867 N N . ARG B 1 69 ? 16.453 30.625 12.914 1 88.31 69 ARG B N 1
ATOM 2868 C CA . ARG B 1 69 ? 15.68 29.391 12.828 1 88.31 69 ARG B CA 1
ATOM 2869 C C . ARG B 1 69 ? 15.375 28.844 14.219 1 88.31 69 ARG B C 1
ATOM 2871 O O . ARG B 1 69 ? 16.25 28.828 15.094 1 88.31 69 ARG B O 1
ATOM 2878 N N . THR B 1 70 ? 14.133 28.438 14.422 1 88.44 70 THR B N 1
ATOM 2879 C CA . THR B 1 70 ? 13.711 27.891 15.703 1 88.44 70 THR B CA 1
ATOM 2880 C C . THR B 1 70 ? 14.227 26.469 15.867 1 88.44 70 THR B C 1
ATOM 2882 O O . THR B 1 70 ? 14.43 26 16.984 1 88.44 70 THR B O 1
ATOM 2885 N N . THR B 1 71 ? 14.328 25.688 14.773 1 90.38 71 THR B N 1
ATOM 2886 C CA . THR B 1 71 ? 14.953 24.375 14.695 1 90.38 71 THR B CA 1
ATOM 2887 C C . THR B 1 71 ? 15.836 24.266 13.461 1 90.38 71 THR B C 1
ATOM 2889 O O . THR B 1 71 ? 15.711 25.078 12.531 1 90.38 71 THR B O 1
ATOM 2892 N N . PRO B 1 72 ? 16.719 23.25 13.469 1 88.94 72 PRO B N 1
ATOM 2893 C CA . PRO B 1 72 ? 17.562 23.094 12.289 1 88.94 72 PRO B CA 1
ATOM 2894 C C . PRO B 1 72 ? 16.766 22.797 11.016 1 88.94 72 PRO B C 1
ATOM 2896 O O . PRO B 1 72 ? 17.312 22.859 9.914 1 88.94 72 PRO B O 1
ATOM 2899 N N . PHE B 1 73 ? 15.5 22.562 11.164 1 88.06 73 PHE B N 1
ATOM 2900 C CA . PHE B 1 73 ? 14.695 22.109 10.031 1 88.06 73 PHE B CA 1
ATOM 2901 C C . PHE B 1 73 ? 13.664 23.172 9.656 1 88.06 73 PHE B C 1
ATOM 2903 O O . PHE B 1 73 ? 12.773 22.906 8.852 1 88.06 73 PHE B O 1
ATOM 2910 N N . ASN B 1 74 ? 13.703 24.328 10.266 1 88.81 74 ASN B N 1
ATOM 2911 C CA . ASN B 1 74 ? 12.789 25.422 9.992 1 88.81 74 ASN B CA 1
ATOM 2912 C C . ASN B 1 74 ? 13.398 26.422 9.008 1 88.81 74 ASN B C 1
ATOM 2914 O O . ASN B 1 74 ? 13.961 27.438 9.422 1 88.81 74 ASN B O 1
ATOM 2918 N N . TYR B 1 75 ? 13.086 26.266 7.723 1 90.56 75 TYR B N 1
ATOM 2919 C CA . TYR B 1 75 ? 13.836 26.969 6.691 1 90.56 75 TYR B CA 1
ATOM 2920 C C . TYR B 1 75 ? 13.102 28.219 6.234 1 90.56 75 TYR B C 1
ATOM 2922 O O . TYR B 1 75 ? 13.672 29.062 5.539 1 90.56 75 TYR B O 1
ATOM 2930 N N . ARG B 1 76 ? 11.82 28.344 6.621 1 94.12 76 ARG B N 1
ATOM 2931 C CA . ARG B 1 76 ? 11.016 29.422 6.062 1 94.12 76 ARG B CA 1
ATOM 2932 C C . ARG B 1 76 ? 10.172 30.094 7.145 1 94.12 76 ARG B C 1
ATOM 2934 O O . ARG B 1 76 ? 9.781 29.438 8.117 1 94.12 76 ARG B O 1
ATOM 2941 N N . LEU B 1 77 ? 9.883 31.359 6.973 1 95.69 77 LEU B N 1
ATOM 2942 C CA . LEU B 1 77 ? 8.977 32.094 7.836 1 95.69 77 LEU B CA 1
ATOM 2943 C C . LEU B 1 77 ? 7.527 31.75 7.547 1 95.69 77 LEU B C 1
ATOM 2945 O O . LEU B 1 77 ? 7.246 30.969 6.637 1 95.69 77 LEU B O 1
ATOM 2949 N N . ASP B 1 78 ? 6.59 32.25 8.375 1 95.19 78 ASP B N 1
ATOM 2950 C CA . ASP B 1 78 ? 5.164 32.031 8.141 1 95.19 78 ASP B CA 1
ATOM 2951 C C . ASP B 1 78 ? 4.645 32.906 7.016 1 95.19 78 ASP B C 1
ATOM 2953 O O . ASP B 1 78 ? 3.662 32.562 6.352 1 95.19 78 ASP B O 1
ATOM 2957 N N . GLU B 1 79 ? 5.328 34.031 6.785 1 97.38 79 GLU B N 1
ATOM 2958 C CA . GLU B 1 79 ? 4.922 35 5.77 1 97.38 79 GLU B CA 1
ATOM 2959 C C . GLU B 1 79 ? 5.281 34.5 4.367 1 97.38 79 GLU B C 1
ATOM 2961 O O . GLU B 1 79 ? 6.34 33.906 4.168 1 97.38 79 GLU B O 1
ATOM 2966 N N . PHE B 1 80 ? 4.445 34.844 3.449 1 97.88 80 PHE B N 1
ATOM 2967 C CA . PHE B 1 80 ? 4.652 34.438 2.064 1 97.88 80 PHE B CA 1
ATOM 2968 C C . PHE B 1 80 ? 5.383 35.531 1.286 1 97.88 80 PHE B C 1
ATOM 2970 O O . PHE B 1 80 ? 5.285 36.719 1.623 1 97.88 80 PHE B O 1
ATOM 2977 N N . GLU B 1 81 ? 6.145 35.094 0.254 1 95.69 81 GLU B N 1
ATOM 2978 C CA . GLU B 1 81 ? 6.586 36.031 -0.761 1 95.69 81 GLU B CA 1
ATOM 2979 C C . GLU B 1 81 ? 5.395 36.656 -1.502 1 95.69 81 GLU B C 1
ATOM 2981 O O . GLU B 1 81 ? 4.418 35.938 -1.793 1 95.69 81 GLU B O 1
ATOM 2986 N N . PRO B 1 82 ? 5.43 37.938 -1.774 1 91.94 82 PRO B N 1
ATOM 2987 C CA . PRO B 1 82 ? 4.258 38.656 -2.305 1 91.94 82 PRO B CA 1
ATOM 2988 C C . PRO B 1 82 ? 3.979 38.312 -3.768 1 91.94 82 PRO B C 1
ATOM 2990 O O . PRO B 1 82 ? 3.795 39.188 -4.59 1 91.94 82 PRO B O 1
ATOM 2993 N N . LYS B 1 83 ? 4.09 37.094 -4.25 1 94.31 83 LYS B N 1
ATOM 2994 C CA . LYS B 1 83 ? 3.895 36.812 -5.672 1 94.31 83 LYS B CA 1
ATOM 2995 C C . LYS B 1 83 ? 3.127 35.5 -5.875 1 94.31 83 LYS B C 1
ATOM 2997 O O . LYS B 1 83 ? 2.596 35.25 -6.961 1 94.31 83 LYS B O 1
ATOM 3002 N N . HIS B 1 84 ? 3.023 34.719 -4.859 1 96.62 84 HIS B N 1
ATOM 3003 C CA . HIS B 1 84 ? 2.469 33.375 -5.047 1 96.62 84 HIS B CA 1
ATOM 3004 C C . HIS B 1 84 ? 0.983 33.344 -4.707 1 96.62 84 HIS B C 1
ATOM 3006 O O . HIS B 1 84 ? 0.508 34.156 -3.9 1 96.62 84 HIS B O 1
ATOM 3012 N N . THR B 1 85 ? 0.232 32.469 -5.371 1 98.44 85 THR B N 1
ATOM 3013 C CA . THR B 1 85 ? -1.2 32.312 -5.145 1 98.44 85 THR B CA 1
ATOM 3014 C C . THR B 1 85 ? -1.503 30.953 -4.527 1 98.44 85 THR B C 1
ATOM 3016 O O . THR B 1 85 ? -0.714 30.016 -4.664 1 98.44 85 THR B O 1
ATOM 3019 N N . PHE B 1 86 ? -2.66 30.891 -3.852 1 98.44 86 PHE B N 1
ATOM 3020 C CA . PHE B 1 86 ? -3.148 29.625 -3.328 1 98.44 86 PHE B CA 1
ATOM 3021 C C . PHE B 1 86 ? -3.35 28.609 -4.453 1 98.44 86 PHE B C 1
ATOM 3023 O O . PHE B 1 86 ? -3.039 27.438 -4.293 1 98.44 86 PHE B O 1
ATOM 3030 N N . GLU B 1 87 ? -3.814 29.109 -5.559 1 98.38 87 GLU B N 1
ATOM 3031 C CA . GLU B 1 87 ? -4.09 28.281 -6.719 1 98.38 87 GLU B CA 1
ATOM 3032 C C . GLU B 1 87 ? -2.814 27.609 -7.227 1 98.38 87 GLU B C 1
ATOM 3034 O O . GLU B 1 87 ? -2.85 26.453 -7.684 1 98.38 87 GLU B O 1
ATOM 3039 N N . GLU B 1 88 ? -1.724 28.281 -7.109 1 98 88 GLU B N 1
ATOM 3040 C CA . GLU B 1 88 ? -0.443 27.703 -7.492 1 98 88 GLU B CA 1
ATOM 3041 C C . GLU B 1 88 ? -0.091 26.516 -6.598 1 98 88 GLU B C 1
ATOM 3043 O O . GLU B 1 88 ? 0.446 25.516 -7.07 1 98 88 GLU B O 1
ATOM 3048 N N . ALA B 1 89 ? -0.345 26.641 -5.324 1 97.56 89 ALA B N 1
ATOM 3049 C CA . ALA B 1 89 ? -0.075 25.562 -4.383 1 97.56 89 ALA B CA 1
ATOM 3050 C C . ALA B 1 89 ? -0.942 24.344 -4.688 1 97.56 89 ALA B C 1
ATOM 3052 O O . ALA B 1 89 ? -0.46 23.203 -4.656 1 97.56 89 ALA B O 1
ATOM 3053 N N . VAL B 1 90 ? -2.199 24.594 -4.977 1 98.56 90 VAL B N 1
ATOM 3054 C CA . VAL B 1 90 ? -3.111 23.516 -5.312 1 98.56 90 VAL B CA 1
ATOM 3055 C C . VAL B 1 90 ? -2.658 22.828 -6.605 1 98.56 90 VAL B C 1
ATOM 3057 O O . VAL B 1 90 ? -2.713 21.609 -6.727 1 98.56 90 VAL B O 1
ATOM 3060 N N . ALA B 1 91 ? -2.219 23.672 -7.516 1 98.06 91 ALA B N 1
ATOM 3061 C CA . ALA B 1 91 ? -1.714 23.125 -8.773 1 98.06 91 ALA B CA 1
ATOM 3062 C C . ALA B 1 91 ? -0.505 22.219 -8.531 1 98.06 91 ALA B C 1
ATOM 3064 O O . ALA B 1 91 ? -0.378 21.156 -9.156 1 98.06 91 ALA B O 1
ATOM 3065 N N . LEU B 1 92 ? 0.375 22.625 -7.672 1 97.44 92 LEU B N 1
ATOM 3066 C CA . LEU B 1 92 ? 1.534 21.812 -7.316 1 97.44 92 LEU B CA 1
ATOM 3067 C C . LEU B 1 92 ? 1.103 20.516 -6.66 1 97.44 92 LEU B C 1
ATOM 3069 O O . LEU B 1 92 ? 1.66 19.453 -6.949 1 97.44 92 LEU B O 1
ATOM 3073 N N . TYR B 1 93 ? 0.14 20.609 -5.801 1 97.75 93 TYR B N 1
ATOM 3074 C CA . TYR B 1 93 ? -0.424 19.438 -5.156 1 97.75 93 TYR B CA 1
ATOM 3075 C C . TYR B 1 93 ? -0.979 18.453 -6.191 1 97.75 93 TYR B C 1
ATOM 3077 O O . TYR B 1 93 ? -0.698 17.25 -6.137 1 97.75 93 TYR B O 1
ATOM 3085 N N . ARG B 1 94 ? -1.719 18.969 -7.129 1 98.19 94 ARG B N 1
ATOM 3086 C CA . ARG B 1 94 ? -2.334 18.141 -8.164 1 98.19 94 ARG B CA 1
ATOM 3087 C C . ARG B 1 94 ? -1.278 17.531 -9.07 1 98.19 94 ARG B C 1
ATOM 3089 O O . ARG B 1 94 ? -1.425 16.391 -9.516 1 98.19 94 ARG B O 1
ATOM 3096 N N . PHE B 1 95 ? -0.29 18.312 -9.375 1 97.56 95 PHE B N 1
ATOM 3097 C CA . PHE B 1 95 ? 0.833 17.781 -10.141 1 97.56 95 PHE B CA 1
ATOM 3098 C C . PHE B 1 95 ? 1.46 16.578 -9.438 1 97.56 95 PHE B C 1
ATOM 3100 O O . PHE B 1 95 ? 1.691 15.547 -10.055 1 97.56 95 PHE B O 1
ATOM 3107 N N . ASP B 1 96 ? 1.739 16.766 -8.125 1 97 96 ASP B N 1
ATOM 3108 C CA . ASP B 1 96 ? 2.35 15.719 -7.328 1 97 96 ASP B CA 1
ATOM 3109 C C . ASP B 1 96 ? 1.459 14.477 -7.285 1 97 96 ASP B C 1
ATOM 3111 O O . ASP B 1 96 ? 1.953 13.344 -7.336 1 97 96 ASP B O 1
ATOM 3115 N N . GLU B 1 97 ? 0.193 14.664 -7.141 1 97.38 97 GLU B N 1
ATOM 3116 C CA . GLU B 1 97 ? -0.774 13.57 -7.16 1 97.38 97 GLU B CA 1
ATOM 3117 C C . GLU B 1 97 ? -0.697 12.789 -8.469 1 97.38 97 GLU B C 1
ATOM 3119 O O . GLU B 1 97 ? -0.694 11.555 -8.461 1 97.38 97 GLU B O 1
ATOM 3124 N N . SER B 1 98 ? -0.635 13.547 -9.547 1 97.19 98 SER B N 1
ATOM 3125 C CA . SER B 1 98 ? -0.535 12.914 -10.852 1 97.19 98 SER B CA 1
ATOM 3126 C C . SER B 1 98 ? 0.774 12.148 -11 1 97.19 98 SER B C 1
ATOM 3128 O O . SER B 1 98 ? 0.798 11.055 -11.57 1 97.19 98 SER B O 1
ATOM 3130 N N . LEU B 1 99 ? 1.818 12.75 -10.508 1 96.81 99 LEU B N 1
ATOM 3131 C CA . LEU B 1 99 ? 3.123 12.102 -10.547 1 96.81 99 LEU B CA 1
ATOM 3132 C C . LEU B 1 99 ? 3.096 10.781 -9.773 1 96.81 99 LEU B C 1
ATOM 3134 O O . LEU B 1 99 ? 3.564 9.758 -10.273 1 96.81 99 LEU B O 1
ATOM 3138 N N . ARG B 1 100 ? 2.555 10.766 -8.562 1 96.94 100 ARG B N 1
ATOM 3139 C CA . ARG B 1 100 ? 2.445 9.562 -7.742 1 96.94 100 ARG B CA 1
ATOM 3140 C C . ARG B 1 100 ? 1.618 8.492 -8.445 1 96.94 100 ARG B C 1
ATOM 3142 O O . ARG B 1 100 ? 1.967 7.309 -8.414 1 96.94 100 ARG B O 1
ATOM 3149 N N . ARG B 1 101 ? 0.56 8.93 -9.102 1 96.5 101 ARG B N 1
ATOM 3150 C CA . ARG B 1 101 ? -0.296 7.992 -9.82 1 96.5 101 ARG B CA 1
ATOM 3151 C C . ARG B 1 101 ? 0.464 7.316 -10.961 1 96.5 101 ARG B C 1
ATOM 3153 O O . ARG B 1 101 ? 0.385 6.098 -11.133 1 96.5 101 ARG B O 1
ATOM 3160 N N . LEU B 1 102 ? 1.162 8.117 -11.711 1 96.69 102 LEU B N 1
ATOM 3161 C CA . LEU B 1 102 ? 1.939 7.602 -12.836 1 96.69 102 LEU B CA 1
ATOM 3162 C C . LEU B 1 102 ? 3.012 6.629 -12.352 1 96.69 102 LEU B C 1
ATOM 3164 O O . LEU B 1 102 ? 3.219 5.574 -12.953 1 96.69 102 LEU B O 1
ATOM 3168 N N . LEU B 1 103 ? 3.654 6.969 -11.273 1 96.44 103 LEU B N 1
ATOM 3169 C CA . LEU B 1 103 ? 4.715 6.129 -10.734 1 96.44 103 LEU B CA 1
ATOM 3170 C C . LEU B 1 103 ? 4.148 4.82 -10.188 1 96.44 103 LEU B C 1
ATOM 3172 O O . LEU B 1 103 ? 4.742 3.756 -10.375 1 96.44 103 LEU B O 1
ATOM 3176 N N . LEU B 1 104 ? 2.992 4.871 -9.508 1 97.19 104 LEU B N 1
ATOM 3177 C CA . LEU B 1 104 ? 2.365 3.658 -8.992 1 97.19 104 LEU B CA 1
ATOM 3178 C C . LEU B 1 104 ? 2.008 2.707 -10.133 1 97.19 104 LEU B C 1
ATOM 3180 O O . LEU B 1 104 ? 2.191 1.493 -10.016 1 97.19 104 LEU B O 1
ATOM 3184 N N . GLU B 1 105 ? 1.568 3.275 -11.18 1 96.31 105 GLU B N 1
ATOM 3185 C CA . GLU B 1 105 ? 1.229 2.461 -12.344 1 96.31 105 GLU B CA 1
ATOM 3186 C C . GLU B 1 105 ? 2.465 1.772 -12.914 1 96.31 105 GLU B C 1
ATOM 3188 O O . GLU B 1 105 ? 2.459 0.561 -13.141 1 96.31 105 GLU B O 1
ATOM 3193 N N . ALA B 1 106 ? 3.5 2.537 -13.109 1 96.62 106 ALA B N 1
ATOM 3194 C CA . ALA B 1 106 ? 4.734 2.008 -13.68 1 96.62 106 ALA B CA 1
ATOM 3195 C C . ALA B 1 106 ? 5.367 0.976 -12.75 1 96.62 106 ALA B C 1
ATOM 3197 O O . ALA B 1 106 ? 5.809 -0.086 -13.203 1 96.62 106 ALA B O 1
ATOM 3198 N N . LEU B 1 107 ? 5.379 1.281 -11.516 1 97.31 107 LEU B N 1
ATOM 3199 C CA . LEU B 1 107 ? 6.012 0.394 -10.547 1 97.31 107 LEU B CA 1
ATOM 3200 C C . LEU B 1 107 ? 5.203 -0.888 -10.375 1 97.31 107 LEU B C 1
ATOM 3202 O O . LEU B 1 107 ? 5.762 -1.939 -10.055 1 97.31 107 LEU B O 1
ATOM 3206 N N . GLY B 1 108 ? 3.885 -0.796 -10.57 1 97.38 108 GLY B N 1
ATOM 3207 C CA . GLY B 1 108 ? 3.08 -2.008 -10.57 1 97.38 108 GLY B CA 1
ATOM 3208 C C . GLY B 1 108 ? 3.508 -3 -11.641 1 97.38 108 GLY B C 1
ATOM 3209 O O . GLY B 1 108 ? 3.602 -4.199 -11.375 1 97.38 108 GLY B O 1
ATOM 3210 N N . VAL B 1 109 ? 3.795 -2.523 -12.781 1 96.5 109 VAL B N 1
ATOM 3211 C CA . VAL B 1 109 ? 4.258 -3.361 -13.883 1 96.5 109 VAL B CA 1
ATOM 3212 C C . VAL B 1 109 ? 5.605 -3.986 -13.531 1 96.5 109 VAL B C 1
ATOM 3214 O O . VAL B 1 109 ? 5.805 -5.191 -13.719 1 96.5 109 VAL B O 1
ATOM 3217 N N . ILE B 1 110 ? 6.457 -3.18 -12.992 1 96.62 110 ILE B N 1
ATOM 3218 C CA . ILE B 1 110 ? 7.793 -3.639 -12.625 1 96.62 110 ILE B CA 1
ATOM 3219 C C . ILE B 1 110 ? 7.688 -4.711 -11.539 1 96.62 110 ILE B C 1
ATOM 3221 O O . ILE B 1 110 ? 8.375 -5.734 -11.602 1 96.62 110 ILE B O 1
ATOM 3225 N N . GLU B 1 111 ? 6.895 -4.453 -10.594 1 97.88 111 GLU B N 1
ATOM 3226 C CA . GLU B 1 111 ? 6.727 -5.383 -9.484 1 97.88 111 GLU B CA 1
ATOM 3227 C C . GLU B 1 111 ? 6.273 -6.754 -9.969 1 97.88 111 GLU B C 1
ATOM 3229 O O . GLU B 1 111 ? 6.848 -7.777 -9.586 1 97.88 111 GLU B O 1
ATOM 3234 N N . ILE B 1 112 ? 5.297 -6.797 -10.828 1 98.25 112 ILE B N 1
ATOM 3235 C CA . ILE B 1 112 ? 4.746 -8.047 -11.336 1 98.25 112 ILE B CA 1
ATOM 3236 C C . ILE B 1 112 ? 5.801 -8.781 -12.156 1 98.25 112 ILE B C 1
ATOM 3238 O O . ILE B 1 112 ? 5.977 -9.992 -12.023 1 98.25 112 ILE B O 1
ATOM 3242 N N . GLN B 1 113 ? 6.488 -8.062 -12.969 1 97.88 113 GLN B N 1
ATOM 3243 C CA . GLN B 1 113 ? 7.535 -8.68 -13.766 1 97.88 113 GLN B CA 1
ATOM 3244 C C . GLN B 1 113 ? 8.648 -9.234 -12.875 1 97.88 113 GLN B C 1
ATOM 3246 O O . GLN B 1 113 ? 9.18 -10.312 -13.133 1 97.88 113 GLN B O 1
ATOM 3251 N N . LEU B 1 114 ? 8.992 -8.469 -11.898 1 98.25 114 LEU B N 1
ATOM 3252 C CA . LEU B 1 114 ? 10.023 -8.922 -10.969 1 98.25 114 LEU B CA 1
ATOM 3253 C C . LEU B 1 114 ? 9.602 -10.219 -10.281 1 98.25 114 LEU B C 1
ATOM 3255 O O . LEU B 1 114 ? 10.391 -11.156 -10.18 1 98.25 114 LEU B O 1
ATOM 3259 N N . ARG B 1 115 ? 8.359 -10.258 -9.828 1 98.56 115 ARG B N 1
ATOM 3260 C CA . ARG B 1 115 ? 7.816 -11.477 -9.234 1 98.56 115 ARG B CA 1
ATOM 3261 C C . ARG B 1 115 ? 7.961 -12.656 -10.188 1 98.56 115 ARG B C 1
ATOM 3263 O O . ARG B 1 115 ? 8.445 -13.719 -9.805 1 98.56 115 ARG B O 1
ATOM 3270 N N . THR B 1 116 ? 7.582 -12.414 -11.383 1 98.56 116 THR B N 1
ATOM 3271 C CA . THR B 1 116 ? 7.57 -13.461 -12.391 1 98.56 116 THR B CA 1
ATOM 3272 C C . THR B 1 116 ? 8.984 -13.945 -12.688 1 98.56 116 THR B C 1
ATOM 3274 O O . THR B 1 116 ? 9.234 -15.156 -12.75 1 98.56 116 THR B O 1
ATOM 3277 N N . LYS B 1 117 ? 9.914 -13.023 -12.812 1 98.44 117 LYS B N 1
ATOM 3278 C CA . LYS B 1 117 ? 11.289 -13.398 -13.125 1 98.44 117 LYS B CA 1
ATOM 3279 C C . LYS B 1 117 ? 11.945 -14.133 -11.953 1 98.44 117 LYS B C 1
ATOM 3281 O O . LYS B 1 117 ? 12.664 -15.109 -12.156 1 98.44 117 LYS B O 1
ATOM 3286 N N . ILE B 1 118 ? 11.703 -13.664 -10.758 1 98.62 118 ILE B N 1
ATOM 3287 C CA . ILE B 1 118 ? 12.227 -14.359 -9.586 1 98.62 118 ILE B CA 1
ATOM 3288 C C . ILE B 1 118 ? 11.672 -15.781 -9.539 1 98.62 118 ILE B C 1
ATOM 3290 O O . ILE B 1 118 ? 12.422 -16.75 -9.398 1 98.62 118 ILE B O 1
ATOM 3294 N N . ALA B 1 119 ? 10.352 -15.898 -9.688 1 98.56 119 ALA B N 1
ATOM 3295 C CA . ALA B 1 119 ? 9.711 -17.203 -9.664 1 98.56 119 ALA B CA 1
ATOM 3296 C C . ALA B 1 119 ? 10.305 -18.125 -10.734 1 98.56 119 ALA B C 1
ATOM 3298 O O . ALA B 1 119 ? 10.594 -19.297 -10.461 1 98.56 119 ALA B O 1
ATOM 3299 N N . TYR B 1 120 ? 10.547 -17.609 -11.898 1 98.38 120 TYR B N 1
ATOM 3300 C CA . TYR B 1 120 ? 11 -18.406 -13.023 1 98.38 120 TYR B CA 1
ATOM 3301 C C . TYR B 1 120 ? 12.453 -18.828 -12.844 1 98.38 120 TYR B C 1
ATOM 3303 O O . TYR B 1 120 ? 12.758 -20.031 -12.852 1 98.38 120 TYR B O 1
ATOM 3311 N N . PHE B 1 121 ? 13.344 -17.938 -12.609 1 98.25 121 PHE B N 1
ATOM 3312 C CA . PHE B 1 121 ? 14.766 -18.219 -12.602 1 98.25 121 PHE B CA 1
ATOM 3313 C C . PHE B 1 121 ? 15.172 -18.906 -11.297 1 98.25 121 PHE B C 1
ATOM 3315 O O . PHE B 1 121 ? 15.93 -19.875 -11.305 1 98.25 121 PHE B O 1
ATOM 3322 N N . ALA B 1 122 ? 14.695 -18.375 -10.18 1 98.31 122 ALA B N 1
ATOM 3323 C CA . ALA B 1 122 ? 15.023 -19 -8.898 1 98.31 122 ALA B CA 1
ATOM 3324 C C . ALA B 1 122 ? 14.336 -20.344 -8.75 1 98.31 122 ALA B C 1
ATOM 3326 O O . ALA B 1 122 ? 14.906 -21.297 -8.195 1 98.31 122 ALA B O 1
ATOM 3327 N N . GLY B 1 123 ? 13.07 -20.406 -9.242 1 97.94 123 GLY B N 1
ATOM 3328 C CA . GLY B 1 123 ? 12.336 -21.656 -9.195 1 97.94 123 GLY B CA 1
ATOM 3329 C C . GLY B 1 123 ? 13.008 -22.766 -9.984 1 97.94 123 GLY B C 1
ATOM 3330 O O . GLY B 1 123 ? 12.898 -23.938 -9.625 1 97.94 123 GLY B O 1
ATOM 3331 N N . LYS B 1 124 ? 13.656 -22.375 -11.07 1 97.88 124 LYS B N 1
ATOM 3332 C CA . LYS B 1 124 ? 14.406 -23.359 -11.859 1 97.88 124 LYS B CA 1
ATOM 3333 C C . LYS B 1 124 ? 15.516 -24 -11.039 1 97.88 124 LYS B C 1
ATOM 3335 O O . LYS B 1 124 ? 15.789 -25.188 -11.172 1 97.88 124 LYS B O 1
ATOM 3340 N N . GLN B 1 125 ? 16.109 -23.25 -10.172 1 97.44 125 GLN B N 1
ATOM 3341 C CA . GLN B 1 125 ? 17.172 -23.766 -9.312 1 97.44 125 GLN B CA 1
ATOM 3342 C C . GLN B 1 125 ? 16.609 -24.641 -8.203 1 97.44 125 GLN B C 1
ATOM 3344 O O . GLN B 1 125 ? 17.125 -25.734 -7.93 1 97.44 125 GLN B O 1
ATOM 3349 N N . ASP B 1 126 ? 15.602 -24.141 -7.551 1 98.06 126 ASP B N 1
ATOM 3350 C CA . ASP B 1 126 ? 14.906 -24.875 -6.496 1 98.06 126 ASP B CA 1
ATOM 3351 C C . ASP B 1 126 ? 13.539 -24.25 -6.207 1 98.06 126 ASP B C 1
ATOM 3353 O O . ASP B 1 126 ? 13.43 -23.062 -5.953 1 98.06 126 ASP B O 1
ATOM 3357 N N . ARG B 1 127 ? 12.492 -25.109 -6.168 1 97.5 127 ARG B N 1
ATOM 3358 C CA . ARG B 1 127 ? 11.117 -24.641 -6.016 1 97.5 127 ARG B CA 1
ATOM 3359 C C . ARG B 1 127 ? 10.898 -24.031 -4.633 1 97.5 127 ARG B C 1
ATOM 3361 O O . ARG B 1 127 ? 9.938 -23.297 -4.418 1 97.5 127 ARG B O 1
ATOM 3368 N N . PHE B 1 128 ? 11.805 -24.344 -3.625 1 98.25 128 PHE B N 1
ATOM 3369 C CA . PHE B 1 128 ? 11.672 -23.828 -2.264 1 98.25 128 PHE B CA 1
ATOM 3370 C C . PHE B 1 128 ? 12.898 -23.016 -1.876 1 98.25 128 PHE B C 1
ATOM 3372 O O . PHE B 1 128 ? 13.266 -22.953 -0.7 1 98.25 128 PHE B O 1
ATOM 3379 N N . ILE B 1 129 ? 13.508 -22.391 -2.844 1 98.62 129 ILE B N 1
ATOM 3380 C CA . ILE B 1 129 ? 14.797 -21.734 -2.645 1 98.62 129 ILE B CA 1
ATOM 3381 C C . ILE B 1 129 ? 14.664 -20.656 -1.568 1 98.62 129 ILE B C 1
ATOM 3383 O O . ILE B 1 129 ? 15.578 -20.469 -0.763 1 98.62 129 ILE B O 1
ATOM 3387 N N . HIS B 1 130 ? 13.57 -19.953 -1.505 1 98.69 130 HIS B N 1
ATOM 3388 C CA . HIS B 1 130 ? 13.375 -18.859 -0.57 1 98.69 130 HIS B CA 1
ATOM 3389 C C . HIS B 1 130 ? 13.32 -19.359 0.869 1 98.69 130 HIS B C 1
ATOM 3391 O O . HIS B 1 130 ? 13.453 -18.578 1.811 1 98.69 130 HIS B O 1
ATOM 3397 N N . LEU B 1 131 ? 13.117 -20.672 1.038 1 98.56 131 LEU B N 1
ATOM 3398 C CA . LEU B 1 131 ? 13.039 -21.266 2.369 1 98.56 131 LEU B CA 1
ATOM 3399 C C . LEU B 1 131 ? 14.344 -21.969 2.73 1 98.56 131 LEU B C 1
ATOM 3401 O O . LEU B 1 131 ? 14.492 -22.469 3.842 1 98.56 131 LEU B O 1
ATOM 3405 N N . LYS B 1 132 ? 15.227 -22.031 1.835 1 98.56 132 LYS B N 1
ATOM 3406 C CA . LYS B 1 132 ? 16.5 -22.719 2.029 1 98.56 132 LYS B CA 1
ATOM 3407 C C . LYS B 1 132 ? 17.656 -21.734 2.082 1 98.56 132 LYS B C 1
ATOM 3409 O O . LYS B 1 132 ? 18.312 -21.484 1.07 1 98.56 132 LYS B O 1
ATOM 3414 N N . ARG B 1 133 ? 17.953 -21.344 3.199 1 97.88 133 ARG B N 1
ATOM 3415 C CA . ARG B 1 133 ? 18.953 -20.297 3.436 1 97.88 133 ARG B CA 1
ATOM 3416 C C . ARG B 1 133 ? 20.297 -20.672 2.805 1 97.88 133 ARG B C 1
ATOM 3418 O O . ARG B 1 133 ? 21.031 -19.797 2.336 1 97.88 133 ARG B O 1
ATOM 3425 N N . GLU B 1 134 ? 20.641 -21.906 2.777 1 98 134 GLU B N 1
ATOM 3426 C CA . GLU B 1 134 ? 21.922 -22.391 2.277 1 98 134 GLU B CA 1
ATOM 3427 C C . GLU B 1 134 ? 22.062 -22.156 0.775 1 98 134 GLU B C 1
ATOM 3429 O O . GLU B 1 134 ? 23.156 -22.203 0.228 1 98 134 GLU B O 1
ATOM 3434 N N . LEU B 1 135 ? 20.969 -21.891 0.096 1 98.5 135 LEU B N 1
ATOM 3435 C CA . LEU B 1 135 ? 21 -21.656 -1.345 1 98.5 135 LEU B CA 1
ATOM 3436 C C . LEU B 1 135 ? 21 -20.172 -1.658 1 98.5 135 LEU B C 1
ATOM 3438 O O . LEU B 1 135 ? 21.078 -19.781 -2.826 1 98.5 135 LEU B O 1
ATOM 3442 N N . LEU B 1 136 ? 20.969 -19.328 -0.622 1 98.69 136 LEU B N 1
ATOM 3443 C CA . LEU B 1 136 ? 20.859 -17.891 -0.788 1 98.69 136 LEU B CA 1
ATOM 3444 C C . LEU B 1 136 ? 22.203 -17.203 -0.533 1 98.69 136 LEU B C 1
ATOM 3446 O O . LEU B 1 136 ? 23.172 -17.859 -0.144 1 98.69 136 LEU B O 1
ATOM 3450 N N . ASP B 1 137 ? 22.281 -15.961 -0.871 1 98.19 137 ASP B N 1
ATOM 3451 C CA . ASP B 1 137 ? 23.5 -15.164 -0.646 1 98.19 137 ASP B CA 1
ATOM 3452 C C . ASP B 1 137 ? 23.766 -15 0.846 1 98.19 137 ASP B C 1
ATOM 3454 O O . ASP B 1 137 ? 23.047 -14.289 1.543 1 98.19 137 ASP B O 1
ATOM 3458 N N . PRO B 1 138 ? 24.828 -15.625 1.332 1 97.62 138 PRO B N 1
ATOM 3459 C CA . PRO B 1 138 ? 25.078 -15.586 2.775 1 97.62 138 PRO B CA 1
ATOM 3460 C C . PRO B 1 138 ? 25.344 -14.18 3.297 1 97.62 138 PRO B C 1
ATOM 3462 O O . PRO B 1 138 ? 24.953 -13.852 4.422 1 97.62 138 PRO B O 1
ATOM 3465 N N . ILE B 1 139 ? 25.969 -13.398 2.533 1 96.94 139 ILE B N 1
ATOM 3466 C CA . ILE B 1 139 ? 26.312 -12.055 2.977 1 96.94 139 ILE B CA 1
ATOM 3467 C C . ILE B 1 139 ? 25.031 -11.234 3.188 1 96.94 139 ILE B C 1
ATOM 3469 O O . ILE B 1 139 ? 24.859 -10.617 4.238 1 96.94 139 ILE B O 1
ATOM 3473 N N . ALA B 1 140 ? 24.172 -11.273 2.221 1 97 140 ALA B N 1
ATOM 3474 C CA . ALA B 1 140 ? 22.922 -10.531 2.314 1 97 140 ALA B CA 1
ATOM 3475 C C . ALA B 1 140 ? 22.047 -11.07 3.441 1 97 140 ALA B C 1
ATOM 3477 O O . ALA B 1 140 ? 21.438 -10.297 4.188 1 97 140 ALA B O 1
ATOM 3478 N N . CYS B 1 141 ? 22.016 -12.352 3.545 1 98.06 141 CYS B N 1
ATOM 3479 C CA . CYS B 1 141 ? 21.172 -13.008 4.539 1 98.06 141 CYS B CA 1
ATOM 3480 C C . CYS B 1 141 ? 21.656 -12.703 5.949 1 98.06 141 CYS B C 1
ATOM 3482 O O . CYS B 1 141 ? 20.844 -12.516 6.863 1 98.06 141 CYS B O 1
ATOM 3484 N N . CYS B 1 142 ? 22.906 -12.516 6.133 1 97.5 142 CYS B N 1
ATOM 3485 C CA . CYS B 1 142 ? 23.484 -12.445 7.465 1 97.5 142 CYS B CA 1
ATOM 3486 C C . CYS B 1 142 ? 23.578 -10.992 7.941 1 97.5 142 CYS B C 1
ATOM 3488 O O . CYS B 1 142 ? 23.938 -10.734 9.094 1 97.5 142 CYS B O 1
ATOM 3490 N N . ARG B 1 143 ? 23.266 -10.117 7.051 1 96.44 143 ARG B N 1
ATOM 3491 C CA . ARG B 1 143 ? 23.281 -8.719 7.469 1 96.44 143 ARG B CA 1
ATOM 3492 C C . ARG B 1 143 ? 22.344 -8.492 8.664 1 96.44 143 ARG B C 1
ATOM 3494 O O . ARG B 1 143 ? 21.203 -8.953 8.656 1 96.44 143 ARG B O 1
ATOM 3501 N N . VAL B 1 144 ? 22.859 -7.777 9.648 1 95.69 144 VAL B N 1
ATOM 3502 C CA . VAL B 1 144 ? 22.047 -7.473 10.828 1 95.69 144 VAL B CA 1
ATOM 3503 C C . VAL B 1 144 ? 21.734 -5.98 10.859 1 95.69 144 VAL B C 1
ATOM 3505 O O . VAL B 1 144 ? 22.625 -5.148 11.07 1 95.69 144 VAL B O 1
ATOM 3508 N N . PRO B 1 145 ? 20.484 -5.621 10.539 1 91.31 145 PRO B N 1
ATOM 3509 C CA . PRO B 1 145 ? 20.125 -4.207 10.625 1 91.31 145 PRO B CA 1
ATOM 3510 C C . PRO B 1 145 ? 20.422 -3.605 12 1 91.31 145 PRO B C 1
ATOM 3512 O O . PRO B 1 145 ? 20.516 -4.332 12.992 1 91.31 145 PRO B O 1
ATOM 3515 N N . LYS B 1 146 ? 20.391 -2.24 11.945 1 84.38 146 LYS B N 1
ATOM 3516 C CA . LYS B 1 146 ? 20.656 -1.523 13.195 1 84.38 146 LYS B CA 1
ATOM 3517 C C . LYS B 1 146 ? 19.562 -1.778 14.219 1 84.38 146 LYS B C 1
ATOM 3519 O O . LYS B 1 146 ? 18.375 -1.833 13.867 1 84.38 146 LYS B O 1
ATOM 3524 N N . ASN B 1 147 ? 19.812 -2.238 15.398 1 84.44 147 ASN B N 1
ATOM 3525 C CA . ASN B 1 147 ? 18.922 -2.395 16.531 1 84.44 147 ASN B CA 1
ATOM 3526 C C . ASN B 1 147 ? 18.141 -3.711 16.453 1 84.44 147 ASN B C 1
ATOM 3528 O O . ASN B 1 147 ? 16.969 -3.771 16.844 1 84.44 147 ASN B O 1
ATOM 3532 N N . SER B 1 148 ? 18.672 -4.594 15.641 1 89.94 148 SER B N 1
ATOM 3533 C CA . SER B 1 148 ? 18.062 -5.918 15.594 1 89.94 148 SER B CA 1
ATOM 3534 C C . SER B 1 148 ? 19.031 -6.996 16.078 1 89.94 148 SER B C 1
ATOM 3536 O O . SER B 1 148 ? 20.25 -6.824 15.992 1 89.94 148 SER B O 1
ATOM 3538 N N . THR B 1 149 ? 18.5 -8.008 16.688 1 94.44 149 THR B N 1
ATOM 3539 C CA . THR B 1 149 ? 19.297 -9.172 17.047 1 94.44 149 THR B CA 1
ATOM 3540 C C . THR B 1 149 ? 19.156 -10.273 16 1 94.44 149 THR B C 1
ATOM 3542 O O . THR B 1 149 ? 19.891 -11.273 16.047 1 94.44 149 THR B O 1
ATOM 3545 N N . GLN B 1 150 ? 18.266 -10.125 15.141 1 97.25 150 GLN B N 1
ATOM 3546 C CA . GLN B 1 150 ? 18.047 -11.07 14.062 1 97.25 150 GLN B CA 1
ATOM 3547 C C . GLN B 1 150 ? 18.672 -10.586 12.758 1 97.25 150 GLN B C 1
ATOM 3549 O O . GLN B 1 150 ? 18.781 -9.383 12.531 1 97.25 150 GLN B O 1
ATOM 3554 N N . ASP B 1 151 ? 19.125 -11.531 12 1 97.38 151 ASP B N 1
ATOM 3555 C CA . ASP B 1 151 ? 19.703 -11.125 10.719 1 97.38 151 ASP B CA 1
ATOM 3556 C C . ASP B 1 151 ? 18.609 -10.883 9.68 1 97.38 151 ASP B C 1
ATOM 3558 O O . ASP B 1 151 ? 17.422 -11.102 9.953 1 97.38 151 ASP B O 1
ATOM 3562 N N . SER B 1 152 ? 18.969 -10.414 8.547 1 97.81 152 SER B N 1
ATOM 3563 C CA . SER B 1 152 ? 18.047 -9.961 7.516 1 97.81 152 SER B CA 1
ATOM 3564 C C . SER B 1 152 ? 17.156 -11.109 7.031 1 97.81 152 SER B C 1
ATOM 3566 O O . SER B 1 152 ? 15.969 -10.914 6.758 1 97.81 152 SER B O 1
ATOM 3568 N N . TYR B 1 153 ? 17.688 -12.266 6.914 1 98.56 153 TYR B N 1
ATOM 3569 C CA . TYR B 1 153 ? 16.906 -13.398 6.453 1 98.56 153 TYR B CA 1
ATOM 3570 C C . TYR B 1 153 ? 15.875 -13.812 7.5 1 98.56 153 TYR B C 1
ATOM 3572 O O . TYR B 1 153 ? 14.719 -14.094 7.168 1 98.56 153 TYR B O 1
ATOM 3580 N N . GLN B 1 154 ? 16.281 -13.859 8.727 1 98.38 154 GLN B N 1
ATOM 3581 C CA . GLN B 1 154 ? 15.352 -14.203 9.805 1 98.38 154 GLN B CA 1
ATOM 3582 C C . GLN B 1 154 ? 14.195 -13.211 9.867 1 98.38 154 GLN B C 1
ATOM 3584 O O . GLN B 1 154 ? 13.039 -13.609 10.023 1 98.38 154 GLN B O 1
ATOM 3589 N N . ILE B 1 155 ? 14.547 -11.992 9.75 1 97.94 155 ILE B N 1
ATOM 3590 C CA . ILE B 1 155 ? 13.531 -10.945 9.766 1 97.94 155 ILE B CA 1
ATOM 3591 C C . ILE B 1 155 ? 12.578 -11.133 8.586 1 97.94 155 ILE B C 1
ATOM 3593 O O . ILE B 1 155 ? 11.359 -11.078 8.758 1 97.94 155 ILE B O 1
ATOM 3597 N N . TRP B 1 156 ? 13.141 -11.375 7.43 1 98.44 156 TRP B N 1
ATOM 3598 C CA . TRP B 1 156 ? 12.344 -11.586 6.223 1 98.44 156 TRP B CA 1
ATOM 3599 C C . TRP B 1 156 ? 11.438 -12.805 6.375 1 98.44 156 TRP B C 1
ATOM 3601 O O . TRP B 1 156 ? 10.258 -12.758 6.023 1 98.44 156 TRP B O 1
ATOM 3611 N N . LEU B 1 157 ? 11.984 -13.859 6.898 1 98.5 157 LEU B N 1
ATOM 3612 C CA . LEU B 1 157 ? 11.25 -15.109 7.047 1 98.5 157 LEU B CA 1
ATOM 3613 C C . LEU B 1 157 ? 10.055 -14.93 7.98 1 98.5 157 LEU B C 1
ATOM 3615 O O . LEU B 1 157 ? 8.977 -15.477 7.723 1 98.5 157 LEU B O 1
ATOM 3619 N N . HIS B 1 158 ? 10.273 -14.211 9.039 1 97.69 158 HIS B N 1
ATOM 3620 C CA . HIS B 1 158 ? 9.18 -13.906 9.953 1 97.69 158 HIS B CA 1
ATOM 3621 C C . HIS B 1 158 ? 8.062 -13.148 9.242 1 97.69 158 HIS B C 1
ATOM 3623 O O . HIS B 1 158 ? 6.887 -13.484 9.398 1 97.69 158 HIS B O 1
ATOM 3629 N N . LYS B 1 159 ? 8.422 -12.141 8.516 1 97.25 159 LYS B N 1
ATOM 3630 C CA . LYS B 1 159 ? 7.449 -11.359 7.762 1 97.25 159 LYS B CA 1
ATOM 3631 C C . LYS B 1 159 ? 6.758 -12.211 6.703 1 97.25 159 LYS B C 1
ATOM 3633 O O . LYS B 1 159 ? 5.551 -12.07 6.48 1 97.25 159 LYS B O 1
ATOM 3638 N N . TYR B 1 160 ? 7.52 -13.062 6.086 1 98 160 TYR B N 1
ATOM 3639 C CA . TYR B 1 160 ? 6.992 -13.984 5.086 1 98 160 TYR B CA 1
ATOM 3640 C C . TYR B 1 160 ? 5.902 -14.867 5.684 1 98 160 TYR B C 1
ATOM 3642 O O . TYR B 1 160 ? 4.805 -14.969 5.129 1 98 160 TYR B O 1
ATOM 3650 N N . HIS B 1 161 ? 6.16 -15.422 6.801 1 97.5 161 HIS B N 1
ATOM 3651 C CA . HIS B 1 161 ? 5.195 -16.312 7.441 1 97.5 161 HIS B CA 1
ATOM 3652 C C . HIS B 1 161 ? 3.951 -15.539 7.887 1 97.5 161 HIS B C 1
ATOM 3654 O O . HIS B 1 161 ? 2.84 -16.078 7.84 1 97.5 161 HIS B O 1
ATOM 3660 N N . LYS B 1 162 ? 4.184 -14.344 8.305 1 95.94 162 LYS B N 1
ATOM 3661 C CA . LYS B 1 162 ? 3.043 -13.5 8.656 1 95.94 162 LYS B CA 1
ATOM 3662 C C . LYS B 1 162 ? 2.16 -13.234 7.441 1 95.94 162 LYS B C 1
ATOM 3664 O O . LYS B 1 162 ? 0.931 -13.258 7.543 1 95.94 162 LYS B O 1
ATOM 3669 N N . GLN B 1 163 ? 2.762 -13 6.309 1 96.25 163 GLN B N 1
ATOM 3670 C CA . GLN B 1 163 ? 2.008 -12.734 5.086 1 96.25 163 GLN B CA 1
ATOM 3671 C C . GLN B 1 163 ? 1.261 -13.984 4.621 1 96.25 163 GLN B C 1
ATOM 3673 O O . GLN B 1 163 ? 0.13 -13.891 4.141 1 96.25 163 GLN B O 1
ATOM 3678 N N . ILE B 1 164 ? 1.874 -15.133 4.781 1 96 164 ILE B N 1
ATOM 3679 C CA . ILE B 1 164 ? 1.205 -16.391 4.445 1 96 164 ILE B CA 1
ATOM 3680 C C . ILE B 1 164 ? -0.026 -16.562 5.332 1 96 164 ILE B C 1
ATOM 3682 O O . ILE B 1 164 ? -1.093 -16.953 4.848 1 96 164 ILE B O 1
ATOM 3686 N N . LYS B 1 165 ? 0.176 -16.297 6.605 1 94.12 165 LYS B N 1
ATOM 3687 C CA . LYS B 1 165 ? -0.935 -16.406 7.547 1 94.12 165 LYS B CA 1
ATOM 3688 C C . LYS B 1 165 ? -2.074 -15.469 7.172 1 94.12 165 LYS B C 1
ATOM 3690 O O . LYS B 1 165 ? -3.246 -15.852 7.223 1 94.12 165 LYS B O 1
ATOM 3695 N N . ARG B 1 166 ? -1.744 -14.305 6.777 1 91.88 166 ARG B N 1
ATOM 3696 C CA . ARG B 1 166 ? -2.742 -13.32 6.375 1 91.88 166 ARG B CA 1
ATOM 3697 C C . ARG B 1 166 ? -3.492 -13.773 5.129 1 91.88 166 ARG B C 1
ATOM 3699 O O . ARG B 1 166 ? -4.688 -13.5 4.984 1 91.88 166 ARG B O 1
ATOM 3706 N N . ALA B 1 167 ? -2.816 -14.5 4.293 1 92.62 167 ALA B N 1
ATOM 3707 C CA . ALA B 1 167 ? -3.402 -14.961 3.035 1 92.62 167 ALA B CA 1
ATOM 3708 C C . ALA B 1 167 ? -4.133 -16.281 3.223 1 92.62 167 ALA B C 1
ATOM 3710 O O . ALA B 1 167 ? -4.633 -16.875 2.256 1 92.62 167 ALA B O 1
ATOM 3711 N N . GLY B 1 168 ? -4.195 -16.766 4.422 1 90.69 168 GLY B N 1
ATOM 3712 C CA . GLY B 1 168 ? -4.691 -18.094 4.723 1 90.69 168 GLY B CA 1
ATOM 3713 C C . GLY B 1 168 ? -6.145 -18.297 4.332 1 90.69 168 GLY B C 1
ATOM 3714 O O . GLY B 1 168 ? -6.609 -19.438 4.215 1 90.69 168 GLY B O 1
ATOM 3715 N N . ARG B 1 169 ? -6.891 -17.234 4.059 1 87.62 169 ARG B N 1
ATOM 3716 C CA . ARG B 1 169 ? -8.297 -17.359 3.691 1 87.62 169 ARG B CA 1
ATOM 3717 C C . ARG B 1 169 ? -8.461 -17.422 2.176 1 87.62 169 ARG B C 1
ATOM 3719 O O . ARG B 1 169 ? -9.555 -17.688 1.677 1 87.62 169 ARG B O 1
ATOM 3726 N N . GLU B 1 170 ? -7.41 -17.172 1.492 1 89.81 170 GLU B N 1
ATOM 3727 C CA . GLU B 1 170 ? -7.453 -17.297 0.037 1 89.81 170 GLU B CA 1
ATOM 3728 C C . GLU B 1 170 ? -7.562 -18.75 -0.399 1 89.81 170 GLU B C 1
ATOM 3730 O O . GLU B 1 170 ? -6.816 -19.609 0.08 1 89.81 170 GLU B O 1
ATOM 3735 N N . ASP B 1 171 ? -8.422 -19.031 -1.338 1 88.38 171 ASP B N 1
ATOM 3736 C CA . ASP B 1 171 ? -8.711 -20.391 -1.776 1 88.38 171 ASP B CA 1
ATOM 3737 C C . ASP B 1 171 ? -7.441 -21.094 -2.27 1 88.38 171 ASP B C 1
ATOM 3739 O O . ASP B 1 171 ? -7.227 -22.266 -1.994 1 88.38 171 ASP B O 1
ATOM 3743 N N . PHE B 1 172 ? -6.609 -20.375 -3.053 1 91.75 172 PHE B N 1
ATOM 3744 C CA . PHE B 1 172 ? -5.438 -21.016 -3.623 1 91.75 172 PHE B CA 1
ATOM 3745 C C . PHE B 1 172 ? -4.445 -21.406 -2.531 1 91.75 172 PHE B C 1
ATOM 3747 O O . PHE B 1 172 ? -3.781 -22.438 -2.629 1 91.75 172 PHE B O 1
ATOM 3754 N N . ILE B 1 173 ? -4.328 -20.609 -1.444 1 94.69 173 ILE B N 1
ATOM 3755 C CA . ILE B 1 173 ? -3.451 -20.938 -0.326 1 94.69 173 ILE B CA 1
ATOM 3756 C C . ILE B 1 173 ? -4.047 -22.094 0.472 1 94.69 173 ILE B C 1
ATOM 3758 O O . ILE B 1 173 ? -3.35 -23.062 0.805 1 94.69 173 ILE B O 1
ATOM 3762 N N . ARG B 1 174 ? -5.391 -22.031 0.718 1 93.56 174 ARG B N 1
ATOM 3763 C CA . ARG B 1 174 ? -6.074 -23.094 1.435 1 93.56 174 ARG B CA 1
ATOM 3764 C C . ARG B 1 174 ? -5.945 -24.422 0.691 1 93.56 174 ARG B C 1
ATOM 3766 O O . ARG B 1 174 ? -5.668 -25.453 1.3 1 93.56 174 ARG B O 1
ATOM 3773 N N . HIS B 1 175 ? -6.152 -24.359 -0.569 1 93.69 175 HIS B N 1
ATOM 3774 C CA . HIS B 1 175 ? -6.027 -25.562 -1.388 1 93.69 175 HIS B CA 1
ATOM 3775 C C . HIS B 1 175 ? -4.613 -26.141 -1.319 1 93.69 175 HIS B C 1
ATOM 3777 O O . HIS B 1 175 ? -4.434 -27.328 -1.083 1 93.69 175 HIS B O 1
ATOM 3783 N N . TYR B 1 176 ? -3.648 -25.297 -1.506 1 95.62 176 TYR B N 1
ATOM 3784 C CA . TYR B 1 176 ? -2.266 -25.766 -1.513 1 95.62 176 TYR B CA 1
ATOM 3785 C C . TYR B 1 176 ? -1.896 -26.406 -0.177 1 95.62 176 TYR B C 1
ATOM 3787 O O . TYR B 1 176 ? -1.359 -27.516 -0.138 1 95.62 176 TYR B O 1
ATOM 3795 N N . GLN B 1 177 ? -2.172 -25.656 0.877 1 95.81 177 GLN B N 1
ATOM 3796 C CA . GLN B 1 177 ? -1.762 -26.125 2.199 1 95.81 177 GLN B CA 1
ATOM 3797 C C . GLN B 1 177 ? -2.488 -27.406 2.582 1 95.81 177 GLN B C 1
ATOM 3799 O O . GLN B 1 177 ? -1.903 -28.281 3.211 1 95.81 177 GLN B O 1
ATOM 3804 N N . ALA B 1 178 ? -3.746 -27.516 2.201 1 94.25 178 ALA B N 1
ATOM 3805 C CA . ALA B 1 178 ? -4.504 -28.734 2.461 1 94.25 178 ALA B CA 1
ATOM 3806 C C . ALA B 1 178 ? -3.9 -29.922 1.717 1 94.25 178 ALA B C 1
ATOM 3808 O O . ALA B 1 178 ? -3.891 -31.047 2.229 1 94.25 178 ALA B O 1
ATOM 3809 N N . ARG B 1 179 ? -3.4 -29.672 0.598 1 94.38 179 ARG B N 1
ATOM 3810 C CA . ARG B 1 179 ? -2.924 -30.75 -0.264 1 94.38 179 ARG B CA 1
ATOM 3811 C C . ARG B 1 179 ? -1.443 -31.031 -0.027 1 94.38 179 ARG B C 1
ATOM 3813 O O . ARG B 1 179 ? -1.016 -32.188 -0.02 1 94.38 179 ARG B O 1
ATOM 3820 N N . TYR B 1 180 ? -0.63 -30 0.186 1 95.69 180 TYR B N 1
ATOM 3821 C CA . TYR B 1 180 ? 0.817 -30.156 0.114 1 95.69 180 TYR B CA 1
ATOM 3822 C C . TYR B 1 180 ? 1.482 -29.703 1.407 1 95.69 180 TYR B C 1
ATOM 3824 O O . TYR B 1 180 ? 2.689 -29.891 1.589 1 95.69 180 TYR B O 1
ATOM 3832 N N . GLY B 1 181 ? 0.754 -29.062 2.293 1 94.25 181 GLY B N 1
ATOM 3833 C CA . GLY B 1 181 ? 1.342 -28.609 3.545 1 94.25 181 GLY B CA 1
ATOM 3834 C C . GLY B 1 181 ? 1.739 -27.141 3.525 1 94.25 181 GLY B C 1
ATOM 3835 O O . GLY B 1 181 ? 1.135 -26.344 2.811 1 94.25 181 GLY B O 1
ATOM 3836 N N . ASN B 1 182 ? 2.727 -26.812 4.352 1 94.25 182 ASN B N 1
ATOM 3837 C CA . ASN B 1 182 ? 2.914 -25.406 4.668 1 94.25 182 ASN B CA 1
ATOM 3838 C C . ASN B 1 182 ? 4.043 -24.781 3.848 1 94.25 182 ASN B C 1
ATOM 3840 O O . ASN B 1 182 ? 4.141 -23.562 3.74 1 94.25 182 ASN B O 1
ATOM 3844 N N . ASP B 1 183 ? 4.941 -25.625 3.332 1 95.75 183 ASP B N 1
ATOM 3845 C CA . ASP B 1 183 ? 6.023 -25.078 2.516 1 95.75 183 ASP B CA 1
ATOM 3846 C C . ASP B 1 183 ? 5.531 -24.75 1.109 1 95.75 183 ASP B C 1
ATOM 3848 O O . ASP B 1 183 ? 5.281 -25.641 0.302 1 95.75 183 ASP B O 1
ATOM 3852 N N . ILE B 1 184 ? 5.492 -23.5 0.841 1 97.44 184 ILE B N 1
ATOM 3853 C CA . ILE B 1 184 ? 4.914 -23 -0.398 1 97.44 184 ILE B CA 1
ATOM 3854 C C . ILE B 1 184 ? 6.016 -22.766 -1.429 1 97.44 184 ILE B C 1
ATOM 3856 O O . ILE B 1 184 ? 7.051 -22.172 -1.121 1 97.44 184 ILE B O 1
ATOM 3860 N N . PRO B 1 185 ? 5.875 -23.312 -2.621 1 98.06 185 PRO B N 1
ATOM 3861 C CA . PRO B 1 185 ? 6.902 -23.078 -3.639 1 98.06 185 PRO B CA 1
ATOM 3862 C C . PRO B 1 185 ? 7.012 -21.609 -4.051 1 98.06 185 PRO B C 1
ATOM 3864 O O . PRO B 1 185 ? 6.066 -20.844 -3.861 1 98.06 185 PRO B O 1
ATOM 3867 N N . ILE B 1 186 ? 8.094 -21.25 -4.652 1 98.31 186 ILE B N 1
ATOM 3868 C CA . ILE B 1 186 ? 8.477 -19.859 -4.848 1 98.31 186 ILE B CA 1
ATOM 3869 C C . ILE B 1 186 ? 7.477 -19.188 -5.785 1 98.31 186 ILE B C 1
ATOM 3871 O O . ILE B 1 186 ? 7.191 -17.984 -5.645 1 98.31 186 ILE B O 1
ATOM 3875 N N . TRP B 1 187 ? 6.914 -19.875 -6.836 1 97.88 187 TRP B N 1
ATOM 3876 C CA . TRP B 1 187 ? 6.027 -19.234 -7.797 1 97.88 187 TRP B CA 1
ATOM 3877 C C . TRP B 1 187 ? 4.676 -18.922 -7.164 1 97.88 187 TRP B C 1
ATOM 3879 O O . TRP B 1 187 ? 3.932 -18.062 -7.664 1 97.88 187 TRP B O 1
ATOM 3889 N N . ILE B 1 188 ? 4.289 -19.578 -6.035 1 97.75 188 ILE B N 1
ATOM 3890 C CA . ILE B 1 188 ? 3.111 -19.203 -5.254 1 97.75 188 ILE B CA 1
ATOM 3891 C C . ILE B 1 188 ? 3.494 -18.156 -4.207 1 97.75 188 ILE B C 1
ATOM 3893 O O . ILE B 1 188 ? 2.764 -17.188 -3.992 1 97.75 188 ILE B O 1
ATOM 3897 N N . ALA B 1 189 ? 4.684 -18.312 -3.596 1 98.25 189 ALA B N 1
ATOM 3898 C CA . ALA B 1 189 ? 5.164 -17.422 -2.535 1 98.25 189 ALA B CA 1
ATOM 3899 C C . ALA B 1 189 ? 5.25 -15.984 -3.02 1 98.25 189 ALA B C 1
ATOM 3901 O O . ALA B 1 189 ? 4.867 -15.062 -2.299 1 98.25 189 ALA B O 1
ATOM 3902 N N . THR B 1 190 ? 5.754 -15.766 -4.258 1 98 190 THR B N 1
ATOM 3903 C CA . THR B 1 190 ? 5.945 -14.414 -4.781 1 98 190 THR B CA 1
ATOM 3904 C C . THR B 1 190 ? 4.605 -13.711 -4.961 1 98 190 THR B C 1
ATOM 3906 O O . THR B 1 190 ? 4.551 -12.484 -5.031 1 98 190 THR B O 1
ATOM 3909 N N . GLU B 1 191 ? 3.488 -14.453 -5.031 1 96.5 191 GLU B N 1
ATOM 3910 C CA . GLU B 1 191 ? 2.162 -13.867 -5.199 1 96.5 191 GLU B CA 1
ATOM 3911 C C . GLU B 1 191 ? 1.623 -13.336 -3.875 1 96.5 191 GLU B C 1
ATOM 3913 O O . GLU B 1 191 ? 0.682 -12.539 -3.857 1 96.5 191 GLU B O 1
ATOM 3918 N N . ILE B 1 192 ? 2.209 -13.781 -2.818 1 95.94 192 ILE B N 1
ATOM 3919 C CA . ILE B 1 192 ? 1.729 -13.422 -1.488 1 95.94 192 ILE B CA 1
ATOM 3920 C C . ILE B 1 192 ? 2.594 -12.297 -0.917 1 95.94 192 ILE B C 1
ATOM 3922 O O . ILE B 1 192 ? 2.115 -11.477 -0.131 1 95.94 192 ILE B O 1
ATOM 3926 N N . LEU B 1 193 ? 3.824 -12.203 -1.37 1 97.56 193 LEU B N 1
ATOM 3927 C CA . LEU B 1 193 ? 4.77 -11.211 -0.861 1 97.56 193 LEU B CA 1
ATOM 3928 C C . LEU B 1 193 ? 4.371 -9.805 -1.292 1 97.56 193 LEU B C 1
ATOM 3930 O O . LEU B 1 193 ? 3.92 -9.602 -2.422 1 97.56 193 LEU B O 1
ATOM 3934 N N . ASP B 1 194 ? 4.516 -8.836 -0.418 1 96.44 194 ASP B N 1
ATOM 3935 C CA . ASP B 1 194 ? 4.438 -7.445 -0.852 1 96.44 194 ASP B CA 1
ATOM 3936 C C . ASP B 1 194 ? 5.723 -7.012 -1.548 1 96.44 194 ASP B C 1
ATOM 3938 O O . ASP B 1 194 ? 6.676 -7.789 -1.648 1 96.44 194 ASP B O 1
ATOM 3942 N N . PHE B 1 195 ? 5.742 -5.852 -2.031 1 97.25 195 PHE B N 1
ATOM 3943 C CA . PHE B 1 195 ? 6.871 -5.402 -2.834 1 97.25 195 PHE B CA 1
ATOM 3944 C C . PHE B 1 195 ? 8.156 -5.395 -2.01 1 97.25 195 PHE B C 1
ATOM 3946 O O . PHE B 1 195 ? 9.227 -5.715 -2.52 1 97.25 195 PHE B O 1
ATOM 3953 N N . GLY B 1 196 ? 8.062 -4.98 -0.74 1 97.06 196 GLY B N 1
ATOM 3954 C CA . GLY B 1 196 ? 9.227 -5.027 0.135 1 97.06 196 GLY B CA 1
ATOM 3955 C C . GLY B 1 196 ? 9.781 -6.426 0.316 1 97.06 196 GLY B C 1
ATOM 3956 O O . GLY B 1 196 ? 11 -6.625 0.291 1 97.06 196 GLY B O 1
ATOM 3957 N N . GLY B 1 197 ? 8.891 -7.375 0.489 1 98.12 197 GLY B N 1
ATOM 3958 C CA . GLY B 1 197 ? 9.297 -8.766 0.591 1 98.12 197 GLY B CA 1
ATOM 3959 C C . GLY B 1 197 ? 9.969 -9.281 -0.666 1 98.12 197 GLY B C 1
ATOM 3960 O O . GLY B 1 197 ? 10.969 -10 -0.591 1 98.12 197 GLY B O 1
ATOM 3961 N N . VAL B 1 198 ? 9.445 -8.891 -1.796 1 98.44 198 VAL B N 1
ATOM 3962 C CA . VAL B 1 198 ? 10.016 -9.297 -3.076 1 98.44 198 VAL B CA 1
ATOM 3963 C C . VAL B 1 198 ? 11.383 -8.656 -3.26 1 98.44 198 VAL B C 1
ATOM 3965 O O . VAL B 1 198 ? 12.328 -9.312 -3.721 1 98.44 198 VAL B O 1
ATOM 3968 N N . SER B 1 199 ? 11.461 -7.406 -2.938 1 97.75 199 SER B N 1
ATOM 3969 C CA . SER B 1 199 ? 12.711 -6.672 -3.02 1 97.75 199 SER B CA 1
ATOM 3970 C C . SER B 1 199 ? 13.805 -7.348 -2.199 1 97.75 199 SER B C 1
ATOM 3972 O O . SER B 1 199 ? 14.914 -7.574 -2.693 1 97.75 199 SER B O 1
ATOM 3974 N N . LYS B 1 200 ? 13.5 -7.746 -0.983 1 98 200 LYS B N 1
ATOM 3975 C CA . LYS B 1 200 ? 14.469 -8.398 -0.105 1 98 200 LYS B CA 1
ATOM 3976 C C . LYS B 1 200 ? 14.836 -9.781 -0.624 1 98 200 LYS B C 1
ATOM 3978 O O . LYS B 1 200 ? 16 -10.188 -0.564 1 98 200 LYS B O 1
ATOM 3983 N N . LEU B 1 201 ? 13.812 -10.492 -1.075 1 98.69 201 LEU B N 1
ATOM 3984 C CA . LEU B 1 201 ? 14.07 -11.812 -1.648 1 98.69 201 LEU B CA 1
ATOM 3985 C C . LEU B 1 201 ? 15.055 -11.711 -2.811 1 98.69 201 LEU B C 1
ATOM 3987 O O . LEU B 1 201 ? 15.992 -12.508 -2.906 1 98.69 201 LEU B O 1
ATOM 3991 N N . PHE B 1 202 ? 14.844 -10.758 -3.701 1 98.62 202 PHE B N 1
ATOM 3992 C CA . PHE B 1 202 ? 15.789 -10.531 -4.793 1 98.62 202 PHE B CA 1
ATOM 3993 C C . PHE B 1 202 ? 17.188 -10.297 -4.254 1 98.62 202 PHE B C 1
ATOM 3995 O O . PHE B 1 202 ? 18.172 -10.852 -4.773 1 98.62 202 PHE B O 1
ATOM 4002 N N . ASP B 1 203 ? 17.234 -9.516 -3.207 1 97.88 203 ASP B N 1
ATOM 4003 C CA . ASP B 1 203 ? 18.516 -9.18 -2.59 1 97.88 203 ASP B CA 1
ATOM 4004 C C . ASP B 1 203 ? 19.203 -10.43 -2.043 1 97.88 203 ASP B C 1
ATOM 4006 O O . ASP B 1 203 ? 20.422 -10.516 -2.02 1 97.88 203 ASP B O 1
ATOM 4010 N N . PHE B 1 204 ? 18.469 -11.391 -1.597 1 98.5 204 PHE B N 1
ATOM 4011 C CA . PHE B 1 204 ? 19 -12.602 -0.981 1 98.5 204 PHE B CA 1
ATOM 4012 C C . PHE B 1 204 ? 19.484 -13.586 -2.043 1 98.5 204 PHE B C 1
ATOM 4014 O O . PHE B 1 204 ? 20.188 -14.547 -1.733 1 98.5 204 PHE B O 1
ATOM 4021 N N . LEU B 1 205 ? 19.031 -13.461 -3.254 1 98.62 205 LEU B N 1
ATOM 4022 C CA . LEU B 1 205 ? 19.375 -14.438 -4.281 1 98.62 205 LEU B CA 1
ATOM 4023 C C . LEU B 1 205 ? 20.875 -14.438 -4.535 1 98.62 205 LEU B C 1
ATOM 4025 O O . LEU B 1 205 ? 21.547 -13.406 -4.379 1 98.62 205 LEU B O 1
ATOM 4029 N N . PRO B 1 206 ? 21.438 -15.602 -4.938 1 97.69 206 PRO B N 1
ATOM 4030 C CA . PRO B 1 206 ? 22.859 -15.633 -5.32 1 97.69 206 PRO B CA 1
ATOM 4031 C C . PRO B 1 206 ? 23.172 -14.711 -6.492 1 97.69 206 PRO B C 1
ATOM 4033 O O . PRO B 1 206 ? 22.312 -14.461 -7.336 1 97.69 206 PRO B O 1
ATOM 4036 N N . LYS B 1 207 ? 24.391 -14.312 -6.516 1 96.56 207 LYS B N 1
ATOM 4037 C CA . LYS B 1 207 ? 24.844 -13.336 -7.5 1 96.56 207 LYS B CA 1
ATOM 4038 C C . LYS B 1 207 ? 24.484 -13.773 -8.922 1 96.56 207 LYS B C 1
ATOM 4040 O O . LYS B 1 207 ? 24.016 -12.969 -9.727 1 96.56 207 LYS B O 1
ATOM 4045 N N . GLN B 1 208 ? 24.688 -14.977 -9.219 1 96.12 208 GLN B N 1
ATOM 4046 C CA . GLN B 1 208 ? 24.438 -15.492 -10.562 1 96.12 208 GLN B CA 1
ATOM 4047 C C . GLN B 1 208 ? 22.953 -15.352 -10.938 1 96.12 208 GLN B C 1
ATOM 4049 O O . GLN B 1 208 ? 22.641 -14.961 -12.062 1 96.12 208 GLN B O 1
ATOM 4054 N N . LEU B 1 209 ? 22.078 -15.664 -10.023 1 97.62 209 LEU B N 1
ATOM 4055 C CA . LEU B 1 209 ? 20.641 -15.547 -10.273 1 97.62 209 LEU B CA 1
ATOM 4056 C C . LEU B 1 209 ? 20.25 -14.078 -10.406 1 97.62 209 LEU B C 1
ATOM 4058 O O . LEU B 1 209 ? 19.438 -13.727 -11.273 1 97.62 209 LEU B O 1
ATOM 4062 N N . LYS B 1 210 ? 20.812 -13.219 -9.547 1 97.69 210 LYS B N 1
ATOM 4063 C CA . LYS B 1 210 ? 20.531 -11.789 -9.648 1 97.69 210 LYS B CA 1
ATOM 4064 C C . LYS B 1 210 ? 20.938 -11.25 -11.023 1 97.69 210 LYS B C 1
ATOM 4066 O O . LYS B 1 210 ? 20.188 -10.492 -11.633 1 97.69 210 LYS B O 1
ATOM 4071 N N . ASN B 1 211 ? 22.062 -11.703 -11.453 1 97.12 211 ASN B N 1
ATOM 4072 C CA . ASN B 1 211 ? 22.547 -11.258 -12.758 1 97.12 211 ASN B CA 1
ATOM 4073 C C . ASN B 1 211 ? 21.656 -11.742 -13.891 1 97.12 211 ASN B C 1
ATOM 4075 O O . ASN B 1 211 ? 21.359 -10.992 -14.828 1 97.12 211 ASN B O 1
ATOM 4079 N N . GLN B 1 212 ? 21.25 -12.953 -13.766 1 96.69 212 GLN B N 1
ATOM 4080 C CA . GLN B 1 212 ? 20.359 -13.508 -14.781 1 96.69 212 GLN B CA 1
ATOM 4081 C C . GLN B 1 212 ? 19.047 -12.734 -14.859 1 96.69 212 GLN B C 1
ATOM 4083 O O . GLN B 1 212 ? 18.578 -12.414 -15.945 1 96.69 212 GLN B O 1
ATOM 4088 N N . ILE B 1 213 ? 18.469 -12.414 -13.758 1 97.19 213 ILE B N 1
ATOM 4089 C CA . ILE B 1 213 ? 17.219 -11.664 -13.703 1 97.19 213 ILE B CA 1
ATOM 4090 C C . ILE B 1 213 ? 17.453 -10.242 -14.203 1 97.19 213 ILE B C 1
ATOM 4092 O O . ILE B 1 213 ? 16.641 -9.703 -14.961 1 97.19 213 ILE B O 1
ATOM 4096 N N . ALA B 1 214 ? 18.562 -9.672 -13.789 1 95.62 214 ALA B N 1
ATOM 4097 C CA . ALA B 1 214 ? 18.922 -8.32 -14.219 1 95.62 214 ALA B CA 1
ATOM 4098 C C . ALA B 1 214 ? 18.984 -8.234 -15.742 1 95.62 214 ALA B C 1
ATOM 4100 O O . ALA B 1 214 ? 18.547 -7.238 -16.328 1 95.62 214 ALA B O 1
ATOM 4101 N N . LEU B 1 215 ? 19.469 -9.258 -16.391 1 93.94 215 LEU B N 1
ATOM 4102 C CA . LEU B 1 215 ? 19.578 -9.297 -17.844 1 93.94 215 LEU B CA 1
ATOM 4103 C C . LEU B 1 215 ? 18.203 -9.195 -18.5 1 93.94 215 LEU B C 1
ATOM 4105 O O . LEU B 1 215 ? 18.062 -8.586 -19.562 1 93.94 215 LEU B O 1
ATOM 4109 N N . SER B 1 216 ? 17.219 -9.75 -17.844 1 90.62 216 SER B N 1
ATOM 4110 C CA . SER B 1 216 ? 15.867 -9.695 -18.375 1 90.62 216 SER B CA 1
ATOM 4111 C C . SER B 1 216 ? 15.32 -8.273 -18.344 1 90.62 216 SER B C 1
ATOM 4113 O O . SER B 1 216 ? 14.352 -7.961 -19.031 1 90.62 216 SER B O 1
ATOM 4115 N N . PHE B 1 217 ? 15.93 -7.434 -17.562 1 90.62 217 PHE B N 1
ATOM 4116 C CA . PHE B 1 217 ? 15.523 -6.035 -17.469 1 90.62 217 PHE B CA 1
ATOM 4117 C C . PHE B 1 217 ? 16.5 -5.137 -18.219 1 90.62 217 PHE B C 1
ATOM 4119 O O . PHE B 1 217 ? 16.453 -3.912 -18.094 1 90.62 217 PHE B O 1
ATOM 4126 N N . GLY B 1 218 ? 17.391 -5.727 -18.906 1 87.94 218 GLY B N 1
ATOM 4127 C CA . GLY B 1 218 ? 18.344 -4.969 -19.719 1 87.94 218 GLY B CA 1
ATOM 4128 C C . GLY B 1 218 ? 19.531 -4.461 -18.922 1 87.94 218 GLY B C 1
ATOM 4129 O O . GLY B 1 218 ? 20.219 -3.529 -19.359 1 87.94 218 GLY B O 1
ATOM 4130 N N . ALA B 1 219 ? 19.781 -4.977 -17.781 1 88.06 219 ALA B N 1
ATOM 4131 C CA . ALA B 1 219 ? 20.922 -4.629 -16.953 1 88.06 219 ALA B CA 1
ATOM 4132 C C . ALA B 1 219 ? 21.859 -5.82 -16.797 1 88.06 219 ALA B C 1
ATOM 4134 O O . ALA B 1 219 ? 21.438 -6.973 -16.875 1 88.06 219 ALA B O 1
ATOM 4135 N N . LYS B 1 220 ? 23.109 -5.559 -16.578 1 85.81 220 LYS B N 1
ATOM 4136 C CA . LYS B 1 220 ? 24.078 -6.648 -16.516 1 85.81 220 LYS B CA 1
ATOM 4137 C C . LYS B 1 220 ? 24.391 -7.008 -15.062 1 85.81 220 LYS B C 1
ATOM 4139 O O . LYS B 1 220 ? 24.703 -8.164 -14.758 1 85.81 220 LYS B O 1
ATOM 4144 N N . GLU B 1 221 ? 24.328 -6.062 -14.219 1 91.06 221 GLU B N 1
ATOM 4145 C CA . GLU B 1 221 ? 24.734 -6.312 -12.836 1 91.06 221 GLU B CA 1
ATOM 4146 C C . GLU B 1 221 ? 23.531 -6.371 -11.906 1 91.06 221 GLU B C 1
ATOM 4148 O O . GLU B 1 221 ? 22.859 -5.359 -11.688 1 91.06 221 GLU B O 1
ATOM 4153 N N . GLY B 1 222 ? 23.359 -7.512 -11.312 1 93.62 222 GLY B N 1
ATOM 4154 C CA . GLY B 1 222 ? 22.25 -7.734 -10.398 1 93.62 222 GLY B CA 1
ATOM 4155 C C . GLY B 1 222 ? 22.297 -6.832 -9.18 1 93.62 222 GLY B C 1
ATOM 4156 O O . GLY B 1 222 ? 21.25 -6.434 -8.656 1 93.62 222 GLY B O 1
ATOM 4157 N N . THR B 1 223 ? 23.484 -6.488 -8.719 1 90.38 223 THR B N 1
ATOM 4158 C CA . THR B 1 223 ? 23.656 -5.656 -7.535 1 90.38 223 THR B CA 1
ATOM 4159 C C . THR B 1 223 ? 23.125 -4.25 -7.789 1 90.38 223 THR B C 1
ATOM 4161 O O . THR B 1 223 ? 22.516 -3.639 -6.902 1 90.38 223 THR B O 1
ATOM 4164 N N . VAL B 1 224 ? 23.344 -3.783 -8.969 1 89.94 224 VAL B N 1
ATOM 4165 C CA . VAL B 1 224 ? 22.844 -2.469 -9.352 1 89.94 224 VAL B CA 1
ATOM 4166 C C . VAL B 1 224 ? 21.312 -2.494 -9.391 1 89.94 224 VAL B C 1
ATOM 4168 O O . VAL B 1 224 ? 20.656 -1.592 -8.859 1 89.94 224 VAL B O 1
ATOM 4171 N N . VAL B 1 225 ? 20.781 -3.539 -9.961 1 94.12 225 VAL B N 1
ATOM 4172 C CA . VAL B 1 225 ? 19.344 -3.688 -10.062 1 94.12 225 VAL B CA 1
ATOM 4173 C C . VAL B 1 225 ? 18.719 -3.789 -8.672 1 94.12 225 VAL B C 1
ATOM 4175 O O . VAL B 1 225 ? 17.656 -3.236 -8.414 1 94.12 225 VAL B O 1
ATOM 4178 N N . ALA B 1 226 ? 19.422 -4.473 -7.789 1 94.62 226 ALA B N 1
ATOM 4179 C CA . ALA B 1 226 ? 18.953 -4.551 -6.406 1 94.62 226 ALA B CA 1
ATOM 4180 C C . ALA B 1 226 ? 18.812 -3.162 -5.793 1 94.62 226 ALA B C 1
ATOM 4182 O O . ALA B 1 226 ? 17.859 -2.895 -5.059 1 94.62 226 ALA B O 1
ATOM 4183 N N . GLY B 1 227 ? 19.781 -2.312 -6.074 1 92.06 227 GLY B N 1
ATOM 4184 C CA . GLY B 1 227 ? 19.703 -0.935 -5.617 1 92.06 227 GLY B CA 1
ATOM 4185 C C . GLY B 1 227 ? 18.516 -0.184 -6.18 1 92.06 227 GLY B C 1
ATOM 4186 O O . GLY B 1 227 ? 17.828 0.541 -5.457 1 92.06 227 GLY B O 1
ATOM 4187 N N . TRP B 1 228 ? 18.219 -0.378 -7.508 1 93.62 228 TRP B N 1
ATOM 4188 C CA . TRP B 1 228 ? 17.062 0.239 -8.133 1 93.62 228 TRP B CA 1
ATOM 4189 C C . TRP B 1 228 ? 15.773 -0.233 -7.473 1 93.62 228 TRP B C 1
ATOM 4191 O O . TRP B 1 228 ? 14.883 0.572 -7.184 1 93.62 228 TRP B O 1
ATOM 4201 N N . ILE B 1 229 ? 15.688 -1.522 -7.23 1 96.44 229 ILE B N 1
ATOM 4202 C CA . ILE B 1 229 ? 14.484 -2.127 -6.68 1 96.44 229 ILE B CA 1
ATOM 4203 C C . ILE B 1 229 ? 14.211 -1.565 -5.285 1 96.44 229 ILE B C 1
ATOM 4205 O O . ILE B 1 229 ? 13.062 -1.29 -4.934 1 96.44 229 ILE B O 1
ATOM 4209 N N . ARG B 1 230 ? 15.25 -1.397 -4.527 1 95.12 230 ARG B N 1
ATOM 4210 C CA . ARG B 1 230 ? 15.094 -0.795 -3.209 1 95.12 230 ARG B CA 1
ATOM 4211 C C . ARG B 1 230 ? 14.523 0.616 -3.314 1 95.12 230 ARG B C 1
ATOM 4213 O O . ARG B 1 230 ? 13.641 0.995 -2.541 1 95.12 230 ARG B O 1
ATOM 4220 N N . ASN B 1 231 ? 15.016 1.352 -4.227 1 93.44 231 ASN B N 1
ATOM 4221 C CA . ASN B 1 231 ? 14.508 2.699 -4.457 1 93.44 231 ASN B CA 1
ATOM 4222 C C . ASN B 1 231 ? 13.062 2.68 -4.941 1 93.44 231 ASN B C 1
ATOM 4224 O O . ASN B 1 231 ? 12.25 3.51 -4.523 1 93.44 231 ASN B O 1
ATOM 4228 N N . PHE B 1 232 ? 12.773 1.744 -5.855 1 96.44 232 PHE B N 1
ATOM 4229 C CA . PHE B 1 232 ? 11.406 1.589 -6.332 1 96.44 232 PHE B CA 1
ATOM 4230 C C . PHE B 1 232 ? 10.453 1.307 -5.176 1 96.44 232 PHE B C 1
ATOM 4232 O O . PHE B 1 232 ? 9.352 1.854 -5.121 1 96.44 232 PHE B O 1
ATOM 4239 N N . ASN B 1 233 ? 10.914 0.432 -4.281 1 96.25 233 ASN B N 1
ATOM 4240 C CA . ASN B 1 233 ? 10.094 0.124 -3.115 1 96.25 233 ASN B CA 1
ATOM 4241 C C . ASN B 1 233 ? 9.797 1.375 -2.291 1 96.25 233 ASN B C 1
ATOM 4243 O O . ASN B 1 233 ? 8.664 1.584 -1.857 1 96.25 233 ASN B O 1
ATOM 4247 N N . TYR B 1 234 ? 10.789 2.209 -2.137 1 94.06 234 TYR B N 1
ATOM 4248 C CA . TYR B 1 234 ? 10.633 3.451 -1.389 1 94.06 234 TYR B CA 1
ATOM 4249 C C . TYR B 1 234 ? 9.625 4.375 -2.074 1 94.06 234 TYR B C 1
ATOM 4251 O O . TYR B 1 234 ? 8.688 4.863 -1.439 1 94.06 234 TYR B O 1
ATOM 4259 N N . ILE B 1 235 ? 9.797 4.578 -3.354 1 95.69 235 ILE B N 1
ATOM 4260 C CA . ILE B 1 235 ? 8.93 5.473 -4.117 1 95.69 235 ILE B CA 1
ATOM 4261 C C . ILE B 1 235 ? 7.504 4.938 -4.117 1 95.69 235 ILE B C 1
ATOM 4263 O O . ILE B 1 235 ? 6.547 5.699 -3.98 1 95.69 235 ILE B O 1
ATOM 4267 N N . ARG B 1 236 ? 7.414 3.66 -4.258 1 96.5 236 ARG B N 1
ATOM 4268 C CA . ARG B 1 236 ? 6.105 3.02 -4.242 1 96.5 236 ARG B CA 1
ATOM 4269 C C . ARG B 1 236 ? 5.383 3.277 -2.924 1 96.5 236 ARG B C 1
ATOM 4271 O O . ARG B 1 236 ? 4.199 3.615 -2.914 1 96.5 236 ARG B O 1
ATOM 4278 N N . ASN B 1 237 ? 6.074 3.117 -1.859 1 94.5 237 ASN B N 1
ATOM 4279 C CA . ASN B 1 237 ? 5.488 3.326 -0.54 1 94.5 237 ASN B CA 1
ATOM 4280 C C . ASN B 1 237 ? 5.094 4.785 -0.327 1 94.5 237 ASN B C 1
ATOM 4282 O O . ASN B 1 237 ? 4.008 5.07 0.176 1 94.5 237 ASN B O 1
ATOM 4286 N N . VAL B 1 238 ? 5.992 5.691 -0.722 1 94.81 238 VAL B N 1
ATOM 4287 C CA . VAL B 1 238 ? 5.711 7.121 -0.616 1 94.81 238 VAL B CA 1
ATOM 4288 C C . VAL B 1 238 ? 4.445 7.457 -1.4 1 94.81 238 VAL B C 1
ATOM 4290 O O . VAL B 1 238 ? 3.562 8.156 -0.898 1 94.81 238 VAL B O 1
ATOM 4293 N N . SER B 1 239 ? 4.34 6.895 -2.588 1 96.69 239 SER B N 1
ATOM 4294 C CA . SER B 1 239 ? 3.221 7.176 -3.479 1 96.69 239 SER B CA 1
ATOM 4295 C C . SER B 1 239 ? 1.931 6.547 -2.959 1 96.69 239 SER B C 1
ATOM 4297 O O . SER B 1 239 ? 0.875 7.184 -2.975 1 96.69 239 SER B O 1
ATOM 4299 N N . ALA B 1 240 ? 2.051 5.332 -2.479 1 96.38 240 ALA B N 1
ATOM 4300 C CA . ALA B 1 240 ? 0.883 4.586 -2.016 1 96.38 240 ALA B CA 1
ATOM 4301 C C . ALA B 1 240 ? 0.296 5.215 -0.754 1 96.38 240 ALA B C 1
ATOM 4303 O O . ALA B 1 240 ? -0.911 5.133 -0.517 1 96.38 240 ALA B O 1
ATOM 4304 N N . HIS B 1 241 ? 1.067 5.824 0.017 1 95.19 241 HIS B N 1
ATOM 4305 C CA . HIS B 1 241 ? 0.618 6.449 1.256 1 95.19 241 HIS B CA 1
ATOM 4306 C C . HIS B 1 241 ? 0.34 7.934 1.056 1 95.19 241 HIS B C 1
ATOM 4308 O O . HIS B 1 241 ? 0.021 8.648 2.012 1 95.19 241 HIS B O 1
ATOM 4314 N N . HIS B 1 242 ? 0.497 8.445 -0.125 1 96.19 242 HIS B N 1
ATOM 4315 C CA . HIS B 1 242 ? 0.131 9.797 -0.553 1 96.19 242 HIS B CA 1
ATOM 4316 C C . HIS B 1 242 ? 1.062 10.836 0.055 1 96.19 242 HIS B C 1
ATOM 4318 O O . HIS B 1 242 ? 0.653 11.977 0.29 1 96.19 242 HIS B O 1
ATOM 4324 N N . SER B 1 243 ? 2.23 10.445 0.442 1 94.62 243 SER B N 1
ATOM 4325 C CA . SER B 1 243 ? 3.227 11.406 0.907 1 94.62 243 SER B CA 1
ATOM 4326 C C . SER B 1 243 ? 3.771 12.242 -0.248 1 94.62 243 SER B C 1
ATOM 4328 O O . SER B 1 243 ? 3.764 11.797 -1.398 1 94.62 243 SER B O 1
ATOM 4330 N N . ARG B 1 244 ? 4.203 13.422 0.059 1 93.56 244 ARG B N 1
ATOM 4331 C CA . ARG B 1 244 ? 4.758 14.328 -0.948 1 93.56 244 ARG B CA 1
ATOM 4332 C C . ARG B 1 244 ? 5.977 13.703 -1.622 1 93.56 244 ARG B C 1
ATOM 4334 O O . ARG B 1 244 ? 6.953 13.359 -0.952 1 93.56 244 ARG B O 1
ATOM 4341 N N . LEU B 1 245 ? 5.859 13.562 -2.898 1 93.19 245 LEU B N 1
ATOM 4342 C CA . LEU B 1 245 ? 6.957 13.031 -3.703 1 93.19 245 LEU B CA 1
ATOM 4343 C C . LEU B 1 245 ? 7.727 14.156 -4.383 1 93.19 245 LEU B C 1
ATOM 4345 O O . LEU B 1 245 ? 8.953 14.086 -4.516 1 93.19 245 LEU B O 1
ATOM 4349 N N . TRP B 1 246 ? 6.953 15.133 -4.699 1 85.5 246 TRP B N 1
ATOM 4350 C CA . TRP B 1 246 ? 7.535 16.312 -5.324 1 85.5 246 TRP B CA 1
ATOM 4351 C C . TRP B 1 246 ? 8.555 16.969 -4.402 1 85.5 246 TRP B C 1
ATOM 4353 O O . TRP B 1 246 ? 8.305 17.125 -3.203 1 85.5 246 TRP B O 1
ATOM 4363 N N . ASN B 1 247 ? 9.805 17.344 -5 1 76.44 247 ASN B N 1
ATOM 4364 C CA . ASN B 1 247 ? 10.852 18.047 -4.262 1 76.44 247 ASN B CA 1
ATOM 4365 C C . ASN B 1 247 ? 11.367 17.203 -3.096 1 76.44 247 ASN B C 1
ATOM 4367 O O . ASN B 1 247 ? 11.727 17.75 -2.049 1 76.44 247 ASN B O 1
ATOM 4371 N N . ARG B 1 248 ? 11.117 15.898 -3.125 1 80.31 248 ARG B N 1
ATOM 4372 C CA . ARG B 1 248 ? 11.68 14.977 -2.137 1 80.31 248 ARG B CA 1
ATOM 4373 C C . ARG B 1 248 ? 13.07 14.523 -2.545 1 80.31 248 ARG B C 1
ATOM 4375 O O . ARG B 1 248 ? 13.328 14.258 -3.721 1 80.31 248 ARG B O 1
ATOM 4382 N N . LEU B 1 249 ? 14.031 14.836 -1.67 1 60.88 249 LEU B N 1
ATOM 4383 C CA . LEU B 1 249 ? 15.367 14.305 -1.932 1 60.88 249 LEU B CA 1
ATOM 4384 C C . LEU B 1 249 ? 15.375 12.781 -1.801 1 60.88 249 LEU B C 1
ATOM 4386 O O . LEU B 1 249 ? 15.055 12.242 -0.737 1 60.88 249 LEU B O 1
ATOM 4390 N N . VAL B 1 250 ? 15.227 12.102 -2.867 1 56.12 250 VAL B N 1
ATOM 4391 C CA . VAL B 1 250 ? 15.281 10.641 -2.797 1 56.12 250 VAL B CA 1
ATOM 4392 C C . VAL B 1 250 ? 16.719 10.195 -2.512 1 56.12 250 VAL B C 1
ATOM 4394 O O . VAL B 1 250 ? 17.625 10.477 -3.293 1 56.12 250 VAL B O 1
ATOM 4397 N N . ILE B 1 251 ? 17.109 10.172 -1.273 1 47.22 251 ILE B N 1
ATOM 4398 C CA . ILE B 1 251 ? 18.453 9.852 -0.802 1 47.22 251 ILE B CA 1
ATOM 4399 C C . ILE B 1 251 ? 18.953 8.57 -1.465 1 47.22 251 ILE B C 1
ATOM 4401 O O . ILE B 1 251 ? 20.141 8.289 -1.473 1 47.22 251 ILE B O 1
ATOM 4405 N N . THR B 1 252 ? 18.141 7.57 -1.665 1 46.41 252 THR B N 1
ATOM 4406 C CA . THR B 1 252 ? 18.922 6.406 -2.076 1 46.41 252 THR B CA 1
ATOM 4407 C C . THR B 1 252 ? 19.656 6.684 -3.387 1 46.41 252 THR B C 1
ATOM 4409 O O . THR B 1 252 ? 19.031 7.051 -4.387 1 46.41 252 THR B O 1
ATOM 4412 N N . ARG B 1 253 ? 20.891 7.199 -3.285 1 42.97 253 ARG B N 1
ATOM 4413 C CA . ARG B 1 253 ? 21.828 7.387 -4.391 1 42.97 253 ARG B CA 1
ATOM 4414 C C . ARG B 1 253 ? 21.609 6.332 -5.473 1 42.97 253 ARG B C 1
ATOM 4416 O O . ARG B 1 253 ? 21.781 5.137 -5.219 1 42.97 253 ARG B O 1
ATOM 4423 N N . ILE B 1 254 ? 20.656 6.527 -6.25 1 44.97 254 ILE B N 1
ATOM 4424 C CA . ILE B 1 254 ? 20.625 5.637 -7.402 1 44.97 254 ILE B CA 1
ATOM 4425 C C . ILE B 1 254 ? 21.984 5.625 -8.094 1 44.97 254 ILE B C 1
ATOM 4427 O O . ILE B 1 254 ? 22.484 6.672 -8.508 1 44.97 254 ILE B O 1
ATOM 4431 N N . GLN B 1 255 ? 22.844 4.859 -7.695 1 42.69 255 GLN B N 1
ATOM 4432 C CA . GLN B 1 255 ? 24.078 4.766 -8.484 1 42.69 255 GLN B CA 1
ATOM 4433 C C . GLN B 1 255 ? 23.766 4.758 -9.977 1 42.69 255 GLN B C 1
ATOM 4435 O O . GLN B 1 255 ? 22.984 3.928 -10.453 1 42.69 255 GLN B O 1
ATOM 4440 N N . ALA B 1 256 ? 23.906 5.895 -10.5 1 44.66 256 ALA B N 1
ATOM 4441 C CA . ALA B 1 256 ? 23.844 5.914 -11.961 1 44.66 256 ALA B CA 1
ATOM 4442 C C . ALA B 1 256 ? 24.594 4.727 -12.562 1 44.66 256 ALA B C 1
ATOM 4444 O O . ALA B 1 256 ? 25.688 4.391 -12.109 1 44.66 256 ALA B O 1
ATOM 4445 N N . PRO B 1 257 ? 23.875 3.861 -13.227 1 42.97 257 PRO B N 1
ATOM 4446 C CA . PRO B 1 257 ? 24.641 2.756 -13.812 1 42.97 257 PRO B CA 1
ATOM 4447 C C . PRO B 1 257 ? 25.797 3.236 -14.695 1 42.97 257 PRO B C 1
ATOM 4449 O O . PRO B 1 257 ? 25.734 4.336 -15.25 1 42.97 257 PRO B O 1
ATOM 4452 N N . ASN B 1 258 ? 26.906 2.736 -14.406 1 41.38 258 ASN B N 1
ATOM 4453 C CA . ASN B 1 258 ? 27.953 2.896 -15.422 1 41.38 258 ASN B CA 1
ATOM 4454 C C . ASN B 1 258 ? 27.422 2.545 -16.812 1 41.38 258 ASN B C 1
ATOM 4456 O O . ASN B 1 258 ? 26.688 1.571 -16.969 1 41.38 258 ASN B O 1
ATOM 4460 N N . ARG B 1 259 ? 27.469 3.51 -17.672 1 44.97 259 ARG B N 1
ATOM 4461 C CA . ARG B 1 259 ? 27.078 3.32 -19.062 1 44.97 259 ARG B CA 1
ATOM 4462 C C . ARG B 1 259 ? 27.422 1.917 -19.547 1 44.97 259 ARG B C 1
ATOM 4464 O O . ARG B 1 259 ? 26.734 1.353 -20.375 1 44.97 259 ARG B O 1
ATOM 4471 N N . ASN B 1 260 ? 28.438 1.435 -19.109 1 46.44 260 ASN B N 1
ATOM 4472 C CA . ASN B 1 260 ? 28.969 0.192 -19.672 1 46.44 260 ASN B CA 1
ATOM 4473 C C . ASN B 1 260 ? 28.172 -1.018 -19.188 1 46.44 260 ASN B C 1
ATOM 4475 O O . ASN B 1 260 ? 28.328 -2.121 -19.719 1 46.44 260 ASN B O 1
ATOM 4479 N N . VAL B 1 261 ? 27.281 -0.794 -18.297 1 46.34 261 VAL B N 1
ATOM 4480 C CA . VAL B 1 261 ? 26.672 -1.977 -17.703 1 46.34 261 VAL B CA 1
ATOM 4481 C C . VAL B 1 261 ? 25.172 -2.002 -18 1 46.34 261 VAL B C 1
ATOM 4483 O O . VAL B 1 261 ? 24.438 -2.826 -17.469 1 46.34 261 VAL B O 1
ATOM 4486 N N . VAL B 1 262 ? 24.719 -1.002 -18.703 1 51 262 VAL B N 1
ATOM 4487 C CA . VAL B 1 262 ? 23.297 -0.944 -19.016 1 51 262 VAL B CA 1
ATOM 4488 C C . VAL B 1 262 ? 23.094 -0.919 -20.531 1 51 262 VAL B C 1
ATOM 4490 O O . VAL B 1 262 ? 23.984 -0.497 -21.281 1 51 262 VAL B O 1
ATOM 4493 N N . ASP B 1 263 ? 22.047 -1.502 -21.031 1 51.59 263 ASP B N 1
ATOM 4494 C CA . ASP B 1 263 ? 21.688 -1.42 -22.438 1 51.59 263 ASP B CA 1
ATOM 4495 C C . ASP B 1 263 ? 21.484 0.031 -22.875 1 51.59 263 ASP B C 1
ATOM 4497 O O . ASP B 1 263 ? 21.016 0.86 -22.094 1 51.59 263 ASP B O 1
ATOM 4501 N N . PRO B 1 264 ? 21.969 0.301 -23.969 1 51.38 264 PRO B N 1
ATOM 4502 C CA . PRO B 1 264 ? 21.906 1.651 -24.531 1 51.38 264 PRO B CA 1
ATOM 4503 C C . PRO B 1 264 ? 20.516 2.285 -24.391 1 51.38 264 PRO B C 1
ATOM 4505 O O . PRO B 1 264 ? 20.406 3.512 -24.328 1 51.38 264 PRO B O 1
ATOM 4508 N N . SER B 1 265 ? 19.469 1.515 -24.359 1 50.12 265 SER B N 1
ATOM 4509 C CA . SER B 1 265 ? 18.125 2.064 -24.328 1 50.12 265 SER B CA 1
ATOM 4510 C C . SER B 1 265 ? 17.828 2.758 -23 1 50.12 265 SER B C 1
ATOM 4512 O O . SER B 1 265 ? 16.891 3.562 -22.922 1 50.12 265 SER B O 1
ATOM 4514 N N . ILE B 1 266 ? 18.703 2.502 -22.172 1 49.78 266 ILE B N 1
ATOM 4515 C CA . ILE B 1 266 ? 18.469 3.127 -20.875 1 49.78 266 ILE B CA 1
ATOM 4516 C C . ILE B 1 266 ? 19.625 4.055 -20.531 1 49.78 266 ILE B C 1
ATOM 4518 O O . ILE B 1 266 ? 19.812 4.426 -19.375 1 49.78 266 ILE B O 1
ATOM 4522 N N . PHE B 1 267 ? 20.375 4.484 -21.422 1 47.72 267 PHE B N 1
ATOM 4523 C CA . PHE B 1 267 ? 21.531 5.359 -21.266 1 47.72 267 PHE B CA 1
ATOM 4524 C C . PHE B 1 267 ? 21.125 6.664 -20.578 1 47.72 267 PHE B C 1
ATOM 4526 O O . PHE B 1 267 ? 21.938 7.285 -19.891 1 47.72 267 PHE B O 1
ATOM 4533 N N . HIS B 1 268 ? 20.031 7.016 -20.781 1 49.06 268 HIS B N 1
ATOM 4534 C CA . HIS B 1 268 ? 19.625 8.312 -20.25 1 49.06 268 HIS B CA 1
ATOM 4535 C C . HIS B 1 268 ? 19.625 8.289 -18.719 1 49.06 268 HIS B C 1
ATOM 4537 O O . HIS B 1 268 ? 19.734 9.336 -18.078 1 49.06 268 HIS B O 1
ATOM 4543 N N . LEU B 1 269 ? 19.531 7.234 -18.234 1 50.59 269 LEU B N 1
ATOM 4544 C CA . LEU B 1 269 ? 19.547 7.109 -16.781 1 50.59 269 LEU B CA 1
ATOM 4545 C C . LEU B 1 269 ? 20.969 7.273 -16.234 1 50.59 269 LEU B C 1
ATOM 4547 O O . LEU B 1 269 ? 21.156 7.613 -15.07 1 50.59 269 LEU B O 1
ATOM 4551 N N . ALA B 1 270 ? 21.859 7.008 -17.062 1 46.97 270 ALA B N 1
ATOM 4552 C CA . ALA B 1 270 ? 23.266 7.137 -16.672 1 46.97 270 ALA B CA 1
ATOM 4553 C C . ALA B 1 270 ? 23.672 8.602 -16.562 1 46.97 270 ALA B C 1
ATOM 4555 O O . ALA B 1 270 ? 24.625 8.938 -15.867 1 46.97 270 ALA B O 1
ATOM 4556 N N . ASP B 1 271 ? 23.062 9.438 -17.266 1 45.41 271 ASP B N 1
ATOM 4557 C CA . ASP B 1 271 ? 23.484 10.828 -17.359 1 45.41 271 ASP B CA 1
ATOM 4558 C C . ASP B 1 271 ? 22.844 11.664 -16.25 1 45.41 271 ASP B C 1
ATOM 4560 O O . ASP B 1 271 ? 23.062 12.883 -16.172 1 45.41 271 ASP B O 1
ATOM 4564 N N . VAL B 1 272 ? 22.031 11.078 -15.516 1 47.66 272 VAL B N 1
ATOM 4565 C CA . VAL B 1 272 ? 21.375 11.93 -14.539 1 47.66 272 VAL B CA 1
ATOM 4566 C C . VAL B 1 272 ? 22.312 12.164 -13.344 1 47.66 272 VAL B C 1
ATOM 4568 O O . VAL B 1 272 ? 22.734 11.211 -12.695 1 47.66 272 VAL B O 1
ATOM 4571 N N . LYS B 1 273 ? 23.016 13.195 -13.383 1 41.34 273 LYS B N 1
ATOM 4572 C CA . LYS B 1 273 ? 23.812 13.695 -12.266 1 41.34 273 LYS B CA 1
ATOM 4573 C C . L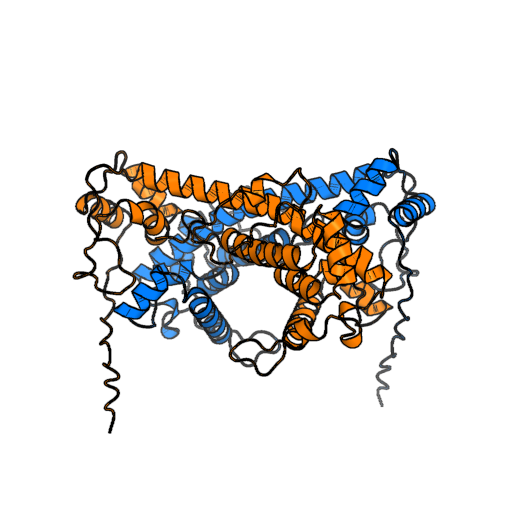YS B 1 273 ? 22.953 13.875 -11.016 1 41.34 273 LYS B C 1
ATOM 4575 O O . LYS B 1 273 ? 21.906 14.516 -11.07 1 41.34 273 LYS B O 1
ATOM 4580 N N . ASN B 1 274 ? 22.953 12.953 -10.148 1 42.44 274 ASN B N 1
ATOM 4581 C CA . ASN B 1 274 ? 22.344 13.164 -8.844 1 42.44 274 ASN B CA 1
ATOM 4582 C C . ASN B 1 274 ? 22.844 14.453 -8.195 1 42.44 274 ASN B C 1
ATOM 4584 O O . ASN B 1 274 ? 24.031 14.594 -7.914 1 42.44 274 ASN B O 1
ATOM 4588 N N . ARG B 1 275 ? 22.531 15.555 -8.484 1 34.69 275 ARG B N 1
ATOM 4589 C CA . ARG B 1 275 ? 22.969 16.75 -7.77 1 34.69 275 ARG B CA 1
ATOM 4590 C C . ARG B 1 275 ? 22.719 16.609 -6.27 1 34.69 275 ARG B C 1
ATOM 4592 O O . ARG B 1 275 ? 21.609 16.312 -5.848 1 34.69 275 ARG B O 1
ATOM 4599 N N . LYS B 1 276 ? 23.688 16.312 -5.473 1 37.28 276 LYS B N 1
ATOM 4600 C CA . LYS B 1 276 ? 23.75 16.594 -4.039 1 37.28 276 LYS B CA 1
ATOM 4601 C C . LYS B 1 276 ? 23.25 18 -3.736 1 37.28 276 LYS B C 1
ATOM 4603 O O . LYS B 1 276 ? 23.594 18.938 -4.453 1 37.28 276 LYS B O 1
ATOM 4608 N N . SER B 1 277 ? 22.031 18.125 -3.207 1 29.02 277 SER B N 1
ATOM 4609 C CA . SER B 1 277 ? 21.688 19.469 -2.771 1 29.02 277 SER B CA 1
ATOM 4610 C C . SER B 1 277 ? 22.891 20.203 -2.219 1 29.02 277 SER B C 1
ATOM 4612 O O . SER B 1 277 ? 23.656 19.656 -1.419 1 29.02 277 SER B O 1
ATOM 4614 N N . PRO B 1 278 ? 23.203 21.25 -2.857 1 28.23 278 PRO B N 1
ATOM 4615 C CA . PRO B 1 278 ? 24.281 22 -2.203 1 28.23 278 PRO B CA 1
ATOM 4616 C C . PRO B 1 278 ? 23.984 22.281 -0.731 1 28.23 278 PRO B C 1
ATOM 4618 O O . PRO B 1 278 ? 22.828 22.359 -0.329 1 28.23 278 PRO B O 1
#

Radius of gyration: 26.53 Å; Cα contacts (8 Å, |Δi|>4): 649; chains: 2; bounding box: 68×81×66 Å

Solvent-accessible surface area (backbone atoms only — not comparable to full-atom values): 30775 Å² total; per-residue (Å²): 134,83,76,75,74,70,69,73,76,79,52,42,82,84,75,82,74,77,66,53,57,66,52,48,53,50,49,43,42,74,31,38,37,39,66,92,48,64,67,58,50,36,51,47,38,60,44,54,17,61,64,64,49,44,68,49,42,46,83,46,25,34,77,37,55,80,90,72,36,88,39,100,56,40,60,47,46,85,39,33,38,89,80,46,42,51,66,55,22,52,48,49,46,51,50,37,52,50,49,32,51,53,48,47,54,55,49,51,55,49,49,40,27,49,38,26,41,48,23,51,60,48,24,62,77,33,46,47,44,92,77,34,68,89,71,34,25,61,68,54,31,58,37,58,54,89,95,49,94,49,30,43,42,57,52,47,50,55,52,49,52,50,42,51,59,70,42,49,80,40,53,73,48,41,30,43,36,66,45,41,35,84,81,62,40,34,60,61,44,49,71,60,42,46,66,65,52,48,44,51,52,54,52,26,40,31,68,69,58,29,22,55,51,21,45,78,72,47,26,56,48,21,70,59,48,45,52,49,43,51,45,48,45,50,53,44,51,38,35,74,63,67,46,81,62,65,95,50,82,72,68,72,72,67,71,47,53,56,65,90,45,40,43,75,91,52,43,71,55,37,67,53,73,77,73,70,79,126,134,82,75,74,74,72,69,72,75,78,50,43,82,81,75,82,74,77,66,52,56,67,52,48,51,50,50,43,42,74,31,37,36,40,66,93,47,63,69,59,51,38,52,46,37,58,45,54,19,62,65,64,49,42,69,47,41,48,82,45,24,32,77,37,56,79,89,70,37,89,41,102,56,40,58,49,46,85,40,33,37,88,79,46,42,50,66,55,23,53,47,49,47,51,50,36,52,50,51,33,51,53,48,47,55,54,48,51,54,49,50,40,28,49,38,25,42,48,23,52,59,48,23,62,77,32,46,48,43,92,77,33,67,88,71,33,24,61,69,53,30,58,36,57,54,90,94,49,94,50,29,43,42,58,52,48,49,53,53,49,52,51,42,51,59,70,42,49,80,39,52,71,50,42,31,44,35,65,43,42,35,83,82,62,39,35,59,59,45,49,71,61,44,48,66,63,53,49,44,51,51,55,53,25,40,31,68,69,59,28,22,56,51,22,45,77,72,47,27,57,48,23,70,59,47,47,53,51,43,51,48,48,45,50,53,44,50,38,36,74,65,68,46,81,62,64,96,49,81,73,69,70,72,68,72,47,52,57,68,88,45,41,44,74,92,53,43,71,56,37,68,53,74,78,74,70,78,126

Secondary structure (DSSP, 8-state):
----------PPPP-PPP--HHHHHHHHHHTT-B-S-HHHHHHHHHHH-HHHHHHHHGGGEEEPPGGG-SSTT--EEEEEPTT-BHHHHHHHHHHHHHHHHHHHHHHHHHHHHHHHHHHHHHHHH-TTGGG-GGGS-HHHHH---TT-SS-HHHHHHHHHHHHHHHGGGSHHHHHHHHHH-S---HHHHHHHS-HHHHHHHHHHS-HHHHHHHHHHTTBS-HHHHHHHHHHHHHHHHHHHTT---TT----S------GGGB-GGGGGGTT-------/----------PPPP-PPP--HHHHHHHHHHTT-B-S-HHHHHHHHHHH-HHHHHHHHGGGEEEPPGGG-SSTT--EEEEEPTT-BHHHHHHHHHHHHHHHHHHHHHHHHHHHHHHHHHHHHHHHH-TTGGG-GGGS-HHHHH---TT-SS-HHHHHHHHHHHHHHHGGGSHHHHHHHHHH-S---HHHHHHHS-HHHHHHHHHHS-HHHHHHHHHHTTBS-HHHHHHHHHHHHHHHHHHHTT---TT----S------GGGB-GGGGGGTT-------

Sequence (556 aa):
MVFMYIGTVMVEKYNKPHLTFGDQAAQLQLRGLIINNPDDCIGALEKIGYYRLSAYWYPFRKKKPKASRTTPFNYRLDEFEPKHTFEEAVALYRFDESLRRLLLEALGVIEIQLRTKIAYFAGKQDRFIHLKRELLDPIACCRVPKNSTQDSYQIWLHKYHKQIKRAGREDFIRHYQARYGNDIPIWIATEILDFGGVSKLFDFLPKQLKNQIALSFGAKEGTVVAGWIRNFNYIRNVSAHHSRLWNRLVITRIQAPNRNVVDPSIFHLADVKNRKSPMVFMYIGTVMVEKYNKPHLTFGDQAAQLQLRGLIINNPDDCIGALEKIGYYRLSAYWYPFRKKKPKASRTTPFNYRLDEFEPKHTFEEAVALYRFDESLRRLLLEALGVIEIQLRTKIAYFAGKQDRFIHLKRELLDPIACCRVPKNSTQDSYQIWLHKYHKQIKRAGREDFIRHYQARYGNDIPIWIATEILDFGGVSKLFDFLPKQLKNQIALSFGAKEGTVVAGWIRNFNYIRNVSAHHSRLWNRLVITRIQAPNRNVVDPSIFHLADVKNRKSP

Foldseek 3Di:
DPPPCPVPPPDDDDDDDDDQLLRLLVLLVVLQAAEPDSVVSSVCCVVQNSVNLCVQCVVQAAFDPCVRAPDNVRGGDSHGDNPHHSVNSVVSLVVQLVVLVVLLVVLVVVLVLLLVLCCVLVVVVPQLQLVPLVQWAVVLQQPDDDPDPHGPSVVLVVVLVVLLVVCCPPPVSVVCCVVPNDRGTSNVSSVSDDLVSSLSSLVGHDFVSLQVSCVVVQFRGSVLVSLVSVLSVVSNVCSVVSHGPPPDLSPSPSQQPDCVGGPPVCCVSNPPPSPPPD/DPPPCPVPPPDDDDDDDDDQLLRLLVLLVVLQAAEPDSVVSSVCCVVQNSVNLCVQCVVQAAFDPCVRAPDNPRGGDSHGDNPHHSVNSVVSLVVQLVVLVVLLVVLVVVLVLLLVLCCVLVVVVPQLQLVPLVQWAPVLQQPDDDPGPHGPSVVLVVVLVVLLVVCCPPPVSVVCCVVPNDRGTSNVSSVSDDLVSSLSSLVGHDFVSLQVSCVVVQFRGSVLVSLVSVLSVVSNVCSVVSHGPPPDLSPSPSQQPDCVGGPPVCCVSNPDPSPDPD

pLDDT: mean 88.24, std 18.58, range [28.12, 98.75]